Protein AF-0000000079912962 (afdb_homodimer)

Solvent-accessible surface area (backbone atoms only — not comparable to full-atom values): 29330 Å² total; per-residue (Å²): 128,86,76,58,82,44,72,79,64,18,55,47,77,44,84,51,98,67,39,43,40,31,31,34,50,43,54,80,40,62,49,31,41,37,30,35,48,72,65,77,32,44,42,20,59,80,67,40,57,91,48,46,66,73,47,18,75,65,13,23,28,32,32,41,27,49,38,38,49,70,74,10,43,59,64,68,78,56,48,71,63,43,36,44,51,46,52,55,52,50,33,60,72,71,68,50,70,58,31,28,36,37,10,32,25,58,14,16,39,38,47,48,52,47,25,44,76,38,34,86,32,31,64,30,39,34,30,31,34,41,53,55,53,69,73,83,56,74,79,79,24,63,26,50,52,34,46,19,49,20,56,68,52,79,40,72,68,38,47,52,54,28,53,48,34,36,36,55,56,61,81,75,69,38,71,66,56,51,50,55,23,48,60,47,28,65,34,67,68,25,37,55,44,44,32,64,58,34,14,59,67,39,37,53,50,50,52,51,48,57,72,68,43,86,68,80,56,69,73,81,42,34,62,49,32,68,33,48,26,42,41,32,35,16,61,53,12,34,44,49,48,56,60,12,47,53,57,45,47,67,39,20,66,50,18,28,38,37,34,36,42,79,12,6,49,44,34,71,66,73,38,30,70,64,40,52,37,53,50,47,35,61,70,67,51,75,79,70,75,78,120,128,84,76,58,83,43,71,80,62,18,56,46,77,44,85,50,99,66,38,43,39,31,31,33,51,42,53,82,39,63,48,31,41,36,30,38,50,74,64,76,31,44,41,19,59,78,67,39,56,92,48,45,66,72,47,18,74,63,15,22,28,33,30,42,26,50,36,39,49,70,74,11,43,58,64,77,72,58,48,73,62,48,37,45,51,45,52,55,51,50,33,59,72,71,68,49,72,57,32,28,36,36,10,31,25,57,13,15,39,40,48,47,52,47,24,45,75,39,34,86,32,31,64,31,40,33,29,30,36,42,53,56,52,70,73,84,56,74,78,80,24,63,27,50,52,34,45,18,49,20,56,69,52,78,41,72,67,40,47,52,54,29,55,47,34,36,37,56,56,62,81,74,69,39,70,67,55,50,49,54,24,49,60,48,30,66,34,67,66,24,37,55,43,45,30,65,59,35,14,59,66,39,37,53,51,51,52,53,47,58,73,67,43,86,67,82,56,68,71,80,43,34,63,51,32,67,33,48,27,42,42,33,36,16,61,54,13,34,43,45,48,56,60,11,49,52,57,45,48,67,38,19,66,50,18,28,37,40,36,35,44,81,12,5,50,44,34,70,67,72,38,30,68,65,40,50,36,53,51,47,36,61,71,69,50,75,78,70,74,79,122

Radius of gyration: 25.8 Å; Cα contacts (8 Å, |Δi|>4): 1275; chains: 2; bounding box: 45×74×67 Å

Nearest PDB structures (foldseek):
  3om8-assembly1_B  TM=8.039E-01  e=2.039E-17  Pseudomonas aeruginosa PAO1
  4pw0-assembly1_A-2  TM=7.498E-01  e=1.662E-14  Chitinophaga pinensis DSM 2588
  7c4d-assembly1_A  TM=6.942E-01  e=1.875E-14  uncultured bacterium
  4y7d-assembly1_A  TM=6.440E-01  e=8.051E-15  Nakamurella multipartita DSM 44233
  6qe2-assembly2_B  TM=6.936E-01  e=1.365E-12  Palaeococcus ferrophilus

Organism: NCBI:txid1990687

Structure (mmCIF, N/CA/C/O backbone):
data_AF-0000000079912962-model_v1
#
loop_
_entity.id
_entity.type
_entity.pdbx_description
1 polymer 'Alpha/beta hydrolase'
#
loop_
_atom_site.group_PDB
_atom_site.id
_atom_site.type_symbol
_atom_site.label_atom_id
_atom_site.label_alt_id
_atom_site.label_comp_id
_atom_site.label_asym_id
_atom_site.label_entity_id
_atom_site.label_seq_id
_atom_site.pdbx_PDB_ins_code
_atom_site.Cartn_x
_atom_site.Cartn_y
_atom_site.Cartn_z
_atom_site.occupancy
_atom_site.B_iso_or_equiv
_atom_site.auth_seq_id
_atom_site.auth_comp_id
_atom_site.auth_asym_id
_atom_site.auth_atom_id
_atom_site.pdbx_PDB_model_num
ATOM 1 N N . MET A 1 1 ? -0.026 28.625 -20.438 1 37.88 1 MET A N 1
ATOM 2 C CA . MET A 1 1 ? 0.542 29.625 -19.547 1 37.88 1 MET A CA 1
ATOM 3 C C . MET A 1 1 ? 1.299 28.969 -18.391 1 37.88 1 MET A C 1
ATOM 5 O O . MET A 1 1 ? 0.786 28.047 -17.75 1 37.88 1 MET A O 1
ATOM 9 N N . THR A 1 2 ? 2.551 29.016 -18.328 1 48.81 2 THR A N 1
ATOM 10 C CA . THR A 1 2 ? 3.389 28.312 -17.359 1 48.81 2 THR A CA 1
ATOM 11 C C . THR A 1 2 ? 3.004 28.719 -15.93 1 48.81 2 THR A C 1
ATOM 13 O O . THR A 1 2 ? 3.123 29.875 -15.555 1 48.81 2 THR A O 1
ATOM 16 N N . THR A 1 3 ? 2.088 27.984 -15.289 1 63.25 3 THR A N 1
ATOM 17 C CA . THR A 1 3 ? 1.628 28.312 -13.938 1 63.25 3 THR A CA 1
ATOM 18 C C . THR A 1 3 ? 2.812 28.547 -13.008 1 63.25 3 THR A C 1
ATOM 20 O O . THR A 1 3 ? 3.76 27.75 -12.984 1 63.25 3 THR A O 1
ATOM 23 N N . ASP A 1 4 ? 3.072 29.844 -12.602 1 80.62 4 ASP A N 1
ATOM 24 C CA . ASP A 1 4 ? 4.074 30.219 -11.609 1 80.62 4 ASP A CA 1
ATOM 25 C C . ASP A 1 4 ? 3.887 29.438 -10.312 1 80.62 4 ASP A C 1
ATOM 27 O O . ASP A 1 4 ? 2.994 29.75 -9.523 1 80.62 4 ASP A O 1
ATOM 31 N N . SER A 1 5 ? 4.715 28.406 -10.109 1 87.69 5 SER A N 1
ATOM 32 C CA . SER A 1 5 ? 4.574 27.531 -8.945 1 87.69 5 SER A CA 1
ATOM 33 C C . SER A 1 5 ? 5.492 27.984 -7.809 1 87.69 5 SER A C 1
ATOM 35 O O . SER A 1 5 ? 5.77 27.219 -6.891 1 87.69 5 SER A O 1
ATOM 37 N N . SER A 1 6 ? 5.934 29.266 -7.957 1 92.62 6 SER A N 1
ATOM 38 C CA . SER A 1 6 ? 6.781 29.828 -6.902 1 92.62 6 SER A CA 1
ATOM 39 C C . SER A 1 6 ? 5.965 30.172 -5.66 1 92.62 6 SER A C 1
ATOM 41 O O . SER A 1 6 ? 4.734 30.203 -5.711 1 92.62 6 SER A O 1
ATOM 43 N N . TYR A 1 7 ? 6.727 30.375 -4.566 1 96 7 TYR A N 1
ATOM 44 C CA . TYR A 1 7 ? 6.094 30.781 -3.311 1 96 7 TYR A CA 1
ATOM 45 C C . TYR A 1 7 ? 5.207 32 -3.512 1 96 7 TYR A C 1
ATOM 47 O O . TYR A 1 7 ? 4.02 31.969 -3.178 1 96 7 TYR A O 1
ATOM 55 N N . GLU A 1 8 ? 5.773 33.062 -4.074 1 96.06 8 GLU A N 1
ATOM 56 C CA . GLU A 1 8 ? 5.047 34.312 -4.258 1 96.06 8 GLU A CA 1
ATOM 57 C C . GLU A 1 8 ? 3.912 34.156 -5.266 1 96.06 8 GLU A C 1
ATOM 59 O O . GLU A 1 8 ? 2.855 34.781 -5.121 1 96.06 8 GLU A O 1
ATOM 64 N N . GLY A 1 9 ? 4.141 33.312 -6.227 1 95.94 9 GLY A N 1
ATOM 65 C CA . GLY A 1 9 ? 3.158 33.156 -7.285 1 95.94 9 GLY A CA 1
ATOM 66 C C . GLY A 1 9 ? 1.928 32.375 -6.836 1 95.94 9 GLY A C 1
ATOM 67 O O . GLY A 1 9 ? 0.863 32.5 -7.445 1 95.94 9 GLY A O 1
ATOM 68 N N . THR A 1 10 ? 2.055 31.641 -5.734 1 97.94 10 THR A N 1
ATOM 69 C CA . THR A 1 10 ? 0.96 30.75 -5.348 1 97.94 10 THR A CA 1
ATOM 70 C C . THR A 1 10 ? 0.312 31.234 -4.051 1 97.94 10 THR A C 1
ATOM 72 O O . THR A 1 10 ? -0.77 30.766 -3.686 1 97.94 10 THR A O 1
ATOM 75 N N . LEU A 1 11 ? 0.902 32.25 -3.393 1 98.25 11 LEU A N 1
ATOM 76 C CA . LEU A 1 11 ? 0.447 32.688 -2.08 1 98.25 11 LEU A CA 1
ATOM 77 C C . LEU A 1 11 ? -0.851 33.469 -2.195 1 98.25 11 LEU A C 1
ATOM 79 O O . LEU A 1 11 ? -0.955 34.375 -3.02 1 98.25 11 LEU A O 1
ATOM 83 N N . LYS A 1 12 ? -1.836 33.094 -1.411 1 98.5 12 LYS A N 1
ATOM 84 C CA . LYS A 1 12 ? -3.125 33.75 -1.318 1 98.5 12 LYS A CA 1
ATOM 85 C C . LYS A 1 12 ? -3.557 33.938 0.136 1 98.5 12 LYS A C 1
ATOM 87 O O . LYS A 1 12 ? -2.932 33.375 1.041 1 98.5 12 LYS A O 1
ATOM 92 N N . GLU A 1 13 ? -4.539 34.75 0.305 1 98.56 13 GLU A N 1
ATOM 93 C CA . GLU A 1 13 ? -5.094 35 1.632 1 98.56 13 GLU A CA 1
ATOM 94 C C . GLU A 1 13 ? -6.613 34.875 1.63 1 98.56 13 GLU A C 1
ATOM 96 O O . GLU A 1 13 ? -7.266 35.188 0.633 1 98.56 13 GLU A O 1
ATOM 101 N N . LEU A 1 14 ? -7.137 34.375 2.695 1 98.56 14 LEU A N 1
ATOM 102 C CA . LEU A 1 14 ? -8.57 34.312 2.963 1 98.56 14 LEU A CA 1
ATOM 103 C C . LEU A 1 14 ? -8.898 34.969 4.301 1 98.56 14 LEU A C 1
ATOM 105 O O . LEU A 1 14 ? -8.422 34.531 5.348 1 98.56 14 LEU A O 1
ATOM 109 N N . ASN A 1 15 ? -9.688 36.031 4.293 1 98.12 15 ASN A N 1
ATOM 110 C CA . ASN A 1 15 ? -10.133 36.688 5.527 1 98.12 15 ASN A CA 1
ATOM 111 C C . ASN A 1 15 ? -11.258 35.875 6.191 1 98.12 15 ASN A C 1
ATOM 113 O O . ASN A 1 15 ? -12.227 35.5 5.539 1 98.12 15 ASN A O 1
ATOM 117 N N . THR A 1 16 ? -11.039 35.625 7.445 1 96.56 16 THR A N 1
ATOM 118 C CA . THR A 1 16 ? -12.07 34.969 8.242 1 96.56 16 THR A CA 1
ATOM 119 C C . THR A 1 16 ? -12.406 35.812 9.477 1 96.56 16 THR A C 1
ATOM 121 O O . THR A 1 16 ? -11.758 36.812 9.742 1 96.56 16 THR A O 1
ATOM 124 N N . ASP A 1 17 ? -13.422 35.406 10.234 1 95.12 17 ASP A N 1
ATOM 125 C CA . ASP A 1 17 ? -13.828 36.094 11.453 1 95.12 17 ASP A CA 1
ATOM 126 C C . ASP A 1 17 ? -12.781 35.938 12.555 1 95.12 17 ASP A C 1
ATOM 128 O O . ASP A 1 17 ? -12.781 36.688 13.539 1 95.12 17 ASP A O 1
ATOM 132 N N . LEU A 1 18 ? -11.828 35.031 12.383 1 95.31 18 LEU A N 1
ATOM 133 C CA . LEU A 1 18 ? -10.836 34.781 13.414 1 95.31 18 LEU A CA 1
ATOM 134 C C . LEU A 1 18 ? -9.461 35.281 12.992 1 95.31 18 LEU A C 1
ATOM 136 O O . LEU A 1 18 ? -8.516 35.25 13.773 1 95.31 18 LEU A O 1
ATOM 140 N N . GLY A 1 19 ? -9.414 35.688 11.766 1 95.81 19 GLY A N 1
ATOM 141 C CA . GLY A 1 19 ? -8.141 36.156 11.234 1 95.81 19 GLY A CA 1
ATOM 142 C C . GLY A 1 19 ? -7.906 35.75 9.797 1 95.81 19 GLY A C 1
ATOM 143 O O . GLY A 1 19 ? -8.789 35.156 9.164 1 95.81 19 GLY A O 1
ATOM 144 N N . VAL A 1 20 ? -6.699 36 9.352 1 98.25 20 VAL A N 1
ATOM 145 C CA . VAL A 1 20 ? -6.371 35.75 7.957 1 98.25 20 VAL A CA 1
ATOM 146 C C . VAL A 1 20 ? -5.715 34.375 7.836 1 98.25 20 VAL A C 1
ATOM 148 O O . VAL A 1 20 ? -4.734 34.062 8.531 1 98.25 20 VAL A O 1
ATOM 151 N N . LEU A 1 21 ? -6.328 33.5 6.996 1 98.62 21 LEU A N 1
ATOM 152 C CA . LEU A 1 21 ? -5.699 32.25 6.582 1 98.62 21 LEU A CA 1
ATOM 153 C C . LEU A 1 21 ? -4.91 32.469 5.289 1 98.62 21 LEU A C 1
ATOM 155 O O . LEU A 1 21 ? -5.441 32.969 4.305 1 98.62 21 LEU A O 1
ATOM 159 N N . ARG A 1 22 ? -3.691 32.125 5.359 1 98.81 22 ARG A N 1
ATOM 160 C CA . ARG A 1 22 ? -2.867 32.125 4.156 1 98.81 22 ARG A CA 1
ATOM 161 C C . ARG A 1 22 ? -2.725 30.703 3.59 1 98.81 22 ARG A C 1
ATOM 163 O O . ARG A 1 22 ? -2.82 29.719 4.328 1 98.81 22 ARG A O 1
ATOM 170 N N . TYR A 1 23 ? -2.59 30.656 2.312 1 98.81 23 TYR A N 1
ATOM 171 C CA . TYR A 1 23 ? -2.51 29.375 1.621 1 98.81 23 TYR A CA 1
ATOM 172 C C . TYR A 1 23 ? -1.858 29.531 0.252 1 98.81 23 TYR A C 1
ATOM 174 O O . TYR A 1 23 ? -1.636 30.656 -0.209 1 98.81 23 TYR A O 1
ATOM 182 N N . HIS A 1 24 ? -1.411 28.453 -0.268 1 98.81 24 HIS A N 1
ATOM 183 C CA . HIS A 1 24 ? -0.936 28.406 -1.646 1 98.81 24 HIS A CA 1
ATOM 184 C C . HIS A 1 24 ? -1.932 27.688 -2.545 1 98.81 24 HIS A C 1
ATOM 186 O O . HIS A 1 24 ? -2.59 26.734 -2.115 1 98.81 24 HIS A O 1
ATOM 192 N N . GLU A 1 25 ? -2.02 28.156 -3.736 1 98.44 25 GLU A N 1
ATOM 193 C CA . GLU A 1 25 ? -2.984 27.594 -4.672 1 98.44 25 GLU A CA 1
ATOM 194 C C . GLU A 1 25 ? -2.383 27.453 -6.07 1 98.44 25 GLU A C 1
ATOM 196 O O . GLU A 1 25 ? -1.675 28.344 -6.535 1 98.44 25 GLU A O 1
ATOM 201 N N . ALA A 1 26 ? -2.553 26.312 -6.691 1 98.19 26 ALA A N 1
ATOM 202 C CA . ALA A 1 26 ? -2.158 26.094 -8.078 1 98.19 26 ALA A CA 1
ATOM 203 C C . ALA A 1 26 ? -3.049 25.031 -8.734 1 98.19 26 ALA A C 1
ATOM 205 O O . ALA A 1 26 ? -3.525 24.109 -8.062 1 98.19 26 ALA A O 1
ATOM 206 N N . GLY A 1 27 ? -3.287 25.156 -10.055 1 97.69 27 GLY A N 1
ATOM 207 C CA . GLY A 1 27 ? -4.09 24.203 -10.805 1 97.69 27 GLY A CA 1
ATOM 208 C C . GLY A 1 27 ? -5.555 24.578 -10.875 1 97.69 27 GLY A C 1
ATOM 209 O O . GLY A 1 27 ? -5.98 25.562 -10.25 1 97.69 27 GLY A O 1
ATOM 210 N N . ASP A 1 28 ? -6.355 23.875 -11.703 1 96.88 28 ASP A N 1
ATOM 211 C CA . ASP A 1 28 ? -7.738 24.25 -11.961 1 96.88 28 ASP A CA 1
ATOM 212 C C . ASP A 1 28 ? -8.656 23.031 -11.984 1 96.88 28 ASP A C 1
ATOM 214 O O . ASP A 1 28 ? -9.797 23.125 -12.43 1 96.88 28 ASP A O 1
ATOM 218 N N . GLY A 1 29 ? -8.25 21.953 -11.523 1 97.56 29 GLY A N 1
ATOM 219 C CA . GLY A 1 29 ? -9.055 20.75 -11.461 1 97.56 29 GLY A CA 1
ATOM 220 C C . GLY A 1 29 ? -9.906 20.656 -10.211 1 97.56 29 GLY A C 1
ATOM 221 O O . GLY A 1 29 ? -10.258 21.672 -9.617 1 97.56 29 GLY A O 1
ATOM 222 N N . PRO A 1 30 ? -10.414 19.422 -9.891 1 98.19 30 PRO A N 1
ATOM 223 C CA . PRO A 1 30 ? -11.133 19.266 -8.625 1 98.19 30 PRO A CA 1
ATOM 224 C C . PRO A 1 30 ? -10.297 19.656 -7.41 1 98.19 30 PRO A C 1
ATOM 226 O O . PRO A 1 30 ? -9.07 19.516 -7.434 1 98.19 30 PRO A O 1
ATOM 229 N N . PRO A 1 31 ? -10.93 20.109 -6.371 1 98.81 31 PRO A N 1
ATOM 230 C CA . PRO A 1 31 ? -10.172 20.625 -5.23 1 98.81 31 PRO A CA 1
ATOM 231 C C . PRO A 1 31 ? -9.414 19.531 -4.484 1 98.81 31 PRO A C 1
ATOM 233 O O . PRO A 1 31 ? -9.969 18.453 -4.227 1 98.81 31 PRO A O 1
ATOM 236 N N . LEU A 1 32 ? -8.219 19.734 -4.18 1 98.94 32 LEU A N 1
ATOM 237 C CA . LEU A 1 32 ? -7.344 18.953 -3.318 1 98.94 32 LEU A CA 1
ATOM 238 C C . LEU A 1 32 ? -6.676 19.828 -2.27 1 98.94 32 LEU A C 1
ATOM 240 O O . LEU A 1 32 ? -5.98 20.797 -2.609 1 98.94 32 LEU A O 1
ATOM 244 N N . LEU A 1 33 ? -6.922 19.562 -0.99 1 98.94 33 LEU A N 1
ATOM 245 C CA . LEU A 1 33 ? -6.379 20.375 0.095 1 98.94 33 LEU A CA 1
ATOM 246 C C . LEU A 1 33 ? -5.293 19.625 0.85 1 98.94 33 LEU A C 1
ATOM 248 O O . LEU A 1 33 ? -5.539 18.531 1.365 1 98.94 33 LEU A O 1
ATOM 252 N N . LEU A 1 34 ? -4.105 20.156 0.856 1 98.94 34 LEU A N 1
ATOM 253 C CA . LEU A 1 34 ? -2.961 19.594 1.562 1 98.94 34 LEU A CA 1
ATOM 254 C C . LEU A 1 34 ? -2.799 20.234 2.938 1 98.94 34 LEU A C 1
ATOM 256 O O . LEU A 1 34 ? -2.766 21.453 3.053 1 98.94 34 LEU A O 1
ATOM 260 N N . LEU A 1 35 ? -2.707 19.391 3.943 1 98.88 35 LEU A N 1
ATOM 261 C CA . LEU A 1 35 ? -2.635 19.812 5.336 1 98.88 35 LEU A CA 1
ATOM 262 C C . LEU A 1 35 ? -1.324 19.375 5.977 1 98.88 35 LEU A C 1
ATOM 264 O O . LEU A 1 35 ? -1.059 18.172 6.086 1 98.88 35 LEU A O 1
ATOM 268 N N . HIS A 1 36 ? -0.54 20.344 6.398 1 98.5 36 HIS A N 1
ATOM 269 C CA . HIS A 1 36 ? 0.812 20.047 6.859 1 98.5 36 HIS A CA 1
ATOM 270 C C . HIS A 1 36 ? 0.801 19.516 8.289 1 98.5 36 HIS A C 1
ATOM 272 O O . HIS A 1 36 ? -0.201 19.641 8.992 1 98.5 36 HIS A O 1
ATOM 278 N N . GLY A 1 37 ? 1.884 18.859 8.633 1 97.19 37 GLY A N 1
ATOM 279 C CA . GLY A 1 37 ? 2.078 18.344 9.977 1 97.19 37 GLY A CA 1
ATOM 280 C C . GLY A 1 37 ? 2.562 19.406 10.953 1 97.19 37 GLY A C 1
ATOM 281 O O . GLY A 1 37 ? 2.354 20.594 10.742 1 97.19 37 GLY A O 1
ATOM 282 N N . SER A 1 38 ? 3.084 18.891 11.992 1 94 38 SER A N 1
ATOM 283 C CA . SER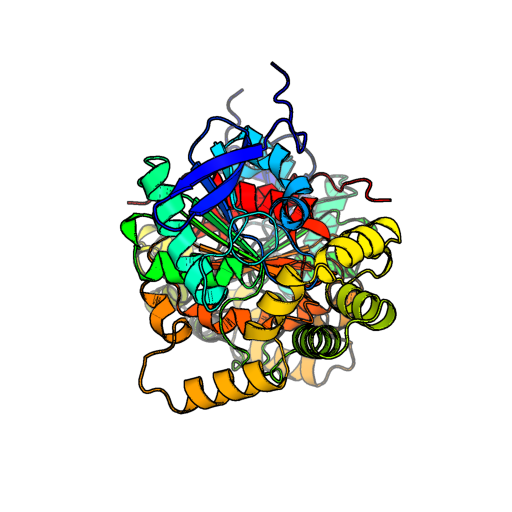 A 1 38 ? 3.639 19.766 13.023 1 94 38 SER A CA 1
ATOM 284 C C . SER A 1 38 ? 5.148 19.578 13.148 1 94 38 SER A C 1
ATOM 286 O O . SER A 1 38 ? 5.766 18.906 12.328 1 94 38 SER A O 1
ATOM 288 N N . GLY A 1 39 ? 5.719 20.219 14.055 1 93.81 39 GLY A N 1
ATOM 289 C CA . GLY A 1 39 ? 7.148 20.156 14.305 1 93.81 39 GLY A CA 1
ATOM 290 C C . GLY A 1 39 ? 7.848 21.484 14.148 1 93.81 39 GLY A C 1
ATOM 291 O O . GLY A 1 39 ? 7.262 22.453 13.641 1 93.81 39 GLY A O 1
ATOM 292 N N . PRO A 1 40 ? 9.125 21.531 14.547 1 96 40 PRO A N 1
ATOM 293 C CA . PRO A 1 40 ? 9.859 22.797 14.562 1 96 40 PRO A CA 1
ATOM 294 C C . PRO A 1 40 ? 10 23.422 13.172 1 96 40 PRO A C 1
ATOM 296 O O . PRO A 1 40 ? 10.586 22.797 12.281 1 96 40 PRO A O 1
ATOM 299 N N . GLY A 1 41 ? 9.43 24.609 13.055 1 95.5 41 GLY A N 1
ATOM 300 C CA . GLY A 1 41 ? 9.672 25.422 11.867 1 95.5 41 GLY A CA 1
ATOM 301 C C . GLY A 1 41 ? 8.867 24.953 10.664 1 95.5 41 GLY A C 1
ATOM 302 O O . GLY A 1 41 ? 9.109 25.406 9.539 1 95.5 41 GLY A O 1
ATOM 303 N N . VAL A 1 42 ? 7.906 24.109 10.852 1 96.5 42 VAL A N 1
ATOM 304 C CA . VAL A 1 42 ? 7.117 23.609 9.727 1 96.5 42 VAL A CA 1
ATOM 305 C C . VAL A 1 42 ? 6.168 24.688 9.234 1 96.5 42 VAL A C 1
ATOM 307 O O . VAL A 1 42 ? 5.703 25.516 10.008 1 96.5 42 VAL A O 1
ATOM 310 N N . THR A 1 43 ? 5.91 24.703 7.934 1 97.25 43 THR A N 1
ATOM 311 C CA . THR A 1 43 ? 4.816 25.406 7.266 1 97.25 43 THR A CA 1
ATOM 312 C C . THR A 1 43 ? 4.191 24.516 6.188 1 97.25 43 THR A C 1
ATOM 314 O O . THR A 1 43 ? 4.758 23.484 5.816 1 97.25 43 THR A O 1
ATOM 317 N N . GLY A 1 44 ? 3.021 24.953 5.742 1 98.31 44 GLY A N 1
ATOM 318 C CA . GLY A 1 44 ? 2.424 24.234 4.629 1 98.31 44 GLY A CA 1
ATOM 319 C C . GLY A 1 44 ? 3.316 24.188 3.402 1 98.31 44 GLY A C 1
ATOM 320 O O . GLY A 1 44 ? 3.486 23.125 2.793 1 98.31 44 GLY A O 1
ATOM 321 N N . TRP A 1 45 ? 3.891 25.312 3.072 1 98.25 45 TRP A N 1
ATOM 322 C CA . TRP A 1 45 ? 4.777 25.422 1.917 1 98.25 45 TRP A CA 1
ATOM 323 C C . TRP A 1 45 ? 5.973 24.484 2.057 1 98.25 45 TRP A C 1
ATOM 325 O O . TRP A 1 45 ? 6.297 23.734 1.13 1 98.25 45 TRP A O 1
ATOM 335 N N . ARG A 1 46 ? 6.574 24.469 3.199 1 97.19 46 ARG A N 1
ATOM 336 C CA . ARG A 1 46 ? 7.781 23.672 3.404 1 97.19 46 ARG A CA 1
ATOM 337 C C . ARG A 1 46 ? 7.461 22.188 3.381 1 97.19 46 ARG A C 1
ATOM 339 O O . ARG A 1 46 ? 8.289 21.375 2.957 1 97.19 46 ARG A O 1
ATOM 346 N N . ASN A 1 47 ? 6.27 21.891 3.805 1 98 47 ASN A N 1
ATOM 347 C CA . ASN A 1 47 ? 5.848 20.5 3.875 1 98 47 ASN A CA 1
ATOM 348 C C . ASN A 1 47 ? 5.5 19.953 2.494 1 98 47 ASN A C 1
ATOM 350 O O . ASN A 1 47 ? 5.734 18.781 2.213 1 98 47 ASN A O 1
ATOM 354 N N . PHE A 1 48 ? 4.941 20.844 1.581 1 98.56 48 PHE A N 1
ATOM 355 C CA . PHE A 1 48 ? 4.309 20.266 0.403 1 98.56 48 PHE A CA 1
ATOM 356 C C . PHE A 1 48 ? 4.734 21 -0.861 1 98.56 48 PHE A C 1
ATOM 358 O O . PHE A 1 48 ? 4.238 20.703 -1.951 1 98.56 48 PHE A O 1
ATOM 365 N N . ARG A 1 49 ? 5.691 21.969 -0.786 1 97.75 49 ARG A N 1
ATOM 366 C CA . ARG A 1 49 ? 6.062 22.75 -1.966 1 97.75 49 ARG A CA 1
ATOM 367 C C . ARG A 1 49 ? 6.582 21.844 -3.076 1 97.75 49 ARG A C 1
ATOM 369 O O . ARG A 1 49 ? 6.348 22.109 -4.258 1 97.75 49 ARG A O 1
ATOM 376 N N . GLY A 1 50 ? 7.27 20.766 -2.695 1 97.31 50 GLY A N 1
ATOM 377 C CA . GLY A 1 50 ? 7.836 19.859 -3.68 1 97.31 50 GLY A CA 1
ATOM 378 C C . GLY A 1 50 ? 6.789 19.016 -4.391 1 97.31 50 GLY A C 1
ATOM 379 O O . GLY A 1 50 ? 7.07 18.406 -5.418 1 97.31 50 GLY A O 1
ATOM 380 N N . ASN A 1 51 ? 5.566 18.984 -3.848 1 98.31 51 ASN A N 1
ATOM 381 C CA . ASN A 1 51 ? 4.5 18.156 -4.395 1 98.31 51 ASN A CA 1
ATOM 382 C C . ASN A 1 51 ? 3.457 18.984 -5.133 1 98.31 51 ASN A C 1
ATOM 384 O O . ASN A 1 51 ? 2.588 18.438 -5.812 1 98.31 51 ASN A O 1
ATOM 388 N N . LEU A 1 52 ? 3.516 20.281 -5.016 1 98.25 52 LEU A N 1
ATOM 389 C CA . LEU A 1 52 ? 2.455 21.156 -5.504 1 98.25 52 LEU A CA 1
ATOM 390 C C . LEU A 1 52 ? 2.291 21.016 -7.016 1 98.25 52 LEU A C 1
ATOM 392 O O . LEU A 1 52 ? 1.173 20.875 -7.512 1 98.25 52 LEU A O 1
ATOM 396 N N . ASP A 1 53 ? 3.398 20.984 -7.75 1 97.19 53 ASP A N 1
ATOM 397 C CA . ASP A 1 53 ? 3.352 20.984 -9.211 1 97.19 53 ASP A CA 1
ATOM 398 C C . ASP A 1 53 ? 2.699 19.719 -9.742 1 97.19 53 ASP A C 1
ATOM 400 O O . ASP A 1 53 ? 1.865 19.766 -10.648 1 97.19 53 ASP A O 1
ATOM 404 N N . VAL A 1 54 ? 3.061 18.641 -9.195 1 97.25 54 VAL A N 1
A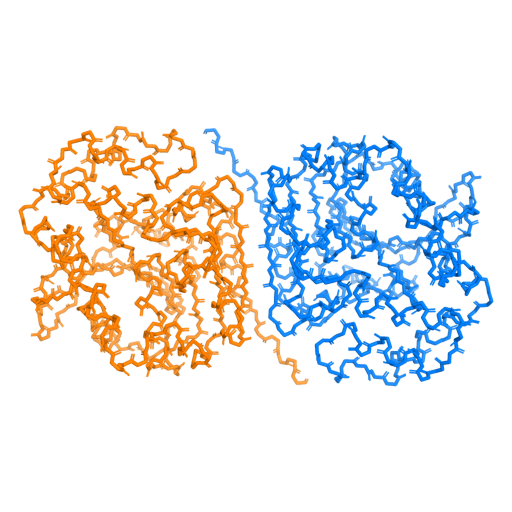TOM 405 C CA . VAL A 1 54 ? 2.578 17.375 -9.711 1 97.25 54 VAL A CA 1
ATOM 406 C C . VAL A 1 54 ? 1.078 17.25 -9.461 1 97.25 54 VAL A C 1
ATOM 408 O O . VAL A 1 54 ? 0.332 16.781 -1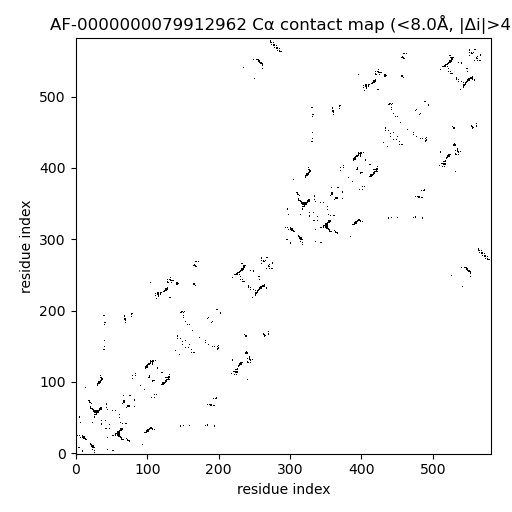0.328 1 97.25 54 VAL A O 1
ATOM 411 N N . PHE A 1 55 ? 0.569 17.672 -8.328 1 98.31 55 PHE A N 1
ATOM 412 C CA . PHE A 1 55 ? -0.856 17.609 -8.031 1 98.31 55 PHE A CA 1
ATOM 413 C C . PHE A 1 55 ? -1.628 18.672 -8.805 1 98.31 55 PHE A C 1
ATOM 415 O O . PHE A 1 55 ? -2.758 18.422 -9.234 1 98.31 55 PHE A O 1
ATOM 422 N N . ALA A 1 56 ? -1.001 19.766 -9.023 1 98.25 56 ALA A N 1
ATOM 423 C CA . ALA A 1 56 ? -1.662 20.891 -9.695 1 98.25 56 ALA A CA 1
ATOM 424 C C . ALA A 1 56 ? -1.922 20.562 -11.172 1 98.25 56 ALA A C 1
ATOM 426 O O . ALA A 1 56 ? -2.717 21.234 -11.828 1 98.25 56 ALA A O 1
ATOM 427 N N . GLU A 1 57 ? -1.23 19.609 -11.695 1 97.81 57 GLU A N 1
ATOM 428 C CA . GLU A 1 57 ? -1.494 19.172 -13.062 1 97.81 57 GLU A CA 1
ATOM 429 C C . GLU A 1 57 ? -2.9 18.594 -13.188 1 97.81 57 GLU A C 1
ATOM 431 O O . GLU A 1 57 ? -3.479 18.594 -14.281 1 97.81 57 GLU A O 1
ATOM 436 N N . HIS A 1 58 ? -3.473 18.156 -12.109 1 98.06 58 HIS A N 1
ATOM 437 C CA . HIS A 1 58 ? -4.73 17.422 -12.195 1 98.06 58 HIS A CA 1
ATOM 438 C C . HIS A 1 58 ? -5.793 18.047 -11.297 1 98.06 58 HIS A C 1
ATOM 440 O O . HIS A 1 58 ? -6.988 17.812 -11.484 1 98.06 58 HIS A O 1
ATOM 446 N N . PHE A 1 59 ? -5.363 18.875 -10.336 1 98.56 59 PHE A N 1
ATOM 447 C CA . PHE A 1 59 ? -6.266 19.375 -9.297 1 98.56 59 PHE A CA 1
ATOM 448 C C . PHE A 1 59 ? -6.07 20.859 -9.078 1 98.56 59 PHE A C 1
ATOM 450 O O . PHE A 1 59 ? -5.008 21.406 -9.375 1 98.56 59 PHE A O 1
ATOM 457 N N . ARG A 1 60 ? -7.164 21.469 -8.641 1 98.56 60 ARG A N 1
ATOM 458 C CA . ARG A 1 60 ? -6.992 22.734 -7.926 1 98.56 60 ARG A CA 1
ATOM 459 C C . ARG A 1 60 ? -6.453 22.484 -6.52 1 98.56 60 ARG A C 1
ATOM 461 O O . ARG A 1 60 ? -7.219 22.188 -5.602 1 98.56 60 ARG A O 1
ATOM 468 N N . THR A 1 61 ? -5.164 22.609 -6.422 1 98.81 61 THR A N 1
ATOM 469 C CA . THR A 1 61 ? -4.461 22.156 -5.227 1 98.81 61 THR A CA 1
ATOM 470 C C . THR A 1 61 ? -4.227 23.328 -4.266 1 98.81 61 THR A C 1
ATOM 472 O O . THR A 1 61 ? -3.75 24.391 -4.672 1 98.81 61 THR A O 1
ATOM 475 N N . PHE A 1 62 ? -4.57 23.109 -2.988 1 98.88 62 PHE A N 1
ATOM 476 C CA . PHE A 1 62 ? -4.371 24.094 -1.936 1 98.88 62 PHE A CA 1
ATOM 477 C C . PHE A 1 62 ? -3.4 23.578 -0.882 1 98.88 62 PHE A C 1
ATOM 479 O O . PHE A 1 62 ? -3.488 22.406 -0.469 1 98.88 62 PHE A O 1
ATOM 486 N N . ILE A 1 63 ? -2.479 24.359 -0.484 1 98.94 63 ILE A N 1
ATOM 487 C CA . ILE A 1 63 ? -1.686 24.141 0.72 1 98.94 63 ILE A CA 1
ATOM 488 C C . ILE A 1 63 ? -2.098 25.141 1.802 1 98.94 63 ILE A C 1
ATOM 490 O O . ILE A 1 63 ? -1.812 26.328 1.694 1 98.94 63 ILE A O 1
ATOM 494 N N . LEU A 1 64 ? -2.738 24.672 2.805 1 98.88 64 LEU A N 1
ATOM 495 C CA . LEU A 1 64 ? -3.176 25.547 3.879 1 98.88 64 LEU A CA 1
ATOM 496 C C . LEU A 1 64 ? -2.061 25.766 4.898 1 98.88 64 LEU A C 1
ATOM 498 O O . LEU A 1 64 ? -1.378 24.812 5.285 1 98.88 64 LEU A O 1
ATOM 502 N N . GLU A 1 65 ? -1.851 27 5.23 1 98.62 65 GLU A N 1
ATOM 503 C CA . GLU A 1 65 ? -0.999 27.328 6.367 1 98.62 65 GLU A CA 1
ATOM 504 C C . GLU A 1 65 ? -1.801 27.375 7.664 1 98.62 65 GLU A C 1
ATOM 506 O O . GLU A 1 65 ? -2.59 28.297 7.883 1 98.62 65 GLU A O 1
ATOM 511 N N . PHE A 1 66 ? -1.583 26.406 8.539 1 98 66 PHE A N 1
ATOM 512 C CA . PHE A 1 66 ? -2.375 26.312 9.766 1 98 66 PHE A CA 1
ATOM 513 C C . PHE A 1 66 ? -2.113 27.516 10.664 1 98 66 PHE A C 1
ATOM 515 O O . PHE A 1 66 ? -0.991 28.016 10.727 1 98 66 PHE A O 1
ATOM 522 N N . PRO A 1 67 ? -3.133 27.938 11.445 1 96.12 67 PRO A N 1
ATOM 523 C CA . PRO A 1 67 ? -2.891 28.953 12.477 1 96.12 67 PRO A CA 1
ATOM 524 C C . PRO A 1 67 ? -1.939 28.453 13.57 1 96.12 67 PRO A C 1
ATOM 526 O O . PRO A 1 67 ? -1.98 27.281 13.945 1 96.12 67 PRO A O 1
ATOM 529 N N . GLY A 1 68 ? -1.118 29.359 13.992 1 92.31 68 GLY A N 1
ATOM 530 C CA . GLY A 1 68 ? -0.252 29.016 15.109 1 92.31 68 GLY A CA 1
ATOM 531 C C . GLY A 1 68 ? 1.121 28.547 14.68 1 92.31 68 GLY A C 1
ATOM 532 O O . GLY A 1 68 ? 1.965 28.219 15.523 1 92.31 68 GLY A O 1
ATOM 533 N N . PHE A 1 69 ? 1.382 28.578 13.367 1 94.62 69 PHE A N 1
ATOM 534 C CA . PHE A 1 69 ? 2.656 28.062 12.891 1 94.62 69 PHE A CA 1
ATOM 535 C C . PHE A 1 69 ? 3.451 29.156 12.18 1 94.62 69 PHE A C 1
ATOM 537 O O . PHE A 1 69 ? 4.395 28.859 11.445 1 94.62 69 PHE A O 1
ATOM 544 N N . GLY A 1 70 ? 2.988 30.438 12.305 1 92.94 70 GLY A N 1
ATOM 545 C CA . GLY A 1 70 ? 3.836 31.562 11.977 1 92.94 70 GLY A CA 1
ATOM 546 C C . GLY A 1 70 ? 3.48 32.219 10.648 1 92.94 70 GLY A C 1
ATOM 547 O O . GLY A 1 70 ? 3.992 33.281 10.312 1 92.94 70 GLY A O 1
ATOM 548 N N . VAL A 1 71 ? 2.576 31.547 9.867 1 96.19 71 VAL A N 1
ATOM 549 C CA . VAL A 1 71 ? 2.248 32.094 8.562 1 96.19 71 VAL A CA 1
ATOM 550 C C . VAL A 1 71 ? 0.831 32.688 8.594 1 96.19 71 VAL A C 1
ATOM 552 O O . VAL A 1 71 ? 0.632 33.875 8.391 1 96.19 71 VAL A O 1
ATOM 555 N N . SER A 1 72 ? -0.145 31.891 8.906 1 97.31 72 SER A N 1
ATOM 556 C CA . SER A 1 72 ? -1.506 32.375 9.133 1 97.31 72 SER A CA 1
ATOM 557 C C . SER A 1 72 ? -1.646 33 10.508 1 97.31 72 SER A C 1
ATOM 559 O O . SER A 1 72 ? -0.833 32.781 11.398 1 97.31 72 SER A O 1
ATOM 561 N N . ASP A 1 73 ? -2.676 33.844 10.641 1 95.44 73 ASP A N 1
ATOM 562 C CA . ASP A 1 73 ? -2.947 34.438 11.953 1 95.44 73 ASP A CA 1
ATOM 563 C C . ASP A 1 73 ? -3.236 33.344 12.984 1 95.44 73 ASP A C 1
ATOM 565 O O . ASP A 1 73 ? -3.914 32.344 12.68 1 95.44 73 ASP A O 1
ATOM 569 N N . ASP A 1 74 ? -2.654 33.562 14.117 1 93.06 74 ASP A N 1
ATOM 570 C CA . ASP A 1 74 ? -2.955 32.656 15.234 1 93.06 74 ASP A CA 1
ATOM 571 C C . ASP A 1 74 ? -4.387 32.844 15.727 1 93.06 74 ASP A C 1
ATOM 573 O O . ASP A 1 74 ? -4.766 33.969 16.109 1 93.06 74 ASP A O 1
ATOM 577 N N . PHE A 1 75 ? -5.273 31.906 15.672 1 91.56 75 PHE A N 1
ATOM 578 C CA . PHE A 1 75 ? -6.668 31.969 16.094 1 91.56 75 PHE A CA 1
ATOM 579 C C . PHE A 1 75 ? -6.777 31.984 17.609 1 91.56 75 PHE A C 1
ATOM 581 O O . PHE A 1 75 ? -7.848 32.25 18.156 1 91.56 75 PHE A O 1
ATOM 588 N N . GLY A 1 76 ? -5.812 31.766 18.156 1 83.81 76 GLY A N 1
ATOM 589 C CA . GLY A 1 76 ? -5.867 31.656 19.609 1 83.81 76 GLY A CA 1
ATOM 590 C C . GLY A 1 76 ? -6.316 30.297 20.094 1 83.81 76 GLY A C 1
ATOM 591 O O . GLY A 1 76 ? -7.016 29.578 19.375 1 83.81 76 GLY A O 1
ATOM 592 N N . GLY A 1 77 ? -5.559 29.516 20.922 1 86.56 77 GLY A N 1
ATOM 593 C CA . GLY A 1 77 ? -5.93 28.219 21.453 1 86.56 77 GLY A CA 1
ATOM 594 C C . GLY A 1 77 ? -4.93 27.125 21.125 1 86.56 77 GLY A C 1
ATOM 595 O O . GLY A 1 77 ? -3.828 27.406 20.656 1 86.56 77 GLY A O 1
ATOM 596 N N . HIS A 1 78 ? -5.5 25.953 21.344 1 88.12 78 HIS A N 1
ATOM 597 C CA . HIS A 1 78 ? -4.66 24.797 21.031 1 88.12 78 HIS A CA 1
ATOM 598 C C . HIS A 1 78 ? -4.539 24.594 19.531 1 88.12 78 HIS A C 1
ATOM 600 O O . HIS A 1 78 ? -5.547 24.516 18.828 1 88.12 78 HIS A O 1
ATOM 606 N N . PRO A 1 79 ? -3.357 24.469 19.047 1 87.44 79 PRO A N 1
ATOM 607 C CA . PRO A 1 79 ? -3.123 24.438 17.594 1 87.44 79 PRO A CA 1
ATOM 608 C C . PRO A 1 79 ? -3.893 23.312 16.906 1 87.44 79 PRO A C 1
ATOM 610 O O . PRO A 1 79 ? -4.41 23.5 15.805 1 87.44 79 PRO A O 1
ATOM 613 N N . MET A 1 80 ? -4.012 22.188 17.547 1 86.06 80 MET A N 1
ATOM 614 C CA . MET A 1 80 ? -4.746 21.062 16.938 1 86.06 80 MET A CA 1
ATOM 615 C C . MET A 1 80 ? -6.219 21.422 16.766 1 86.06 80 MET A C 1
ATOM 617 O O . MET A 1 80 ? -6.812 21.109 15.734 1 86.06 80 MET A O 1
ATOM 621 N N . LEU A 1 81 ? -6.82 22.016 17.719 1 88.94 81 LEU A N 1
ATOM 622 C CA . LEU A 1 81 ? -8.227 22.406 17.656 1 88.94 81 LEU A CA 1
ATOM 623 C C . LEU A 1 81 ? -8.438 23.531 16.641 1 88.94 81 LEU A C 1
ATOM 625 O O . LEU A 1 81 ? -9.406 23.5 15.875 1 88.94 81 LEU A O 1
ATOM 629 N N . THR A 1 82 ? -7.555 24.453 16.625 1 94 82 THR A N 1
ATOM 630 C CA . THR A 1 82 ? -7.703 25.578 15.711 1 94 82 THR A CA 1
ATOM 631 C C . THR A 1 82 ? -7.473 25.125 14.266 1 94 82 THR A C 1
ATOM 633 O O . THR A 1 82 ? -8.039 25.703 13.336 1 94 82 THR A O 1
ATOM 636 N N . ALA A 1 83 ? -6.637 24.109 14.117 1 95.19 83 ALA A N 1
ATOM 637 C CA . ALA A 1 83 ? -6.398 23.578 12.781 1 95.19 83 ALA A CA 1
ATOM 638 C C . ALA A 1 83 ? -7.68 22.984 12.195 1 95.19 83 ALA A C 1
ATOM 640 O O . ALA A 1 83 ? -8 23.219 11.023 1 95.19 83 ALA A O 1
ATOM 641 N N . THR A 1 84 ? -8.414 22.219 12.969 1 94.06 84 THR A N 1
ATOM 642 C CA . THR A 1 84 ? -9.672 21.625 12.516 1 94.06 84 THR A CA 1
ATOM 643 C C . THR A 1 84 ? -10.68 22.719 12.141 1 94.06 84 THR A C 1
ATOM 645 O O . THR A 1 84 ? -11.328 22.641 11.102 1 94.06 84 THR A O 1
ATOM 648 N N . ASP A 1 85 ? -10.758 23.719 12.945 1 95.5 85 ASP A N 1
ATOM 649 C CA . ASP A 1 85 ? -11.633 24.859 12.688 1 95.5 85 ASP A CA 1
ATOM 650 C C . ASP A 1 85 ? -11.227 25.594 11.414 1 95.5 85 ASP A C 1
ATOM 652 O O . ASP A 1 85 ? -12.078 26.031 10.641 1 95.5 85 ASP A O 1
ATOM 656 N N . ALA A 1 86 ? -9.961 25.75 11.266 1 97.94 86 ALA A N 1
ATOM 657 C CA . ALA A 1 86 ? -9.422 26.469 10.109 1 97.94 86 ALA A CA 1
ATOM 658 C C . ALA A 1 86 ? -9.82 25.781 8.805 1 97.94 86 ALA A C 1
ATOM 660 O O . ALA A 1 86 ? -10.117 26.438 7.812 1 97.94 86 ALA A O 1
ATOM 661 N N . VAL A 1 87 ? -9.852 24.422 8.797 1 98.5 87 VAL A N 1
ATOM 662 C CA . VAL A 1 87 ? -10.195 23.688 7.586 1 98.5 87 VAL A CA 1
ATOM 663 C C . VAL A 1 87 ? -11.633 24 7.188 1 98.5 87 VAL A C 1
ATOM 665 O O . VAL A 1 87 ? -11.914 24.297 6.02 1 98.5 87 VAL A O 1
ATOM 668 N N . LEU A 1 88 ? -12.555 23.969 8.117 1 97.81 88 LEU A N 1
ATOM 669 C CA . LEU A 1 88 ? -13.961 24.266 7.852 1 97.81 88 LEU A CA 1
ATOM 670 C C . LEU A 1 88 ? -14.125 25.688 7.328 1 97.81 88 LEU A C 1
ATOM 672 O O . LEU A 1 88 ? -14.781 25.906 6.301 1 97.81 88 LEU A O 1
ATOM 676 N N . ARG A 1 89 ? -13.508 26.672 7.996 1 97.81 89 ARG A N 1
ATOM 677 C CA . ARG A 1 89 ? -13.609 28.062 7.598 1 97.81 89 ARG A CA 1
ATOM 678 C C . ARG A 1 89 ? -13 28.297 6.219 1 97.81 89 ARG A C 1
ATOM 680 O O . ARG A 1 89 ? -13.5 29.094 5.434 1 97.81 89 ARG A O 1
ATOM 687 N N . PHE A 1 90 ? -11.891 27.578 5.977 1 98.69 90 PHE A N 1
ATOM 688 C CA . PHE A 1 90 ? -11.195 27.719 4.707 1 98.69 90 PHE A CA 1
ATOM 689 C C . PHE A 1 90 ? -12.078 27.25 3.553 1 98.69 90 PHE A C 1
ATOM 691 O O . PHE A 1 90 ? -12.25 27.984 2.568 1 98.69 90 PHE A O 1
ATOM 698 N N . LEU A 1 91 ? -12.641 26.047 3.701 1 98.69 91 LEU A N 1
ATOM 699 C CA . LEU A 1 91 ? -13.477 25.484 2.645 1 98.69 91 LEU A CA 1
ATOM 700 C C . LEU A 1 91 ? -14.742 26.328 2.451 1 98.69 91 LEU A C 1
ATOM 702 O O . LEU A 1 91 ? -15.109 26.641 1.318 1 98.69 91 LEU A O 1
ATOM 706 N N . ASP A 1 92 ? -15.383 26.734 3.547 1 98.25 92 ASP A N 1
ATOM 707 C CA . ASP A 1 92 ? -16.578 27.578 3.457 1 98.25 92 ASP A CA 1
ATOM 708 C C . ASP A 1 92 ? -16.266 28.922 2.826 1 98.25 92 ASP A C 1
ATOM 710 O O . ASP A 1 92 ? -17.031 29.422 2 1 98.25 92 ASP A O 1
ATOM 714 N N . GLY A 1 93 ? -15.164 29.484 3.225 1 98.38 93 GLY A N 1
ATOM 715 C CA . GLY A 1 93 ? -14.766 30.797 2.719 1 98.38 93 GLY A CA 1
ATOM 716 C C . GLY A 1 93 ? -14.5 30.797 1.225 1 98.38 93 GLY A C 1
ATOM 717 O O . GLY A 1 93 ? -14.703 31.812 0.555 1 98.38 93 GLY A O 1
ATOM 718 N N . LEU A 1 94 ? -14.008 29.641 0.687 1 98.25 94 LEU A N 1
ATOM 719 C CA . LEU A 1 94 ? -13.703 29.547 -0.737 1 98.25 94 LEU A CA 1
ATOM 720 C C . LEU A 1 94 ? -14.883 28.969 -1.506 1 98.25 94 LEU A C 1
ATOM 722 O O . LEU A 1 94 ? -14.836 28.844 -2.73 1 98.25 94 LEU A O 1
ATOM 726 N N . GLY A 1 95 ? -15.906 28.594 -0.789 1 98.25 95 GLY A N 1
ATOM 727 C CA . GLY A 1 95 ? -17.078 28.031 -1.419 1 98.25 95 GLY A CA 1
ATOM 728 C C . GLY A 1 95 ? -16.844 26.625 -1.954 1 98.25 95 GLY A C 1
ATOM 729 O O . GLY A 1 95 ? -17.391 26.25 -3.002 1 98.25 95 GLY A O 1
ATOM 730 N N . ILE A 1 96 ? -16.047 25.875 -1.287 1 98.38 96 ILE A N 1
ATOM 731 C CA . ILE A 1 96 ? -15.758 24.5 -1.701 1 98.38 96 ILE A CA 1
ATOM 732 C C . ILE A 1 96 ? -16.609 23.531 -0.886 1 98.38 96 ILE A C 1
ATOM 734 O O . ILE A 1 96 ? -16.438 23.406 0.329 1 98.38 96 ILE A O 1
ATOM 738 N N . ASP A 1 97 ? -17.484 22.828 -1.479 1 98 97 ASP A N 1
ATOM 739 C CA . ASP A 1 97 ? -18.422 21.922 -0.816 1 98 97 ASP A CA 1
ATOM 740 C C . ASP A 1 97 ? -17.797 20.562 -0.566 1 98 97 ASP A C 1
ATOM 742 O O . ASP A 1 97 ? -17.938 20 0.521 1 98 97 ASP A O 1
ATOM 746 N N . GLU A 1 98 ? -17.172 20 -1.61 1 98.44 98 GLU A N 1
ATOM 747 C CA . GLU A 1 98 ? -16.484 18.703 -1.526 1 98.44 98 GLU A CA 1
ATOM 748 C C . GLU A 1 98 ? -15.008 18.844 -1.88 1 98.44 98 GLU A C 1
ATOM 750 O O . GLU A 1 98 ? -14.648 19.641 -2.756 1 98.44 98 GLU A O 1
ATOM 755 N N . VAL A 1 99 ? -14.195 18.047 -1.19 1 98.81 99 VAL A N 1
ATOM 756 C CA . VAL A 1 99 ? -12.758 18.203 -1.374 1 98.81 99 VAL A CA 1
ATOM 757 C C . VAL A 1 99 ? -12.055 16.891 -1.102 1 98.81 99 VAL A C 1
ATOM 759 O O . VAL A 1 99 ? -12.523 16.078 -0.287 1 98.81 99 VAL A O 1
ATOM 762 N N . ALA A 1 100 ? -11.016 16.578 -1.839 1 98.88 100 ALA A N 1
ATOM 763 C CA . ALA A 1 100 ? -10.047 15.578 -1.4 1 98.88 100 ALA A CA 1
ATOM 764 C C . ALA A 1 100 ? -9.055 16.172 -0.404 1 98.88 100 ALA A C 1
ATOM 766 O O . ALA A 1 100 ? -8.602 17.297 -0.572 1 98.88 100 ALA A O 1
ATOM 767 N N . LEU A 1 101 ? -8.742 15.406 0.649 1 98.88 101 LEU A N 1
ATOM 768 C CA . LEU A 1 101 ? -7.82 15.852 1.69 1 98.88 101 LEU A CA 1
ATOM 769 C C . LEU A 1 101 ? -6.566 14.992 1.721 1 98.88 101 LEU A C 1
ATOM 771 O O . LEU A 1 101 ? -6.645 13.766 1.59 1 98.88 101 LEU A O 1
ATOM 775 N N . LEU A 1 102 ? -5.453 15.602 1.789 1 98.88 102 LEU A N 1
ATOM 776 C CA . LEU A 1 102 ? -4.164 14.961 1.998 1 98.88 102 LEU A CA 1
ATOM 777 C C . LEU A 1 102 ? -3.42 15.594 3.168 1 98.88 102 LEU A C 1
ATOM 779 O O . LEU A 1 102 ? -3.129 16.797 3.146 1 98.88 102 LEU A O 1
ATOM 783 N N . GLY A 1 103 ? -3.17 14.805 4.211 1 98.81 103 GLY A N 1
ATOM 784 C CA . GLY A 1 103 ? -2.557 15.375 5.398 1 98.81 103 GLY A CA 1
ATOM 785 C C . GLY A 1 103 ? -1.362 14.578 5.895 1 98.81 103 GLY A C 1
ATOM 786 O O . GLY A 1 103 ? -1.381 13.344 5.883 1 98.81 103 GLY A O 1
ATOM 787 N N . ASN A 1 104 ? -0.35 15.273 6.324 1 98.62 104 ASN A N 1
ATOM 788 C CA . ASN A 1 104 ? 0.823 14.68 6.957 1 98.62 104 ASN A CA 1
ATOM 789 C C . ASN A 1 104 ? 0.762 14.789 8.477 1 98.62 104 ASN A C 1
ATOM 791 O O . ASN A 1 104 ? 0.653 15.891 9.016 1 98.62 104 ASN A O 1
ATOM 795 N N . SER A 1 105 ? 0.87 13.578 9.203 1 97.94 105 SER A N 1
ATOM 796 C CA . SER A 1 105 ? 0.96 13.578 10.664 1 97.94 105 SER A CA 1
ATOM 797 C C . SER A 1 105 ? -0.193 14.359 11.289 1 97.94 105 SER A C 1
ATOM 799 O O . SER A 1 105 ? -1.361 14.055 11.031 1 97.94 105 SER A O 1
ATOM 801 N N . MET A 1 106 ? 0.019 15.492 11.945 1 96.75 106 MET A N 1
ATOM 802 C CA . MET A 1 106 ? -1.041 16.328 12.508 1 96.75 106 MET A CA 1
ATOM 803 C C . MET A 1 106 ? -2.09 16.656 11.453 1 96.75 106 MET A C 1
ATOM 805 O O . MET A 1 106 ? -3.291 16.594 11.727 1 96.75 106 MET A O 1
ATOM 809 N N . GLY A 1 107 ? -1.628 17 10.25 1 98.25 107 GLY A N 1
ATOM 810 C CA . GLY A 1 107 ? -2.549 17.266 9.156 1 98.25 107 GLY A CA 1
ATOM 811 C C . GLY A 1 107 ? -3.412 16.078 8.789 1 98.25 107 GLY A C 1
ATOM 812 O O . GLY A 1 107 ? -4.555 16.234 8.359 1 98.25 107 GLY A O 1
ATOM 813 N N . GLY A 1 108 ? -2.852 14.883 8.883 1 98.38 108 GLY A N 1
ATOM 814 C CA . GLY A 1 108 ? -3.635 13.672 8.68 1 98.38 108 GLY A CA 1
ATOM 815 C C . GLY A 1 108 ? -4.711 13.477 9.727 1 98.38 108 GLY A C 1
ATOM 816 O O . GLY A 1 108 ? -5.832 13.078 9.406 1 98.38 108 GLY A O 1
ATOM 817 N N . ILE A 1 109 ? -4.395 13.742 11.008 1 97.56 109 ILE A N 1
ATOM 818 C CA . ILE A 1 109 ? -5.367 13.656 12.094 1 97.56 109 ILE A CA 1
ATOM 819 C C . ILE A 1 109 ? -6.496 14.656 11.859 1 97.56 109 ILE A C 1
ATOM 821 O O . ILE A 1 109 ? -7.676 14.305 11.945 1 97.56 109 ILE A O 1
ATOM 825 N N . VAL A 1 110 ? -6.098 15.867 11.523 1 97.75 110 VAL A N 1
ATOM 826 C CA . VAL A 1 110 ? -7.07 16.922 11.281 1 97.75 110 VAL A CA 1
ATOM 827 C C . VAL A 1 110 ? -7.977 16.547 10.109 1 97.75 110 VAL A C 1
ATOM 829 O O . VAL A 1 110 ? -9.203 16.672 10.195 1 97.75 110 VAL A O 1
ATOM 832 N N . ALA A 1 111 ? -7.398 16.062 9.031 1 98.56 111 ALA A N 1
ATOM 833 C CA . ALA A 1 111 ? -8.164 15.633 7.867 1 98.56 111 ALA A CA 1
ATOM 834 C C . ALA A 1 111 ? -9.141 14.523 8.234 1 98.56 111 ALA A C 1
ATOM 836 O O . ALA A 1 111 ? -10.297 14.531 7.801 1 98.56 111 ALA A O 1
ATOM 837 N N . THR A 1 112 ? -8.695 13.602 9.031 1 98.44 112 THR A N 1
ATOM 838 C CA . THR A 1 112 ? -9.523 12.469 9.43 1 98.44 112 THR A CA 1
ATOM 839 C C . THR A 1 112 ? -10.672 12.93 10.328 1 98.44 112 THR A C 1
ATOM 841 O O . THR A 1 112 ? -11.812 12.5 10.148 1 98.44 112 THR A O 1
ATOM 844 N N . GLN A 1 113 ? -10.336 13.758 11.258 1 97.88 113 GLN A N 1
ATOM 845 C CA . GLN A 1 113 ? -11.383 14.289 12.125 1 97.88 113 GLN A CA 1
ATOM 846 C C . GLN A 1 113 ? -12.43 15.055 11.32 1 97.88 113 GLN A C 1
ATOM 848 O O . GLN A 1 113 ? -13.625 14.961 11.594 1 97.88 113 GLN A O 1
ATOM 853 N N . PHE A 1 114 ? -11.961 15.812 10.375 1 98.12 114 PHE A N 1
ATOM 854 C CA . PHE A 1 114 ? -12.883 16.516 9.492 1 98.12 114 PHE A CA 1
ATOM 855 C C . PHE A 1 114 ? -13.766 15.531 8.742 1 98.12 114 PHE A C 1
ATOM 857 O O . PHE A 1 114 ? -14.977 15.734 8.625 1 98.12 114 PHE A O 1
ATOM 864 N N . ALA A 1 115 ? -13.203 14.438 8.242 1 98.44 115 ALA A N 1
ATOM 865 C CA . ALA A 1 115 ? -13.938 13.422 7.496 1 98.44 115 ALA A CA 1
ATOM 866 C C . ALA A 1 115 ? -14.961 12.727 8.383 1 98.44 115 ALA A C 1
ATOM 868 O O . ALA A 1 115 ? -16.031 12.32 7.91 1 98.44 115 ALA A O 1
ATOM 869 N N . ILE A 1 116 ? -14.633 12.531 9.641 1 98.25 116 ILE A N 1
ATOM 870 C CA . ILE A 1 116 ? -15.562 11.938 10.594 1 98.25 116 ILE A CA 1
ATOM 871 C C . ILE A 1 116 ? -16.734 12.883 10.812 1 98.25 116 ILE A C 1
ATOM 873 O O . ILE A 1 116 ? -17.906 12.461 10.781 1 98.25 116 ILE A O 1
ATOM 877 N N . ALA A 1 117 ? -16.453 14.148 10.953 1 97.88 117 ALA A N 1
ATOM 878 C CA . ALA A 1 117 ? -17.453 15.148 11.297 1 97.88 117 ALA A CA 1
ATOM 879 C C . ALA A 1 117 ? -18.297 15.531 10.078 1 97.88 117 ALA A C 1
ATOM 881 O O . ALA A 1 117 ? -19.469 15.852 10.211 1 97.88 117 ALA A O 1
ATOM 882 N N . HIS A 1 118 ? -17.672 15.57 8.914 1 98 118 HIS A N 1
ATOM 883 C CA . HIS A 1 118 ? -18.312 15.984 7.668 1 98 118 HIS A CA 1
ATOM 884 C C . HIS A 1 118 ? -18.094 14.953 6.566 1 98 118 HIS A C 1
ATOM 886 O O . HIS A 1 118 ? -17.531 15.273 5.52 1 98 118 HIS A O 1
ATOM 892 N N . PRO A 1 119 ? -18.625 13.742 6.754 1 97.94 119 PRO A N 1
ATOM 893 C CA . PRO A 1 119 ? -18.312 12.648 5.832 1 97.94 119 PRO A CA 1
ATOM 894 C C . PRO A 1 119 ? -18.734 12.945 4.395 1 97.94 119 PRO A C 1
ATOM 896 O O . PRO A 1 119 ? -18.109 12.469 3.451 1 97.94 119 PRO A O 1
ATOM 899 N N . ASP A 1 120 ? -19.703 13.836 4.203 1 97.81 120 ASP A N 1
ATOM 900 C CA . ASP A 1 120 ? -20.234 14.086 2.861 1 97.81 120 ASP A CA 1
ATOM 901 C C . ASP A 1 120 ? -19.391 15.141 2.137 1 97.81 120 ASP A C 1
ATOM 903 O O . ASP A 1 120 ? -19.531 15.328 0.928 1 97.81 120 ASP A O 1
ATOM 907 N N . ARG A 1 121 ? -18.453 15.766 2.832 1 98.31 121 ARG A N 1
ATOM 908 C CA . ARG A 1 121 ? -17.672 16.844 2.23 1 98.31 121 ARG A CA 1
ATOM 909 C C . ARG A 1 121 ? -16.312 16.328 1.758 1 98.31 121 ARG A C 1
ATOM 911 O O . ARG A 1 121 ? -15.562 17.062 1.116 1 98.31 121 ARG A O 1
ATOM 918 N N . VAL A 1 122 ? -16 15.086 2.066 1 98.75 122 VAL A N 1
ATOM 919 C CA . VAL A 1 122 ? -14.688 14.555 1.733 1 98.75 122 VAL A CA 1
ATOM 920 C C . VAL A 1 122 ? -14.82 13.5 0.635 1 98.75 122 VAL A C 1
ATOM 922 O O . VAL A 1 122 ? -15.469 12.469 0.832 1 98.75 122 VAL A O 1
ATOM 925 N N . THR A 1 123 ? -14.203 13.766 -0.48 1 98.31 123 THR A N 1
ATOM 926 C CA . THR A 1 123 ? -14.312 12.852 -1.615 1 98.31 123 THR A CA 1
ATOM 927 C C . THR A 1 123 ? -13.281 11.734 -1.513 1 98.31 123 THR A C 1
ATOM 929 O O . THR A 1 123 ? -13.562 10.586 -1.87 1 98.31 123 THR A O 1
ATOM 932 N N . LYS A 1 124 ? -12.109 12.031 -1.097 1 98.62 124 LYS A N 1
ATOM 933 C CA . LYS A 1 124 ? -11.008 11.109 -0.827 1 98.62 124 LYS A CA 1
ATOM 934 C C . LYS A 1 124 ? -10.148 11.602 0.337 1 98.62 124 LYS A C 1
ATOM 936 O O . LYS A 1 124 ? -10.031 12.805 0.559 1 98.62 124 LYS A O 1
ATOM 941 N N . LEU A 1 125 ? -9.664 10.68 1.065 1 98.69 125 LEU A N 1
ATOM 942 C CA . LEU A 1 125 ? -8.82 10.984 2.217 1 98.69 125 LEU A CA 1
ATOM 943 C C . LEU A 1 125 ? -7.465 10.289 2.096 1 98.69 125 LEU A C 1
ATOM 945 O O . LEU A 1 125 ? -7.402 9.07 1.916 1 98.69 125 LEU A O 1
ATOM 949 N N . ILE A 1 126 ? -6.359 11.023 2.094 1 98.94 126 ILE A N 1
ATOM 950 C CA . ILE A 1 126 ? -5.004 10.484 2.098 1 98.94 126 ILE A CA 1
ATOM 951 C C . ILE A 1 126 ? -4.266 10.961 3.346 1 98.94 126 ILE A C 1
ATOM 953 O O . ILE A 1 126 ? -4.289 12.148 3.676 1 98.94 126 ILE A O 1
ATOM 957 N N . THR A 1 127 ? -3.646 10.07 4.02 1 98.69 127 THR A N 1
ATOM 958 C CA . THR A 1 127 ? -2.844 10.445 5.176 1 98.69 127 THR A CA 1
ATOM 959 C C . THR A 1 127 ? -1.412 9.938 5.031 1 98.69 127 THR A C 1
ATOM 961 O O . THR A 1 127 ? -1.173 8.93 4.359 1 98.69 127 THR A O 1
ATOM 964 N N . ILE A 1 128 ? -0.479 10.688 5.598 1 98.56 128 ILE A N 1
ATOM 965 C CA . ILE A 1 128 ? 0.927 10.312 5.707 1 98.56 128 ILE A CA 1
ATOM 966 C C . ILE A 1 128 ? 1.319 10.203 7.176 1 98.56 128 ILE A C 1
ATOM 968 O O . ILE A 1 128 ? 1.517 11.211 7.855 1 98.56 128 ILE A O 1
ATOM 972 N N . GLY A 1 129 ? 1.484 9.086 7.465 1 93.62 129 GLY A N 1
ATOM 973 C CA . GLY A 1 129 ? 1.757 8.945 8.883 1 93.62 129 GLY A CA 1
ATOM 974 C C . GLY A 1 129 ? 0.787 9.727 9.758 1 93.62 129 GLY A C 1
ATOM 975 O O . GLY A 1 129 ? -0.043 10.477 9.25 1 93.62 129 GLY A O 1
ATOM 976 N N . GLY A 1 130 ? 0.395 9.484 11.039 1 81.69 130 GLY A N 1
ATOM 977 C CA . GLY A 1 130 ? -0.302 10.383 11.945 1 81.69 130 GLY A CA 1
ATOM 978 C C . GLY A 1 130 ? -1.747 9.992 12.188 1 81.69 130 GLY A C 1
ATOM 979 O O . GLY A 1 130 ? -2.627 10.852 12.258 1 81.69 130 GLY A O 1
ATOM 980 N N . ILE A 1 131 ? -2.119 8.898 11.953 1 91.12 131 ILE A N 1
ATOM 981 C CA . ILE A 1 131 ? -3.463 8.406 12.242 1 91.12 131 ILE A CA 1
ATOM 982 C C . ILE A 1 131 ? -3.375 7.094 13.023 1 91.12 131 ILE A C 1
ATOM 984 O O . ILE A 1 131 ? -2.428 6.324 12.844 1 91.12 131 ILE A O 1
ATOM 988 N N . GLY A 1 132 ? -4.316 6.977 13.922 1 94.25 132 GLY A N 1
ATOM 989 C CA . GLY A 1 132 ? -4.355 5.742 14.695 1 94.25 132 GLY A CA 1
ATOM 990 C C . GLY A 1 132 ? -3.643 5.852 16.031 1 94.25 132 GLY A C 1
ATOM 991 O O . GLY A 1 132 ? -3.596 6.926 16.625 1 94.25 132 GLY A O 1
ATOM 992 N N . LYS A 1 133 ? -3.275 4.711 16.562 1 93.06 133 LYS A N 1
ATOM 993 C CA . LYS A 1 133 ? -2.596 4.613 17.859 1 93.06 133 LYS A CA 1
ATOM 994 C C . LYS A 1 133 ? -1.569 3.482 17.844 1 93.06 133 LYS A C 1
ATOM 996 O O . LYS A 1 133 ? -1.731 2.494 17.125 1 93.06 133 LYS A O 1
ATOM 1001 N N . ASN A 1 134 ? -0.492 3.709 18.625 1 93 134 ASN A N 1
ATOM 1002 C CA . ASN A 1 134 ? 0.487 2.637 18.766 1 93 134 ASN A CA 1
ATOM 1003 C C . ASN A 1 134 ? -0.123 1.404 19.422 1 93 134 ASN A C 1
ATOM 1005 O O . ASN A 1 134 ? -0.916 1.523 20.359 1 93 134 ASN A O 1
ATOM 1009 N N . LEU A 1 135 ? 0.226 0.289 18.938 1 92.94 135 LEU A N 1
ATOM 1010 C CA . LEU A 1 135 ? -0.263 -0.971 19.484 1 92.94 135 LEU A CA 1
ATOM 1011 C C . LEU A 1 135 ? 0.88 -1.784 20.078 1 92.94 135 LEU A C 1
ATOM 1013 O O . LEU A 1 135 ? 0.794 -2.24 21.219 1 92.94 135 LEU A O 1
ATOM 1017 N N . PHE A 1 136 ? 1.997 -1.987 19.344 1 92.44 136 PHE A N 1
ATOM 1018 C CA . PHE A 1 136 ? 3.127 -2.795 19.781 1 92.44 136 PHE A CA 1
ATOM 1019 C C . PHE A 1 136 ? 4.309 -1.912 20.156 1 92.44 136 PHE A C 1
ATOM 1021 O O . PHE A 1 136 ? 5.125 -2.287 21 1 92.44 136 PHE A O 1
ATOM 1028 N N . SER A 1 137 ? 4.379 -0.795 19.531 1 93.62 137 SER A N 1
ATOM 1029 C CA . SER A 1 137 ? 5.461 0.145 19.812 1 93.62 137 SER A CA 1
ATOM 1030 C C . SER A 1 137 ? 5.125 1.033 21 1 93.62 137 SER A C 1
ATOM 1032 O O . SER A 1 137 ? 3.967 1.403 21.203 1 93.62 137 SER A O 1
ATOM 1034 N N . PRO A 1 138 ? 6.148 1.362 21.703 1 92.94 138 PRO A N 1
ATOM 1035 C CA . PRO A 1 138 ? 5.883 2.311 22.797 1 92.94 138 PRO A CA 1
ATOM 1036 C C . PRO A 1 138 ? 5.523 3.703 22.281 1 92.94 138 PRO A C 1
ATOM 1038 O O . PRO A 1 138 ? 5.973 4.109 21.203 1 92.94 138 PRO A O 1
ATOM 1041 N N . GLY A 1 139 ? 4.684 4.422 23.094 1 90.69 139 GLY A N 1
ATOM 1042 C CA . GLY A 1 139 ? 4.359 5.816 22.844 1 90.69 139 GLY A CA 1
ATOM 1043 C C . GLY A 1 139 ? 4.777 6.73 23.984 1 90.69 139 GLY A C 1
ATOM 1044 O O . GLY A 1 139 ? 4.754 6.332 25.156 1 90.69 139 GLY A O 1
ATOM 1045 N N . PRO A 1 140 ? 5.156 8 23.781 1 92.69 140 PRO A N 1
ATOM 1046 C CA . PRO A 1 140 ? 5.277 8.609 22.453 1 92.69 140 PRO A CA 1
ATOM 1047 C C . PRO A 1 140 ? 6.52 8.141 21.703 1 92.69 140 PRO A C 1
ATOM 1049 O O . PRO A 1 140 ? 7.508 7.742 22.312 1 92.69 140 PRO A O 1
ATOM 1052 N N . GLY A 1 141 ? 6.527 8.125 20.344 1 94.12 141 GLY A N 1
ATOM 1053 C CA . GLY A 1 141 ? 7.652 7.715 19.516 1 94.12 141 GLY A CA 1
ATOM 1054 C C . GLY A 1 141 ? 8.875 8.594 19.688 1 94.12 141 GLY A C 1
ATOM 1055 O O . GLY A 1 141 ? 8.789 9.68 20.281 1 94.12 141 GLY A O 1
ATOM 1056 N N . GLU A 1 142 ? 9.984 8.156 19.141 1 96.62 142 GLU A N 1
ATOM 1057 C CA . GLU A 1 142 ? 11.266 8.859 19.25 1 96.62 142 GLU A CA 1
ATOM 1058 C C . GLU A 1 142 ? 11.148 10.297 18.75 1 96.62 142 GLU A C 1
ATOM 1060 O O . GLU A 1 142 ? 11.609 11.227 19.422 1 96.62 142 GLU A O 1
ATOM 1065 N N . GLY A 1 143 ? 10.578 10.461 17.578 1 97.25 143 GLY A N 1
ATOM 1066 C CA . GLY A 1 143 ? 10.453 11.789 16.984 1 97.25 143 GLY A CA 1
ATOM 1067 C C . GLY A 1 143 ? 9.641 12.742 17.844 1 97.25 143 GLY A C 1
ATOM 1068 O O . GLY A 1 143 ? 9.938 13.938 17.922 1 97.25 143 GLY A O 1
ATOM 1069 N N . ILE A 1 144 ? 8.602 12.242 18.5 1 96.38 144 ILE A N 1
ATOM 1070 C CA . ILE A 1 144 ? 7.766 13.078 19.359 1 96.38 144 ILE A CA 1
ATOM 1071 C C . ILE A 1 144 ? 8.547 13.461 20.609 1 96.38 144 ILE A C 1
ATOM 1073 O O . ILE A 1 144 ? 8.477 14.609 21.062 1 96.38 144 ILE A O 1
ATOM 1077 N N . LYS A 1 145 ? 9.328 12.562 21.172 1 96.94 145 LYS A N 1
ATOM 1078 C CA . LYS A 1 145 ? 10.156 12.867 22.344 1 96.94 145 LYS A CA 1
ATOM 1079 C C . LYS A 1 145 ? 11.18 13.953 22.016 1 96.94 145 LYS A C 1
ATOM 1081 O O . LYS A 1 145 ? 11.383 14.875 22.797 1 96.94 145 LYS A O 1
ATOM 1086 N N . LEU A 1 146 ? 11.766 13.789 20.859 1 98.25 146 LEU A N 1
ATOM 1087 C CA . LEU A 1 146 ? 12.773 14.758 20.453 1 98.25 146 LEU A CA 1
ATOM 1088 C C . LEU A 1 146 ? 12.133 16.125 20.172 1 98.25 146 LEU A C 1
ATOM 1090 O O . LEU A 1 146 ? 12.75 17.156 20.422 1 98.25 146 LEU A O 1
ATOM 1094 N N . LEU A 1 147 ? 10.953 16.094 19.625 1 97.56 147 LEU A N 1
ATOM 1095 C CA . LEU A 1 147 ? 10.195 17.328 19.422 1 97.56 147 LEU A CA 1
ATOM 1096 C C . LEU A 1 147 ? 9.938 18.016 20.766 1 97.56 147 LEU A C 1
ATOM 1098 O O . LEU A 1 147 ? 10.078 19.234 20.859 1 97.56 147 LEU A O 1
ATOM 1102 N N . MET A 1 148 ? 9.57 17.297 21.781 1 97.5 148 MET A N 1
ATOM 1103 C CA . MET A 1 148 ? 9.352 17.844 23.125 1 97.5 148 MET A CA 1
ATOM 1104 C C . MET A 1 148 ? 10.641 18.453 23.672 1 97.5 148 MET A C 1
ATOM 1106 O O . MET A 1 148 ? 10.609 19.547 24.25 1 97.5 148 MET A O 1
ATOM 1110 N N . GLU A 1 149 ? 11.719 17.766 23.469 1 97.88 149 GLU A N 1
ATOM 1111 C CA . GLU A 1 149 ? 13.008 18.25 23.938 1 97.88 149 GLU A CA 1
ATOM 1112 C C . GLU A 1 149 ? 13.375 19.578 23.297 1 97.88 149 GLU A C 1
ATOM 1114 O O . GLU A 1 149 ? 13.844 20.5 23.969 1 97.88 149 GLU A O 1
ATOM 1119 N N . PHE A 1 150 ? 13.133 19.641 22.031 1 98.38 150 PHE A N 1
ATOM 1120 C CA . PHE A 1 150 ? 13.406 20.891 21.344 1 98.38 150 PHE A CA 1
ATOM 1121 C C . PHE A 1 150 ? 12.508 22.016 21.875 1 98.38 150 PHE A C 1
ATOM 1123 O O . PHE A 1 150 ? 12.977 23.125 22.109 1 98.38 150 PHE A O 1
ATOM 1130 N N . THR A 1 151 ? 11.242 21.688 21.953 1 96.94 151 THR A N 1
ATOM 1131 C CA . THR A 1 151 ? 10.281 22.688 22.375 1 96.94 151 THR A CA 1
ATOM 1132 C C . THR A 1 151 ? 10.625 23.219 23.766 1 96.94 151 THR A C 1
ATOM 1134 O O . THR A 1 151 ? 10.516 24.422 24.016 1 96.94 151 THR A O 1
ATOM 1137 N N . ASP A 1 152 ? 11.07 22.406 24.625 1 97.56 152 ASP A N 1
ATOM 1138 C CA . ASP A 1 152 ? 11.414 22.797 26 1 97.56 152 ASP A CA 1
ATOM 1139 C C . ASP A 1 152 ? 12.727 23.562 26.031 1 97.56 152 ASP A C 1
ATOM 1141 O O . ASP A 1 152 ? 12.891 24.484 26.844 1 97.56 152 ASP A O 1
ATOM 1145 N N . ASP A 1 153 ? 13.641 23.156 25.219 1 97.62 153 ASP A N 1
ATOM 1146 C CA . ASP A 1 153 ? 14.961 23.766 25.125 1 97.62 153 ASP A CA 1
ATOM 1147 C C . ASP A 1 153 ? 15.43 23.844 23.672 1 97.62 153 ASP A C 1
ATOM 1149 O O . ASP A 1 153 ? 16.234 23.031 23.219 1 97.62 153 ASP A O 1
ATOM 1153 N N . PRO A 1 154 ? 15 24.969 23.016 1 97.94 154 PRO A N 1
ATOM 1154 C CA . PRO A 1 154 ? 15.297 25.047 21.594 1 97.94 154 PRO A CA 1
ATOM 1155 C C . PRO A 1 154 ? 16.766 25.359 21.312 1 97.94 154 PRO A C 1
ATOM 1157 O O . PRO A 1 154 ? 17.25 26.453 21.609 1 97.94 154 PRO A O 1
ATOM 1160 N N . THR A 1 155 ? 17.484 24.297 20.875 1 98.25 155 THR A N 1
ATOM 1161 C CA . THR A 1 155 ? 18.859 24.453 20.391 1 98.25 155 THR A CA 1
ATOM 1162 C C . THR A 1 155 ? 19 23.922 18.969 1 98.25 155 THR A C 1
ATOM 1164 O O . THR A 1 155 ? 18.188 23.094 18.531 1 98.25 155 THR A O 1
ATOM 1167 N N . ARG A 1 156 ? 20 24.438 18.328 1 98.12 156 ARG A N 1
ATOM 1168 C CA . ARG A 1 156 ? 20.266 23.953 16.984 1 98.12 156 ARG A CA 1
ATOM 1169 C C . ARG A 1 156 ? 20.547 22.453 16.984 1 98.12 156 ARG A C 1
ATOM 1171 O O . ARG A 1 156 ? 20.125 21.75 16.062 1 98.12 156 ARG A O 1
ATOM 1178 N N . GLU A 1 157 ? 21.281 21.984 17.953 1 98.38 157 GLU A N 1
ATOM 1179 C CA . GLU A 1 157 ? 21.594 20.562 18.094 1 98.38 157 GLU A CA 1
ATOM 1180 C C . GLU A 1 157 ? 20.328 19.734 18.234 1 98.38 157 GLU A C 1
ATOM 1182 O O . GLU A 1 157 ? 20.219 18.672 17.609 1 98.38 157 GLU A O 1
ATOM 1187 N N . ARG A 1 158 ? 19.422 20.156 19.031 1 98.44 158 ARG A N 1
ATOM 1188 C CA . ARG A 1 158 ? 18.172 19.438 19.234 1 98.44 158 ARG A CA 1
ATOM 1189 C C . ARG A 1 158 ? 17.312 19.422 17.984 1 98.44 158 ARG A C 1
ATOM 1191 O O . ARG A 1 158 ? 16.625 18.453 17.703 1 98.44 158 ARG A O 1
ATOM 1198 N N . LEU A 1 159 ? 17.359 20.531 17.25 1 98.62 159 LEU A N 1
ATOM 1199 C CA . LEU A 1 159 ? 16.672 20.562 15.969 1 98.62 159 LEU A CA 1
ATOM 1200 C C . LEU A 1 159 ? 17.234 19.516 15.023 1 98.62 159 LEU A C 1
ATOM 1202 O O . LEU A 1 159 ? 16.469 18.797 14.367 1 98.62 159 LEU A O 1
ATOM 1206 N N . ILE A 1 160 ? 18.531 19.438 14.953 1 98.69 160 ILE A N 1
ATOM 1207 C CA . ILE A 1 160 ? 19.203 18.5 14.055 1 98.69 160 ILE A CA 1
ATOM 1208 C C . ILE A 1 160 ? 18.859 17.062 14.453 1 98.69 160 ILE A C 1
ATOM 1210 O O . ILE A 1 160 ? 18.594 16.219 13.594 1 98.69 160 ILE A O 1
ATOM 1214 N N . GLU A 1 161 ? 18.844 16.797 15.766 1 98.56 161 GLU A N 1
ATOM 1215 C CA . GLU A 1 161 ? 18.453 15.477 16.25 1 98.56 161 GLU A CA 1
ATOM 1216 C C . GLU A 1 161 ? 17.031 15.133 15.82 1 98.56 161 GLU A C 1
ATOM 1218 O O . GLU A 1 161 ? 16.766 14.008 15.383 1 98.56 161 GLU A O 1
ATOM 1223 N N . TRP A 1 162 ? 16.156 16.062 15.984 1 98.62 162 TRP A N 1
ATOM 1224 C CA . TRP A 1 162 ? 14.773 15.844 15.578 1 98.62 162 TRP A CA 1
ATOM 1225 C C . TRP A 1 162 ? 14.672 15.602 14.078 1 98.62 162 TRP A C 1
ATOM 1227 O O . TRP A 1 162 ? 13.992 14.672 13.633 1 98.62 162 TRP A O 1
ATOM 1237 N N . LEU A 1 163 ? 15.352 16.391 13.258 1 98.69 163 LEU A N 1
ATOM 1238 C CA . LEU A 1 163 ? 15.32 16.25 11.805 1 98.69 163 LEU A CA 1
ATOM 1239 C C . LEU A 1 163 ? 15.812 14.867 11.391 1 98.69 163 LEU A C 1
ATOM 1241 O O . LEU A 1 163 ? 15.258 14.258 10.477 1 98.69 163 LEU A O 1
ATOM 1245 N N . HIS A 1 164 ? 16.828 14.375 12.062 1 98.56 164 HIS A N 1
ATOM 1246 C CA . HIS A 1 164 ? 17.359 13.055 11.742 1 98.56 164 HIS A CA 1
ATOM 1247 C C . HIS A 1 164 ? 16.344 11.961 12.078 1 98.56 164 HIS A C 1
ATOM 1249 O O . HIS A 1 164 ? 16.297 10.922 11.414 1 98.56 164 HIS A O 1
ATOM 1255 N N . SER A 1 165 ? 15.5 12.211 13.094 1 98.25 165 SER A N 1
ATOM 1256 C CA . SER A 1 165 ? 14.477 11.242 13.445 1 98.25 165 SER A CA 1
ATOM 1257 C C . SER A 1 165 ? 13.344 11.242 12.422 1 98.25 165 SER A C 1
ATOM 1259 O O . SER A 1 165 ? 12.539 10.305 12.375 1 98.25 165 SER A O 1
ATOM 1261 N N . MET A 1 166 ? 13.219 12.258 11.57 1 98.12 166 MET A N 1
ATOM 1262 C CA . MET A 1 166 ? 12.125 12.414 10.617 1 98.12 166 MET A CA 1
ATOM 1263 C C . MET A 1 166 ? 12.383 11.617 9.344 1 98.12 166 MET A C 1
ATOM 1265 O O . MET A 1 166 ? 11.453 11.312 8.594 1 98.12 166 MET A O 1
ATOM 1269 N N . VAL A 1 167 ? 13.695 11.266 9.109 1 98.44 167 VAL A N 1
ATOM 1270 C CA . VAL A 1 167 ? 14.062 10.68 7.824 1 98.44 167 VAL A CA 1
ATOM 1271 C C . VAL A 1 167 ? 14.805 9.367 8.039 1 98.44 167 VAL A C 1
ATOM 1273 O O . VAL A 1 167 ? 15.32 9.109 9.133 1 98.44 167 VAL A O 1
ATOM 1276 N N . PHE A 1 168 ? 14.711 8.539 7.043 1 98.25 168 PHE A N 1
ATOM 1277 C CA . PHE A 1 168 ? 15.508 7.32 7.023 1 98.25 168 PHE A CA 1
ATOM 1278 C C . PHE A 1 168 ? 16.953 7.625 6.617 1 98.25 168 PHE A C 1
ATOM 1280 O O . PHE A 1 168 ? 17.891 7.188 7.277 1 98.25 168 PHE A O 1
ATOM 1287 N N . ASP A 1 169 ? 17.109 8.406 5.531 1 97.81 169 ASP A N 1
ATOM 1288 C CA . ASP A 1 169 ? 18.422 8.781 5.016 1 97.81 169 ASP A CA 1
ATOM 1289 C C . ASP A 1 169 ? 18.891 10.094 5.629 1 97.81 169 ASP A C 1
ATOM 1291 O O . ASP A 1 169 ? 18.406 11.172 5.27 1 97.81 169 ASP A O 1
ATOM 1295 N N . PRO A 1 170 ? 19.875 10.062 6.398 1 97.62 170 PRO A N 1
ATOM 1296 C CA . PRO A 1 170 ? 20.344 11.281 7.062 1 97.62 170 PRO A CA 1
ATOM 1297 C C . PRO A 1 170 ? 20.828 12.344 6.082 1 97.62 170 PRO A C 1
ATOM 1299 O O . PRO A 1 170 ? 20.906 13.523 6.43 1 97.62 170 PRO A O 1
ATOM 1302 N N . ALA A 1 171 ? 21.109 11.961 4.879 1 97.5 171 ALA A N 1
ATOM 1303 C CA . ALA A 1 171 ? 21.594 12.906 3.883 1 97.5 171 ALA A CA 1
ATOM 1304 C C . ALA A 1 171 ? 20.516 13.922 3.514 1 97.5 171 ALA A C 1
ATOM 1306 O O . ALA A 1 171 ? 20.797 14.977 2.945 1 97.5 171 ALA A O 1
ATOM 1307 N N . MET A 1 172 ? 19.312 13.625 3.879 1 96.75 172 MET A N 1
ATOM 1308 C CA . MET A 1 172 ? 18.188 14.516 3.615 1 96.75 172 MET A CA 1
ATOM 1309 C C . MET A 1 172 ? 18.266 15.758 4.496 1 96.75 172 MET A C 1
ATOM 1311 O O . MET A 1 172 ? 17.641 16.781 4.199 1 96.75 172 MET A O 1
ATOM 1315 N N . VAL A 1 173 ? 19.016 15.664 5.574 1 98.19 173 VAL A N 1
ATOM 1316 C CA . VAL A 1 173 ? 19.141 16.781 6.504 1 98.19 173 VAL A CA 1
ATOM 1317 C C . VAL A 1 173 ? 20.312 17.672 6.094 1 98.19 173 VAL A C 1
ATOM 1319 O O . VAL A 1 173 ? 21.438 17.484 6.57 1 98.19 173 VAL A O 1
ATOM 1322 N N . THR A 1 174 ? 19.984 18.672 5.281 1 98.12 174 THR A N 1
ATOM 1323 C CA . THR A 1 174 ? 21.016 19.562 4.766 1 98.12 174 THR A CA 1
ATOM 1324 C C . THR A 1 174 ? 21.125 20.812 5.645 1 98.12 174 THR A C 1
ATOM 1326 O O . THR A 1 174 ? 20.234 21.094 6.457 1 98.12 174 THR A O 1
ATOM 1329 N N . GLU A 1 175 ? 22.172 21.531 5.422 1 98.19 175 GLU A N 1
ATOM 1330 C CA . GLU A 1 175 ? 22.344 22.797 6.133 1 98.19 175 GLU A CA 1
ATOM 1331 C C . GLU A 1 175 ? 21.219 23.781 5.777 1 98.19 175 GLU A C 1
ATOM 1333 O O . GLU A 1 175 ? 20.766 24.531 6.629 1 98.19 175 GLU A O 1
ATOM 1338 N N . GLU A 1 176 ? 20.828 23.766 4.547 1 97.5 176 GLU A N 1
ATOM 1339 C CA . GLU A 1 176 ? 19.734 24.625 4.098 1 97.5 176 GLU A CA 1
ATOM 1340 C C . GLU A 1 176 ? 18.438 24.297 4.816 1 97.5 176 GLU A C 1
ATOM 1342 O O . GLU A 1 176 ? 17.703 25.203 5.242 1 97.5 176 GLU A O 1
ATOM 1347 N N . LEU A 1 177 ? 18.141 23.031 4.926 1 97.5 177 LEU A N 1
ATOM 1348 C CA . LEU A 1 177 ? 16.938 22.594 5.629 1 97.5 177 LEU A CA 1
ATOM 1349 C C . LEU A 1 177 ? 17 23 7.102 1 97.5 177 LEU A C 1
ATOM 1351 O O . LEU A 1 177 ? 16 23.484 7.652 1 97.5 177 LEU A O 1
ATOM 1355 N N . ILE A 1 178 ? 18.125 22.75 7.73 1 98.25 178 ILE A N 1
ATOM 1356 C CA . ILE A 1 178 ? 18.312 23.094 9.141 1 98.25 178 ILE A CA 1
ATOM 1357 C C . ILE A 1 178 ? 18.062 24.578 9.352 1 98.25 178 ILE A C 1
ATOM 1359 O O . ILE A 1 178 ? 17.312 24.969 10.242 1 98.25 178 ILE A O 1
ATOM 1363 N N . GLU A 1 179 ? 18.641 25.391 8.492 1 97.88 179 GLU A N 1
ATOM 1364 C CA . GLU A 1 179 ? 18.516 26.844 8.648 1 97.88 179 GLU A CA 1
ATOM 1365 C C . GLU A 1 179 ? 17.078 27.297 8.43 1 97.88 179 GLU A C 1
ATOM 1367 O O . GLU A 1 179 ? 16.578 28.156 9.148 1 97.88 179 GLU A O 1
ATOM 1372 N N . GLU A 1 180 ? 16.453 26.719 7.473 1 96.31 180 GLU A N 1
ATOM 1373 C CA . GLU A 1 180 ? 15.062 27.062 7.188 1 96.31 180 GLU A CA 1
ATOM 1374 C C . GLU A 1 180 ? 14.156 26.75 8.375 1 96.31 180 GLU A C 1
ATOM 1376 O O . GLU A 1 180 ? 13.328 27.562 8.773 1 96.31 180 GLU A O 1
ATOM 1381 N N . ARG A 1 181 ? 14.344 25.578 8.922 1 97.62 181 ARG A N 1
ATOM 1382 C CA . ARG A 1 181 ? 13.516 25.156 10.047 1 97.62 181 ARG A CA 1
ATOM 1383 C C . ARG A 1 181 ? 13.875 25.938 11.312 1 97.62 181 ARG A C 1
ATOM 1385 O O . ARG A 1 181 ? 12.992 26.328 12.078 1 97.62 181 ARG A O 1
ATOM 1392 N N . TRP A 1 182 ? 15.164 26.156 11.477 1 97.56 182 TRP A N 1
ATOM 1393 C CA . TRP A 1 182 ? 15.641 26.859 12.656 1 97.56 182 TRP A CA 1
ATOM 1394 C C . TRP A 1 182 ? 15.047 28.266 12.734 1 97.56 182 TRP A C 1
ATOM 1396 O O . TRP A 1 182 ? 14.531 28.672 13.773 1 97.56 182 TRP A O 1
ATOM 1406 N N . THR A 1 183 ? 15.094 28.984 11.633 1 95.44 183 THR A N 1
ATOM 1407 C CA . THR A 1 183 ? 14.641 30.359 11.578 1 95.44 183 THR A CA 1
ATOM 1408 C C . THR A 1 183 ? 13.172 30.469 11.961 1 95.44 183 THR A C 1
ATOM 1410 O O . THR A 1 183 ? 12.797 31.297 12.805 1 95.44 183 THR A O 1
ATOM 1413 N N . GLN A 1 184 ? 12.367 29.625 11.438 1 93.62 184 GLN A N 1
ATOM 1414 C CA . GLN A 1 184 ? 10.93 29.656 11.695 1 93.62 184 GLN A CA 1
ATOM 1415 C C . GLN A 1 184 ? 10.609 29.109 13.086 1 93.62 184 GLN A C 1
ATOM 1417 O O . GLN A 1 184 ? 9.727 29.641 13.773 1 93.62 184 GLN A O 1
ATOM 1422 N N . ALA A 1 185 ? 11.312 28.125 13.547 1 95.25 185 ALA A N 1
ATOM 1423 C CA . ALA A 1 185 ? 11.023 27.422 14.797 1 95.25 185 ALA A CA 1
ATOM 1424 C C . ALA A 1 185 ? 11.312 28.312 16 1 95.25 185 ALA A C 1
ATOM 1426 O O . ALA A 1 185 ? 10.711 28.125 17.062 1 95.25 185 ALA A O 1
ATOM 1427 N N . THR A 1 186 ? 12.211 29.234 15.797 1 94.94 186 THR A N 1
ATOM 1428 C CA . THR A 1 186 ? 12.664 29.984 16.953 1 94.94 186 THR A CA 1
ATOM 1429 C C . THR A 1 186 ? 12.023 31.375 16.984 1 94.94 186 THR A C 1
ATOM 1431 O O . THR A 1 186 ? 12.336 32.188 17.859 1 94.94 186 THR A O 1
ATOM 1434 N N . GLU A 1 187 ? 11.18 31.609 15.992 1 93.88 187 GLU A N 1
ATOM 1435 C CA . GLU A 1 187 ? 10.344 32.781 16.156 1 93.88 187 GLU A CA 1
ATOM 1436 C C . GLU A 1 187 ? 9.523 32.719 17.438 1 93.88 187 GLU A C 1
ATOM 1438 O O . GLU A 1 187 ? 8.914 31.703 17.734 1 93.88 187 GLU A O 1
ATOM 1443 N N . PRO A 1 188 ? 9.477 33.812 18.219 1 93.31 188 PRO A N 1
ATOM 1444 C CA . PRO A 1 188 ? 8.898 33.75 19.562 1 93.31 188 PRO A CA 1
ATOM 1445 C C . PRO A 1 188 ? 7.449 33.281 19.562 1 93.31 188 PRO A C 1
ATOM 1447 O O . PRO A 1 188 ? 7.078 32.438 20.359 1 93.31 188 PRO A O 1
ATOM 1450 N N . ASP A 1 189 ? 6.641 33.781 18.703 1 91.38 189 ASP A N 1
ATOM 1451 C CA . ASP A 1 189 ? 5.23 33.406 18.688 1 91.38 189 ASP A CA 1
ATOM 1452 C C . ASP A 1 189 ? 5.047 31.969 18.25 1 91.38 189 ASP A C 1
ATOM 1454 O O . ASP A 1 189 ? 4.172 31.266 18.75 1 91.38 189 ASP A O 1
ATOM 1458 N N . THR A 1 190 ? 5.828 31.578 17.281 1 91.69 190 THR A N 1
ATOM 1459 C CA . THR A 1 190 ? 5.773 30.203 16.812 1 91.69 190 THR A CA 1
ATOM 1460 C C . THR A 1 190 ? 6.184 29.234 17.906 1 91.69 190 THR A C 1
ATOM 1462 O O . THR A 1 190 ? 5.543 28.188 18.109 1 91.69 190 THR A O 1
ATOM 1465 N N . LEU A 1 191 ? 7.266 29.609 18.594 1 93.75 191 LEU A N 1
ATOM 1466 C CA . LEU A 1 191 ? 7.758 28.766 19.672 1 93.75 191 LEU A CA 1
ATOM 1467 C C . LEU A 1 191 ? 6.738 28.703 20.812 1 93.75 191 LEU A C 1
ATOM 1469 O O . LEU A 1 191 ? 6.535 27.641 21.406 1 93.75 191 LEU A O 1
ATOM 1473 N N . ALA A 1 192 ? 6.129 29.812 21.141 1 92.88 192 ALA A N 1
ATOM 1474 C CA . ALA A 1 192 ? 5.109 29.844 22.188 1 92.88 192 ALA A CA 1
ATOM 1475 C C . ALA A 1 192 ? 3.932 28.938 21.828 1 92.88 192 ALA A C 1
ATOM 1477 O O . ALA A 1 192 ? 3.391 28.25 22.688 1 92.88 192 ALA A O 1
ATOM 1478 N N . SER A 1 193 ? 3.498 29.016 20.609 1 92 193 SER A N 1
ATOM 1479 C CA . SER A 1 193 ? 2.416 28.156 20.125 1 92 193 SER A CA 1
ATOM 1480 C C . SER A 1 193 ? 2.799 26.688 20.219 1 92 193 SER A C 1
ATOM 1482 O O . SER A 1 193 ? 2 25.859 20.641 1 92 193 SER A O 1
ATOM 1484 N N . ALA A 1 194 ? 4.012 26.375 19.781 1 92.62 194 ALA A N 1
ATOM 1485 C CA . ALA A 1 194 ? 4.5 25 19.828 1 92.62 194 ALA A CA 1
ATOM 1486 C C . ALA A 1 194 ? 4.496 24.453 21.266 1 92.62 194 ALA A C 1
ATOM 1488 O O . ALA A 1 194 ? 4.219 23.281 21.484 1 92.62 194 ALA A O 1
ATOM 1489 N N . ARG A 1 195 ? 4.789 25.266 22.203 1 93.31 195 ARG A N 1
ATOM 1490 C CA . ARG A 1 195 ? 4.863 24.859 23.609 1 93.31 195 ARG A CA 1
ATOM 1491 C C . ARG A 1 195 ? 3.49 24.453 24.141 1 93.31 195 ARG A C 1
ATOM 1493 O O . ARG A 1 195 ? 3.385 23.594 25 1 93.31 195 ARG A O 1
ATOM 1500 N N . LYS A 1 196 ? 2.443 25 23.562 1 90.62 196 LYS A N 1
ATOM 1501 C CA . LYS A 1 196 ? 1.088 24.641 23.969 1 90.62 196 LYS A CA 1
ATOM 1502 C C . LYS A 1 196 ? 0.781 23.188 23.609 1 90.62 196 LYS A C 1
ATOM 1504 O O . LYS A 1 196 ? -0.055 22.547 24.25 1 90.62 196 LYS A O 1
ATOM 1509 N N . MET A 1 197 ? 1.487 22.656 22.656 1 88.81 197 MET A N 1
ATOM 1510 C CA . MET A 1 197 ? 1.215 21.297 22.172 1 88.81 197 MET A CA 1
ATOM 1511 C C . MET A 1 197 ? 2.279 20.328 22.641 1 88.81 197 MET A C 1
ATOM 1513 O O . MET A 1 197 ? 1.963 19.203 23.031 1 88.81 197 MET A O 1
ATOM 1517 N N . TYR A 1 198 ? 3.543 20.812 22.656 1 92.75 198 TYR A N 1
ATOM 1518 C CA . TYR A 1 198 ? 4.586 19.797 22.672 1 92.75 198 TYR A CA 1
ATOM 1519 C C . TYR A 1 198 ? 5.543 20 23.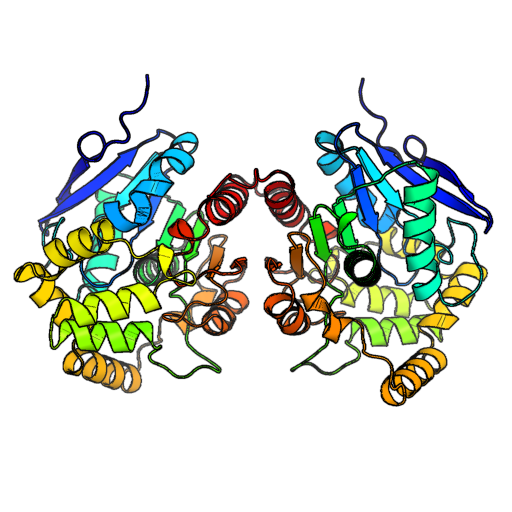844 1 92.75 198 TYR A C 1
ATOM 1521 O O . TYR A 1 198 ? 6.516 19.266 24 1 92.75 198 TYR A O 1
ATOM 1529 N N . SER A 1 199 ? 5.316 21.078 24.594 1 94.75 199 SER A N 1
ATOM 1530 C CA . SER A 1 199 ? 6.105 21.031 25.828 1 94.75 199 SER A CA 1
ATOM 1531 C C . SER A 1 199 ? 5.828 19.75 26.609 1 94.75 199 SER A C 1
ATOM 1533 O O . SER A 1 199 ? 4.742 19.172 26.516 1 94.75 199 SER A O 1
ATOM 1535 N N . ARG A 1 200 ? 6.887 19.359 27.297 1 92.88 200 ARG A N 1
ATOM 1536 C CA . ARG A 1 200 ? 6.703 18.141 28.094 1 92.88 200 ARG A CA 1
ATOM 1537 C C . ARG A 1 200 ? 5.516 18.281 29.031 1 92.88 200 ARG A C 1
ATOM 1539 O O . ARG A 1 200 ? 4.73 17.344 29.188 1 92.88 200 ARG A O 1
ATOM 1546 N N . ALA A 1 201 ? 5.422 19.375 29.641 1 93.81 201 ALA A N 1
ATOM 1547 C CA . ALA A 1 201 ? 4.328 19.641 30.578 1 93.81 201 ALA A CA 1
ATOM 1548 C C . ALA A 1 201 ? 2.979 19.609 29.859 1 93.81 201 ALA A C 1
ATOM 1550 O O . ALA A 1 201 ? 2.027 19 30.344 1 93.81 201 ALA A O 1
ATOM 1551 N N . ALA A 1 202 ? 2.854 20.281 28.812 1 92.5 202 ALA A N 1
ATOM 1552 C CA . ALA A 1 202 ? 1.608 20.328 28.047 1 92.5 202 ALA A CA 1
ATOM 1553 C C . ALA A 1 202 ? 1.229 18.938 27.531 1 92.5 202 ALA A C 1
ATOM 1555 O O . ALA A 1 202 ? 0.066 18.531 27.609 1 92.5 202 ALA A O 1
ATOM 1556 N N . PHE A 1 203 ? 2.217 18.234 27.016 1 92.25 203 PHE A N 1
ATOM 1557 C CA . PHE A 1 203 ? 1.975 16.906 26.484 1 92.25 203 PHE A CA 1
ATOM 1558 C C . PHE A 1 203 ? 1.484 15.953 27.562 1 92.25 203 PHE A C 1
ATOM 1560 O O . PHE A 1 203 ? 0.528 15.203 27.359 1 92.25 203 PHE A O 1
ATOM 1567 N N . GLU A 1 204 ? 2.133 15.969 28.703 1 93 204 GLU A N 1
ATOM 1568 C CA . GLU A 1 204 ? 1.74 15.125 29.828 1 93 204 GLU A CA 1
ATOM 1569 C C . GLU A 1 204 ? 0.343 15.484 30.328 1 93 204 GLU A C 1
ATOM 1571 O O . GLU A 1 204 ? -0.449 14.602 30.656 1 93 204 GLU A O 1
ATOM 1576 N N . ALA A 1 205 ? 0.078 16.734 30.375 1 93.31 205 ALA A N 1
ATOM 1577 C CA . ALA A 1 205 ? -1.243 17.188 30.797 1 93.31 205 ALA A CA 1
ATOM 1578 C C . ALA A 1 205 ? -2.324 16.719 29.828 1 93.31 205 ALA A C 1
ATOM 1580 O O . ALA A 1 205 ? -3.396 16.281 30.25 1 93.31 205 ALA A O 1
ATOM 1581 N N . ASN A 1 206 ? -2.066 16.844 28.578 1 90.75 206 ASN A N 1
ATOM 1582 C CA . ASN A 1 206 ? -3.018 16.406 27.562 1 90.75 206 ASN A CA 1
ATOM 1583 C C . ASN A 1 206 ? -3.238 14.891 27.609 1 90.75 206 ASN A C 1
ATOM 1585 O O . ASN A 1 206 ? -4.363 14.414 27.453 1 90.75 206 ASN A O 1
ATOM 1589 N N . THR A 1 207 ? -2.193 14.133 27.781 1 89.75 207 THR A N 1
ATOM 1590 C CA . THR A 1 207 ? -2.285 12.68 27.891 1 89.75 207 THR A CA 1
ATOM 1591 C C . THR A 1 207 ? -3.129 12.273 29.094 1 89.75 207 THR A C 1
ATOM 1593 O O . THR A 1 207 ? -3.984 11.398 29 1 89.75 207 THR A O 1
ATOM 1596 N N . ARG A 1 208 ? -2.938 12.945 30.234 1 92.5 208 ARG A N 1
ATOM 1597 C CA . ARG A 1 208 ? -3.715 12.68 31.438 1 92.5 208 ARG A CA 1
ATOM 1598 C C . ARG A 1 208 ? -5.184 13.023 31.219 1 92.5 208 ARG A C 1
ATOM 1600 O O . ARG A 1 208 ? -6.07 12.266 31.625 1 92.5 208 ARG A O 1
ATOM 1607 N N . ALA A 1 209 ? -5.332 14.102 30.578 1 91.75 209 ALA A N 1
ATOM 1608 C CA . ALA A 1 209 ? -6.699 14.539 30.312 1 91.75 209 ALA A CA 1
ATOM 1609 C C . ALA A 1 209 ? -7.418 13.547 29.391 1 91.75 209 ALA A C 1
ATOM 1611 O O . ALA A 1 209 ? -8.602 13.258 29.594 1 91.75 209 ALA A O 1
ATOM 1612 N N . ALA A 1 210 ? -6.762 13.086 28.422 1 89.12 210 ALA A N 1
ATOM 1613 C CA . ALA A 1 210 ? -7.348 12.125 27.5 1 89.12 210 ALA A CA 1
ATOM 1614 C C . ALA A 1 210 ? -7.703 10.82 28.219 1 89.12 210 ALA A C 1
ATOM 1616 O O . ALA A 1 210 ? -8.75 10.227 27.953 1 89.12 210 ALA A O 1
ATOM 1617 N N . LEU A 1 211 ? -6.895 10.375 29.078 1 89.75 211 LEU A N 1
ATOM 1618 C CA . LEU A 1 211 ? -7.113 9.133 29.828 1 89.75 211 LEU A CA 1
ATOM 1619 C C . LEU A 1 211 ? -8.297 9.273 30.781 1 89.75 211 LEU A C 1
ATOM 1621 O O . LEU A 1 211 ? -8.992 8.297 31.047 1 89.75 211 LEU A O 1
ATOM 1625 N N . GLU A 1 212 ? -8.453 10.484 31.156 1 94 212 GLU A N 1
ATOM 1626 C CA . GLU A 1 212 ? -9.516 10.727 32.125 1 94 212 GLU A CA 1
ATOM 1627 C C . GLU A 1 212 ? -10.828 11.086 31.438 1 94 212 GLU A C 1
ATOM 1629 O O . GLU A 1 212 ? -11.891 11.07 32.062 1 94 212 GLU A O 1
ATOM 1634 N N . SER A 1 213 ? -10.664 11.43 30.25 1 93.81 213 SER A N 1
ATOM 1635 C CA . SER A 1 213 ? -11.836 11.891 29.5 1 93.81 213 SER A CA 1
ATOM 1636 C C . SER A 1 213 ? -12.797 10.734 29.234 1 93.81 213 SER A C 1
ATOM 1638 O O . SER A 1 213 ? -12.367 9.625 28.922 1 93.81 213 SER A O 1
ATOM 1640 N N . ASP A 1 214 ? -14.102 11.016 29.234 1 94.94 214 ASP A N 1
ATOM 1641 C CA . ASP A 1 214 ? -15.125 10.055 28.844 1 94.94 214 ASP A CA 1
ATOM 1642 C C . ASP A 1 214 ? -15.508 10.227 27.375 1 94.94 214 ASP A C 1
ATOM 1644 O O . ASP A 1 214 ? -16.344 9.484 26.844 1 94.94 214 ASP A O 1
ATOM 1648 N N . ALA A 1 215 ? -14.844 11.18 26.766 1 93.94 215 ALA A N 1
ATOM 1649 C CA . ALA A 1 215 ? -15.133 11.406 25.344 1 93.94 215 ALA A CA 1
ATOM 1650 C C . ALA A 1 215 ? -14.539 10.297 24.484 1 93.94 215 ALA A C 1
ATOM 1652 O O . ALA A 1 215 ? -13.438 9.812 24.75 1 93.94 215 ALA A O 1
ATOM 1653 N N . THR A 1 216 ? -15.32 9.789 23.516 1 94.75 216 THR A N 1
ATOM 1654 C CA . THR A 1 216 ? -14.805 8.797 22.578 1 94.75 216 THR A CA 1
ATOM 1655 C C . THR A 1 216 ? -13.641 9.359 21.781 1 94.75 216 THR A C 1
ATOM 1657 O O . THR A 1 216 ? -13.781 10.367 21.094 1 94.75 216 THR A O 1
ATOM 1660 N N . PRO A 1 217 ? -12.508 8.812 21.875 1 93.88 217 PRO A N 1
ATOM 1661 C CA . PRO A 1 217 ? -11.391 9.305 21.062 1 93.88 217 PRO A CA 1
ATOM 1662 C C . PRO A 1 217 ? -11.641 9.141 19.562 1 93.88 217 PRO A C 1
ATOM 1664 O O . PRO A 1 217 ? -12.391 8.25 19.156 1 93.88 217 PRO A O 1
ATOM 1667 N N . TYR A 1 218 ? -10.945 9.93 18.75 1 93.31 218 TYR A N 1
ATOM 1668 C CA . TYR A 1 218 ? -11.258 9.961 17.328 1 93.31 218 TYR A CA 1
ATOM 1669 C C . TYR A 1 218 ? -10.93 8.625 16.672 1 93.31 218 TYR A C 1
ATOM 1671 O O . TYR A 1 218 ? -11.633 8.188 15.75 1 93.31 218 TYR A O 1
ATOM 1679 N N . TRP A 1 219 ? -9.828 7.922 17.141 1 94.56 219 TRP A N 1
ATOM 1680 C CA . TRP A 1 219 ? -9.398 6.688 16.5 1 94.56 219 TRP A CA 1
ATOM 1681 C C . TRP A 1 219 ? -10.438 5.59 16.672 1 94.56 219 TRP A C 1
ATOM 1683 O O . TRP A 1 219 ? -10.43 4.594 15.945 1 94.56 219 TRP A O 1
ATOM 1693 N N . ALA A 1 220 ? -11.344 5.727 17.641 1 96.38 220 ALA A N 1
ATOM 1694 C CA . ALA A 1 220 ? -12.43 4.773 17.859 1 96.38 220 ALA A CA 1
ATOM 1695 C C . ALA A 1 220 ? -13.641 5.125 17 1 96.38 220 ALA A C 1
ATOM 1697 O O . ALA A 1 220 ? -14.656 4.422 17.031 1 96.38 220 ALA A O 1
ATOM 1698 N N . GLN A 1 221 ? -13.539 6.207 16.234 1 97.75 221 GLN A N 1
ATOM 1699 C CA . GLN A 1 221 ? -14.648 6.652 15.398 1 97.75 221 GLN A CA 1
ATOM 1700 C C . GLN A 1 221 ? -14.297 6.551 13.914 1 97.75 221 GLN A C 1
ATOM 1702 O O . GLN A 1 221 ? -14.992 7.117 13.07 1 97.75 221 GLN A O 1
ATOM 1707 N N . LEU A 1 222 ? -13.305 5.832 13.625 1 98.38 222 LEU A N 1
ATOM 1708 C CA . LEU A 1 222 ? -12.781 5.789 12.258 1 98.38 222 LEU A CA 1
ATOM 1709 C C . LEU A 1 222 ? -13.773 5.098 11.328 1 98.38 222 LEU A C 1
ATOM 1711 O O . LEU A 1 222 ? -13.711 5.281 10.109 1 98.38 222 LEU A O 1
ATOM 1715 N N . HIS A 1 223 ? -14.727 4.258 11.828 1 97.62 223 HIS A N 1
ATOM 1716 C CA . HIS A 1 223 ? -15.75 3.6 11.023 1 97.62 223 HIS A CA 1
ATOM 1717 C C . HIS A 1 223 ? -16.703 4.617 10.398 1 97.62 223 HIS A C 1
ATOM 1719 O O . HIS A 1 223 ? -17.453 4.293 9.477 1 97.62 223 HIS A O 1
ATOM 1725 N N . LYS A 1 224 ? -16.641 5.879 10.883 1 98.19 224 LYS A N 1
ATOM 1726 C CA . LYS A 1 224 ? -17.531 6.93 10.398 1 98.19 224 LYS A CA 1
ATOM 1727 C C . LYS A 1 224 ? -16.969 7.582 9.133 1 98.19 224 LYS A C 1
ATOM 1729 O O . LYS A 1 224 ? -17.672 8.328 8.453 1 98.19 224 LYS A O 1
ATOM 1734 N N . VAL A 1 225 ? -15.727 7.379 8.844 1 98.5 225 VAL A N 1
ATOM 1735 C CA . VAL A 1 225 ? -15.148 7.891 7.598 1 98.5 225 VAL A CA 1
ATOM 1736 C C . VAL A 1 225 ? -15.773 7.168 6.406 1 98.5 225 VAL A C 1
ATOM 1738 O O . VAL A 1 225 ? -15.656 5.945 6.285 1 98.5 225 VAL A O 1
ATOM 1741 N N . LYS A 1 226 ? -16.406 7.898 5.52 1 98 226 LYS A N 1
ATOM 1742 C CA . LYS A 1 226 ? -17.078 7.305 4.363 1 98 226 LYS A CA 1
ATOM 1743 C C . LYS A 1 226 ? -16.172 7.344 3.129 1 98 226 LYS A C 1
ATOM 1745 O O . LYS A 1 226 ? -16.297 6.492 2.244 1 98 226 LYS A O 1
ATOM 1750 N N . ALA A 1 227 ? -15.312 8.305 3.07 1 98.06 227 ALA A N 1
ATOM 1751 C CA . ALA A 1 227 ? -14.492 8.547 1.883 1 98.06 227 ALA A CA 1
ATOM 1752 C C . ALA A 1 227 ? -13.508 7.402 1.655 1 98.06 227 ALA A C 1
ATOM 1754 O O . ALA A 1 227 ? -12.922 6.887 2.607 1 98.06 227 ALA A O 1
ATOM 1755 N N . PRO A 1 228 ? -13.383 6.938 0.33 1 98.19 228 PRO A N 1
ATOM 1756 C CA . PRO A 1 228 ? -12.188 6.133 0.071 1 98.19 228 PRO A CA 1
ATOM 1757 C C . PRO A 1 228 ? -10.922 6.758 0.658 1 98.19 228 PRO A C 1
ATOM 1759 O O . PRO A 1 228 ? -10.742 7.977 0.603 1 98.19 228 PRO A O 1
ATOM 1762 N N . THR A 1 229 ? -10.133 5.93 1.331 1 98.69 229 THR A N 1
ATOM 1763 C CA . THR A 1 229 ? -8.992 6.434 2.09 1 98.69 229 THR A CA 1
ATOM 1764 C C . THR A 1 229 ? -7.715 5.699 1.694 1 98.69 229 THR A C 1
ATOM 1766 O O . THR A 1 229 ? -7.719 4.48 1.524 1 98.69 229 THR A O 1
ATOM 1769 N N . LEU A 1 230 ? -6.66 6.402 1.459 1 98.88 230 LEU A N 1
ATOM 1770 C CA . LEU A 1 230 ? -5.32 5.848 1.306 1 98.88 230 LEU A CA 1
ATOM 1771 C C . LEU A 1 230 ? -4.426 6.25 2.475 1 98.88 230 LEU A C 1
ATOM 1773 O O . LEU A 1 230 ? -4.117 7.434 2.645 1 98.88 230 LEU A O 1
ATOM 1777 N N . LEU A 1 231 ? -4.078 5.27 3.258 1 98.81 231 LEU A N 1
ATOM 1778 C CA . LEU A 1 231 ? -3.08 5.461 4.305 1 98.81 231 LEU A CA 1
ATOM 1779 C C . LEU A 1 231 ? -1.672 5.234 3.764 1 98.81 231 LEU A C 1
ATOM 1781 O O . LEU A 1 231 ? -1.392 4.195 3.162 1 98.81 231 LEU A O 1
ATOM 1785 N N . THR A 1 232 ? -0.8 6.211 3.904 1 98.81 232 THR A N 1
ATOM 1786 C CA . THR A 1 232 ? 0.589 6.039 3.492 1 98.81 232 THR A CA 1
ATOM 1787 C C . THR A 1 232 ? 1.525 6.141 4.691 1 98.81 232 THR A C 1
ATOM 1789 O O . THR A 1 232 ? 1.283 6.926 5.613 1 98.81 232 THR A O 1
ATOM 1792 N N . TRP A 1 233 ? 2.576 5.344 4.672 1 98.69 233 TRP A N 1
ATOM 1793 C CA . TRP A 1 233 ? 3.512 5.285 5.789 1 98.69 233 TRP A CA 1
ATOM 1794 C C . TRP A 1 233 ? 4.93 5.016 5.301 1 98.69 233 TRP A C 1
ATOM 1796 O O . TRP A 1 233 ? 5.129 4.281 4.332 1 98.69 233 TRP A O 1
ATOM 1806 N N . GLY A 1 234 ? 5.922 5.719 5.863 1 98.5 234 GLY A N 1
ATOM 1807 C CA . GLY A 1 234 ? 7.277 5.199 5.766 1 98.5 234 GLY A CA 1
ATOM 1808 C C . GLY A 1 234 ? 7.527 4.008 6.668 1 98.5 234 GLY A C 1
ATOM 1809 O O . GLY A 1 234 ? 7.172 4.027 7.848 1 98.5 234 GLY A O 1
ATOM 1810 N N . ARG A 1 235 ? 8.125 3.014 6.141 1 97.38 235 ARG A N 1
ATOM 1811 C CA . ARG A 1 235 ? 8.398 1.777 6.867 1 97.38 235 ARG A CA 1
ATOM 1812 C C . ARG A 1 235 ? 9.203 2.051 8.133 1 97.38 235 ARG A C 1
ATOM 1814 O O . ARG A 1 235 ? 9.023 1.376 9.148 1 97.38 235 ARG A O 1
ATOM 1821 N N . ASP A 1 236 ? 10.078 3.07 8.086 1 97.31 236 ASP A N 1
ATOM 1822 C CA . ASP A 1 236 ? 11.016 3.361 9.164 1 97.31 236 ASP A CA 1
ATOM 1823 C C . ASP A 1 236 ? 10.656 4.668 9.867 1 97.31 236 ASP A C 1
ATOM 1825 O O . ASP A 1 236 ? 11.547 5.398 10.32 1 97.31 236 ASP A O 1
ATOM 1829 N N . ASP A 1 237 ? 9.383 4.984 9.883 1 98.06 237 ASP A N 1
ATOM 1830 C CA . ASP A 1 237 ? 8.883 6.176 10.562 1 98.06 237 ASP A CA 1
ATOM 1831 C C . ASP A 1 237 ? 9.125 6.09 12.07 1 98.06 237 ASP A C 1
ATOM 1833 O O . ASP A 1 237 ? 8.57 5.219 12.742 1 98.06 237 ASP A O 1
ATOM 1837 N N . ARG A 1 238 ? 9.891 7.051 12.625 1 97.38 238 ARG A N 1
ATOM 1838 C CA . ARG A 1 238 ? 10.258 7.047 14.039 1 97.38 238 ARG A CA 1
ATOM 1839 C C . ARG A 1 238 ? 9.375 8 14.844 1 97.38 238 ARG A C 1
ATOM 1841 O O . ARG A 1 238 ? 9.516 8.102 16.062 1 97.38 238 ARG A O 1
ATOM 1848 N N . VAL A 1 239 ? 8.523 8.695 14.18 1 97.31 239 VAL A N 1
ATOM 1849 C CA . VAL A 1 239 ? 7.57 9.594 14.82 1 97.31 239 VAL A CA 1
ATOM 1850 C C . VAL A 1 239 ? 6.258 8.859 15.07 1 97.31 239 VAL A C 1
ATOM 1852 O O . VAL A 1 239 ? 5.734 8.875 16.188 1 97.31 239 VAL A O 1
ATOM 1855 N N . SER A 1 240 ? 5.785 8.297 14.031 1 97.25 240 SER A N 1
ATOM 1856 C CA . SER A 1 240 ? 4.594 7.453 14.031 1 97.25 240 SER A CA 1
ATOM 1857 C C . SER A 1 240 ? 4.918 6.043 13.555 1 97.25 240 SER A C 1
ATOM 1859 O O . SER A 1 240 ? 4.812 5.746 12.359 1 97.25 240 SER A O 1
ATOM 1861 N N . PRO A 1 241 ? 5.211 5.172 14.492 1 96.5 241 PRO A N 1
ATOM 1862 C CA . PRO A 1 241 ? 5.57 3.814 14.07 1 96.5 241 PRO A CA 1
ATOM 1863 C C . PRO A 1 241 ? 4.5 3.16 13.195 1 96.5 241 PRO A C 1
ATOM 1865 O O . PRO A 1 241 ? 3.309 3.43 13.375 1 96.5 241 PRO A O 1
ATOM 1868 N N . VAL A 1 242 ? 4.914 2.264 12.352 1 96.69 242 VAL A N 1
ATOM 1869 C CA . VAL A 1 242 ? 4.094 1.722 11.281 1 96.69 242 VAL A CA 1
ATOM 1870 C C . VAL A 1 242 ? 2.91 0.958 11.867 1 96.69 242 VAL A C 1
ATOM 1872 O O . VAL A 1 242 ? 1.843 0.883 11.25 1 96.69 242 VAL A O 1
ATOM 1875 N N . ASP A 1 243 ? 3.01 0.348 13.102 1 96.56 243 ASP A N 1
ATOM 1876 C CA . ASP A 1 243 ? 1.925 -0.431 13.695 1 96.56 243 ASP A CA 1
ATOM 1877 C C . ASP A 1 243 ? 0.712 0.45 13.984 1 96.56 243 ASP A C 1
ATOM 1879 O O . ASP A 1 243 ? -0.396 -0.054 14.18 1 96.56 243 ASP A O 1
ATOM 1883 N N . MET A 1 244 ? 0.929 1.775 13.969 1 97.5 244 MET A N 1
ATOM 1884 C CA . MET A 1 244 ? -0.19 2.697 14.141 1 97.5 244 MET A CA 1
ATOM 1885 C C . MET A 1 244 ? -1.156 2.604 12.961 1 97.5 244 MET A C 1
ATOM 1887 O O . MET A 1 244 ? -2.299 3.055 13.055 1 97.5 244 MET A O 1
ATOM 1891 N N . SER A 1 245 ? -0.774 2.031 11.867 1 97.88 245 SER A N 1
ATOM 1892 C CA . SER A 1 245 ? -1.605 1.948 10.672 1 97.88 245 SER A CA 1
ATOM 1893 C C . SER A 1 245 ? -2.668 0.863 10.812 1 97.88 245 SER A C 1
ATOM 1895 O O . SER A 1 245 ? -3.631 0.827 10.039 1 97.88 245 SER A O 1
ATOM 1897 N N . ILE A 1 246 ? -2.529 -0.034 11.805 1 96.88 246 ILE A N 1
ATOM 1898 C CA . ILE A 1 246 ? -3.346 -1.239 11.883 1 96.88 246 ILE A CA 1
ATOM 1899 C C . ILE A 1 246 ? -4.797 -0.86 12.18 1 96.88 246 ILE A C 1
ATOM 1901 O O . ILE A 1 246 ? -5.711 -1.303 11.484 1 96.88 246 ILE A O 1
ATOM 1905 N N . ILE A 1 247 ? -5.082 -0.005 13.133 1 97.44 247 ILE A N 1
ATOM 1906 C CA . ILE A 1 247 ? -6.441 0.345 13.531 1 97.44 247 ILE A CA 1
ATOM 1907 C C . ILE A 1 247 ? -7.137 1.078 12.383 1 97.44 247 ILE A C 1
ATOM 1909 O O . ILE A 1 247 ? -8.227 0.681 11.953 1 97.44 247 ILE A O 1
ATOM 1913 N N . PRO A 1 248 ? -6.496 2.113 11.82 1 98.31 248 PRO A N 1
ATOM 1914 C CA . PRO A 1 248 ? -7.199 2.781 10.719 1 98.31 248 PRO A CA 1
ATOM 1915 C C . PRO A 1 248 ? -7.375 1.883 9.5 1 98.31 248 PRO A C 1
ATOM 1917 O O . PRO A 1 248 ? -8.391 1.969 8.805 1 98.31 248 PRO A O 1
ATOM 1920 N N . MET A 1 249 ? -6.434 1.053 9.211 1 97.56 249 MET A N 1
ATOM 1921 C CA . MET A 1 249 ? -6.566 0.125 8.094 1 97.56 249 MET A CA 1
ATOM 1922 C C . MET A 1 249 ? -7.77 -0.79 8.281 1 97.56 249 MET A C 1
ATOM 1924 O O . MET A 1 249 ? -8.453 -1.139 7.316 1 97.56 249 MET A O 1
ATOM 1928 N N . ARG A 1 250 ? -8.086 -1.118 9.5 1 96.69 250 ARG A N 1
ATOM 1929 C CA . ARG A 1 250 ? -9.148 -2.068 9.789 1 96.69 250 ARG A CA 1
ATOM 1930 C C . ARG A 1 250 ? -10.492 -1.357 9.938 1 96.69 250 ARG A C 1
ATOM 1932 O O . ARG A 1 250 ? -11.531 -1.892 9.547 1 96.69 250 ARG A O 1
ATOM 1939 N N . LEU A 1 251 ? -10.477 -0.172 10.492 1 97.44 251 LEU A N 1
ATOM 1940 C CA . LEU A 1 251 ? -11.734 0.408 10.938 1 97.44 251 LEU A CA 1
ATOM 1941 C C . LEU A 1 251 ? -12.297 1.35 9.875 1 97.44 251 LEU A C 1
ATOM 1943 O O . LEU A 1 251 ? -13.508 1.58 9.82 1 97.44 251 LEU A O 1
ATOM 1947 N N . ILE A 1 252 ? -11.438 1.996 9.102 1 98.38 252 ILE A N 1
ATOM 1948 C CA . ILE A 1 252 ? -11.969 2.754 7.973 1 98.38 252 ILE A CA 1
ATOM 1949 C C . ILE A 1 252 ? -12.422 1.794 6.871 1 98.38 252 ILE A C 1
ATOM 1951 O O . ILE A 1 252 ? -11.602 1.049 6.32 1 98.38 252 ILE A O 1
ATOM 1955 N N . PRO A 1 253 ? -13.648 1.775 6.504 1 96.56 253 PRO A N 1
ATOM 1956 C CA . PRO A 1 253 ? -14.203 0.703 5.676 1 96.56 253 PRO A CA 1
ATOM 1957 C C . PRO A 1 253 ? -13.492 0.562 4.336 1 96.56 253 PRO A C 1
ATOM 1959 O O . PRO A 1 253 ? -13.227 -0.557 3.885 1 96.56 253 PRO A O 1
ATOM 1962 N N . LYS A 1 254 ? -13.102 1.655 3.674 1 97 254 LYS A N 1
ATOM 1963 C CA . LYS A 1 254 ? -12.492 1.623 2.35 1 97 254 LYS A CA 1
ATOM 1964 C C . LYS A 1 254 ? -11.055 2.133 2.395 1 97 254 LYS A C 1
ATOM 1966 O O . LYS A 1 254 ? -10.641 2.92 1.539 1 97 254 LYS A O 1
ATOM 1971 N N . ALA A 1 255 ? -10.32 1.687 3.43 1 98.44 255 ALA A N 1
ATOM 1972 C CA . ALA A 1 255 ? -8.945 2.154 3.594 1 98.44 255 ALA A CA 1
ATOM 1973 C C . ALA A 1 255 ? -7.961 1.226 2.889 1 98.44 255 ALA A C 1
ATOM 1975 O O . ALA A 1 255 ? -7.945 0.019 3.141 1 98.44 255 ALA A O 1
ATOM 1976 N N . GLU A 1 256 ? -7.219 1.757 1.965 1 98.62 256 GLU A N 1
ATOM 1977 C CA . GLU A 1 256 ? -5.992 1.137 1.472 1 98.62 256 GLU A CA 1
ATOM 1978 C C . GLU A 1 256 ? -4.785 1.561 2.303 1 98.62 256 GLU A C 1
ATOM 1980 O O . GLU A 1 256 ? -4.766 2.658 2.863 1 98.62 256 GLU A O 1
ATOM 1985 N N . LEU A 1 257 ? -3.832 0.703 2.455 1 98.75 257 LEU A N 1
ATOM 1986 C CA . LEU A 1 257 ? -2.572 1.02 3.119 1 98.75 257 LEU A CA 1
ATOM 1987 C C . LEU A 1 257 ? -1.399 0.882 2.154 1 98.75 257 LEU A C 1
ATOM 1989 O O . LEU A 1 257 ? -1.273 -0.132 1.464 1 98.75 257 LEU A O 1
ATOM 1993 N N . HIS A 1 258 ? -0.596 1.846 2.018 1 98.88 258 HIS A N 1
ATOM 1994 C CA . HIS A 1 258 ? 0.622 1.835 1.216 1 98.88 258 HIS A CA 1
ATOM 1995 C C . HIS A 1 258 ? 1.842 2.186 2.061 1 98.88 258 HIS A C 1
ATOM 1997 O O . HIS A 1 258 ? 1.978 3.322 2.521 1 98.88 258 HIS A O 1
ATOM 2003 N N . VAL A 1 259 ? 2.736 1.222 2.291 1 98.75 259 VAL A N 1
ATOM 2004 C CA . VAL A 1 259 ? 3.949 1.417 3.08 1 98.75 259 VAL A CA 1
ATOM 2005 C C . VAL A 1 259 ? 5.16 1.5 2.152 1 98.75 259 VAL A C 1
ATOM 2007 O O . VAL A 1 259 ? 5.32 0.667 1.256 1 98.75 259 VAL A O 1
ATOM 2010 N N . LEU A 1 260 ? 6.008 2.514 2.309 1 98.62 260 LEU A N 1
ATOM 2011 C CA . LEU A 1 260 ? 7.172 2.768 1.471 1 98.62 260 LEU A CA 1
ATOM 2012 C C . LEU A 1 260 ? 8.453 2.363 2.189 1 98.62 260 LEU A C 1
ATOM 2014 O O . LEU A 1 260 ? 8.648 2.689 3.363 1 98.62 260 LEU A O 1
ATOM 2018 N N . PRO A 1 261 ? 9.367 1.711 1.491 1 97.5 261 PRO A N 1
ATOM 2019 C CA . PRO A 1 261 ? 10.641 1.302 2.092 1 97.5 261 PRO A CA 1
ATOM 2020 C C . PRO A 1 261 ? 11.617 2.461 2.24 1 97.5 261 PRO A C 1
ATOM 2022 O O . PRO A 1 261 ? 11.516 3.461 1.525 1 97.5 261 PRO A O 1
ATOM 2025 N N . ASN A 1 262 ? 12.609 2.303 3.156 1 97.25 262 ASN A N 1
ATOM 2026 C CA . ASN A 1 262 ? 13.68 3.279 3.318 1 97.25 262 ASN A CA 1
ATOM 2027 C C . ASN A 1 262 ? 13.133 4.695 3.445 1 97.25 262 ASN A C 1
ATOM 2029 O O . ASN A 1 262 ? 13.586 5.609 2.75 1 97.25 262 ASN A O 1
ATOM 2033 N N . CYS A 1 263 ? 12.188 4.781 4.293 1 98.38 263 CYS A N 1
ATOM 2034 C CA . CYS A 1 263 ? 11.461 6.043 4.395 1 98.38 263 CYS A CA 1
ATOM 2035 C C . CYS A 1 263 ? 11.039 6.316 5.832 1 98.38 263 CYS A C 1
ATOM 2037 O O . CYS A 1 263 ? 10.57 5.414 6.531 1 98.38 263 CYS A O 1
ATOM 2039 N N . GLY A 1 264 ? 11.281 7.527 6.289 1 98.25 264 GLY A N 1
ATOM 2040 C CA . GLY A 1 264 ? 10.828 7.969 7.598 1 98.25 264 GLY A CA 1
ATOM 2041 C C . GLY A 1 264 ? 9.461 8.617 7.57 1 98.25 264 GLY A C 1
ATOM 2042 O O . GLY A 1 264 ? 8.547 8.117 6.914 1 98.25 264 GLY A O 1
ATOM 2043 N N . HIS A 1 265 ? 9.297 9.688 8.328 1 98.44 265 HIS A N 1
ATOM 2044 C CA . HIS A 1 265 ? 8.008 10.312 8.602 1 98.44 265 HIS A CA 1
ATOM 2045 C C . HIS A 1 265 ? 7.586 11.219 7.449 1 98.44 265 HIS A C 1
ATOM 2047 O O . HIS A 1 265 ? 6.418 11.602 7.355 1 98.44 265 HIS A O 1
ATOM 2053 N N . TRP A 1 266 ? 8.492 11.625 6.57 1 98.25 266 TRP A N 1
ATOM 2054 C CA . TRP A 1 266 ? 8.242 12.531 5.457 1 98.25 266 TRP A CA 1
ATOM 2055 C C . TRP A 1 266 ? 8.219 11.773 4.133 1 98.25 266 TRP A C 1
ATOM 2057 O O . TRP A 1 266 ? 9.023 12.047 3.24 1 98.25 266 TRP A O 1
ATOM 2067 N N . ALA A 1 267 ? 7.191 10.922 3.982 1 98.19 267 ALA A N 1
ATOM 2068 C CA . ALA A 1 267 ? 7.086 10.086 2.787 1 98.19 267 ALA A CA 1
ATOM 2069 C C . ALA A 1 267 ? 7.027 10.945 1.525 1 98.19 267 ALA A C 1
ATOM 2071 O O . ALA A 1 267 ? 7.648 10.617 0.513 1 98.19 267 ALA A O 1
ATOM 2072 N N . MET A 1 268 ? 6.324 12.109 1.537 1 98.19 268 MET A N 1
ATOM 2073 C CA . MET A 1 268 ? 6.113 12.977 0.384 1 98.19 268 MET A CA 1
ATOM 2074 C C . MET A 1 268 ? 7.406 13.68 -0.015 1 98.19 268 MET A C 1
ATOM 2076 O O . MET A 1 268 ? 7.504 14.234 -1.109 1 98.19 268 MET A O 1
ATOM 2080 N N . ILE A 1 269 ? 8.375 13.641 0.873 1 97.69 269 ILE A N 1
ATOM 2081 C CA . ILE A 1 269 ? 9.656 14.289 0.609 1 97.69 269 ILE A CA 1
ATOM 2082 C C . ILE A 1 269 ? 10.719 13.227 0.316 1 97.69 269 ILE A C 1
ATOM 2084 O O . ILE A 1 269 ? 11.406 13.297 -0.703 1 97.69 269 ILE A O 1
ATOM 2088 N N . GLU A 1 270 ? 10.859 12.219 1.148 1 97.38 270 GLU A N 1
ATOM 2089 C CA . GLU A 1 270 ? 11.945 11.25 1.108 1 97.38 270 GLU A CA 1
ATOM 2090 C C . GLU A 1 270 ? 11.734 10.227 0 1 97.38 270 GLU A C 1
ATOM 2092 O O . GLU A 1 270 ? 12.695 9.75 -0.611 1 97.38 270 GLU A O 1
ATOM 2097 N N . GLN A 1 271 ? 10.539 9.797 -0.15 1 97.31 271 GLN A N 1
ATOM 2098 C CA . GLN A 1 271 ? 10.148 8.914 -1.241 1 97.31 271 GLN A CA 1
ATOM 2099 C C . GLN A 1 271 ? 9.164 9.602 -2.186 1 97.31 271 GLN A C 1
ATOM 2101 O O . GLN A 1 271 ? 8.109 9.055 -2.494 1 97.31 271 GLN A O 1
ATOM 2106 N N . LYS A 1 272 ? 9.578 10.797 -2.629 1 97.25 272 LYS A N 1
ATOM 2107 C CA . LYS A 1 272 ? 8.719 11.719 -3.352 1 97.25 272 LYS A CA 1
ATOM 2108 C C . LYS A 1 272 ? 8.07 11.047 -4.559 1 97.25 272 LYS A C 1
ATOM 2110 O O . LYS A 1 272 ? 6.848 11.039 -4.691 1 97.25 272 LYS A O 1
ATOM 2115 N N . SER A 1 273 ? 8.875 10.422 -5.441 1 96.94 273 SER A N 1
ATOM 2116 C CA . SER A 1 273 ? 8.359 9.844 -6.68 1 96.94 273 SER A CA 1
ATOM 2117 C C . SER A 1 273 ? 7.391 8.703 -6.398 1 96.94 273 SER A C 1
ATOM 2119 O O . SER A 1 273 ? 6.301 8.648 -6.973 1 96.94 273 SER A O 1
ATOM 2121 N N . ALA A 1 274 ? 7.793 7.777 -5.531 1 97.81 274 ALA A N 1
ATOM 2122 C CA . ALA A 1 274 ? 6.938 6.641 -5.195 1 97.81 274 ALA A CA 1
ATOM 2123 C C . ALA A 1 274 ? 5.648 7.102 -4.527 1 97.81 274 ALA A C 1
ATOM 2125 O O . ALA A 1 274 ? 4.566 6.602 -4.836 1 97.81 274 ALA A O 1
ATOM 2126 N N . PHE A 1 275 ? 5.824 8.109 -3.635 1 98.25 275 PHE A N 1
ATOM 2127 C CA . PHE A 1 275 ? 4.668 8.656 -2.938 1 98.25 275 PHE A CA 1
ATOM 2128 C C . PHE A 1 275 ? 3.705 9.312 -3.92 1 98.25 275 PHE A C 1
ATOM 2130 O O . PHE A 1 275 ? 2.514 9 -3.936 1 98.25 275 PHE A O 1
ATOM 2137 N N . GLU A 1 276 ? 4.184 10.188 -4.746 1 98.31 276 GLU A N 1
ATOM 2138 C CA . GLU A 1 276 ? 3.342 10.906 -5.703 1 98.31 276 GLU A CA 1
ATOM 2139 C C . GLU A 1 276 ? 2.652 9.945 -6.664 1 98.31 276 GLU A C 1
ATOM 2141 O O . GLU A 1 276 ? 1.476 10.117 -6.988 1 98.31 276 GLU A O 1
ATOM 2146 N N . SER A 1 277 ? 3.379 8.984 -7.074 1 97.62 277 SER A N 1
ATOM 2147 C CA . SER A 1 277 ? 2.838 8 -8 1 97.62 277 SER A CA 1
ATOM 2148 C C . SER A 1 277 ? 1.676 7.23 -7.383 1 97.62 277 SER A C 1
ATOM 2150 O O . SER A 1 277 ? 0.621 7.082 -8 1 97.62 277 SER A O 1
ATOM 2152 N N . ALA A 1 278 ? 1.827 6.742 -6.16 1 97.88 278 ALA A N 1
ATOM 2153 C CA . ALA A 1 278 ? 0.786 5.984 -5.473 1 97.88 278 ALA A CA 1
ATOM 2154 C C . ALA A 1 278 ? -0.438 6.852 -5.203 1 97.88 278 ALA A C 1
ATOM 2156 O O . ALA A 1 278 ? -1.574 6.418 -5.402 1 97.88 278 ALA A O 1
ATOM 2157 N N . VAL A 1 279 ? -0.203 8.078 -4.785 1 98.62 279 VAL A N 1
ATOM 2158 C CA . VAL A 1 279 ? -1.293 8.977 -4.426 1 98.62 279 VAL A CA 1
ATOM 2159 C C . VAL A 1 279 ? -2.062 9.383 -5.68 1 98.62 279 VAL A C 1
ATOM 2161 O O . VAL A 1 279 ? -3.295 9.422 -5.676 1 98.62 279 VAL A O 1
ATOM 2164 N N . LEU A 1 280 ? -1.345 9.672 -6.746 1 98.38 280 LEU A N 1
ATOM 2165 C CA . LEU A 1 280 ? -2.018 10.055 -7.984 1 98.38 280 LEU A CA 1
ATOM 2166 C C . LEU A 1 280 ? -2.848 8.898 -8.531 1 98.38 280 LEU A C 1
ATOM 2168 O O . LEU A 1 280 ? -3.971 9.094 -8.992 1 98.38 280 LEU A O 1
ATOM 2172 N N . ALA A 1 281 ? -2.279 7.684 -8.516 1 98.06 281 ALA A N 1
ATOM 2173 C CA . ALA A 1 281 ? -3.029 6.512 -8.953 1 98.06 281 ALA A CA 1
ATOM 2174 C C . ALA A 1 281 ? -4.336 6.367 -8.18 1 98.06 281 ALA A C 1
ATOM 2176 O O . ALA A 1 281 ? -5.371 6.027 -8.75 1 98.06 281 ALA A O 1
ATOM 2177 N N . PHE A 1 282 ? -4.312 6.613 -6.863 1 98.5 282 PHE A N 1
ATOM 2178 C CA . PHE A 1 282 ? -5.48 6.535 -5.996 1 98.5 282 PHE A CA 1
ATOM 2179 C C . PHE A 1 282 ? -6.469 7.652 -6.312 1 98.5 282 PHE A C 1
ATOM 2181 O O . PHE A 1 282 ? -7.664 7.402 -6.484 1 98.5 282 PHE A O 1
ATOM 2188 N N . LEU A 1 283 ? -5.926 8.867 -6.453 1 98.5 283 LEU A N 1
ATOM 2189 C CA . LEU A 1 283 ? -6.773 10.047 -6.629 1 98.5 283 LEU A CA 1
ATOM 2190 C C . LEU A 1 283 ? -7.465 10.016 -7.984 1 98.5 283 LEU A C 1
ATOM 2192 O O . LEU A 1 283 ? -8.609 10.453 -8.109 1 98.5 283 LEU A O 1
ATOM 2196 N N . LEU A 1 284 ? -6.809 9.508 -8.984 1 97.44 284 LEU A N 1
ATOM 2197 C CA . LEU A 1 284 ? -7.309 9.617 -10.352 1 97.44 284 LEU A CA 1
ATOM 2198 C C . LEU A 1 284 ? -8.094 8.367 -10.75 1 97.44 284 LEU A C 1
ATOM 2200 O O . LEU A 1 284 ? -8.664 8.305 -11.836 1 97.44 284 LEU A O 1
ATOM 2204 N N . ARG A 1 285 ? -8.07 7.379 -9.844 1 94.19 285 ARG A N 1
ATOM 2205 C CA . ARG A 1 285 ? -8.766 6.133 -10.148 1 94.19 285 ARG A CA 1
ATOM 2206 C C . ARG A 1 285 ? -10.266 6.367 -10.289 1 94.19 285 ARG A C 1
ATOM 2208 O O . ARG A 1 285 ? -10.875 7.051 -9.461 1 94.19 285 ARG A O 1
ATOM 2215 N N . LYS A 1 286 ? -10.781 5.801 -11.492 1 79.69 286 LYS A N 1
ATOM 2216 C CA . LYS A 1 286 ? -12.219 5.93 -11.711 1 79.69 286 LYS A CA 1
ATOM 2217 C C . LYS A 1 286 ? -13 4.914 -10.883 1 79.69 286 LYS A C 1
ATOM 2219 O O . LYS A 1 286 ? -12.562 3.773 -10.719 1 79.69 286 LYS A O 1
ATOM 2224 N N . GLU A 1 287 ? -13.734 5.23 -9.93 1 65.44 287 GLU A N 1
ATOM 2225 C CA . GLU A 1 287 ? -14.531 4.293 -9.141 1 65.44 287 GLU A CA 1
ATOM 2226 C C . GLU A 1 287 ? -15.492 3.502 -10.023 1 65.44 287 GLU A C 1
ATOM 2228 O O . GLU A 1 287 ? -16.125 4.062 -10.93 1 65.44 287 GLU A O 1
ATOM 2233 N N . GLY A 1 288 ? -15 2.428 -10.664 1 53.44 288 GLY A N 1
ATOM 2234 C CA . GLY A 1 288 ? -15.844 1.585 -11.5 1 53.44 288 GLY A CA 1
ATOM 2235 C C . GLY A 1 288 ? -17.25 1.422 -10.945 1 53.44 288 GLY A C 1
ATOM 2236 O O . GLY A 1 288 ? -17.484 1.637 -9.758 1 53.44 288 GLY A O 1
ATOM 2237 N N . GLY A 1 289 ? -18.312 1.747 -11.75 1 43.22 289 GLY A N 1
ATOM 2238 C CA . GLY A 1 289 ? -19.656 1.224 -11.594 1 43.22 289 GLY A CA 1
ATOM 2239 C C . GLY A 1 289 ? -19.688 -0.214 -11.109 1 43.22 289 GLY A C 1
ATOM 2240 O O . GLY A 1 289 ? -20.188 -1.099 -11.805 1 43.22 289 GLY A O 1
ATOM 2241 N N . ASP A 1 290 ? -18.844 -0.779 -10.477 1 35.47 290 ASP A N 1
ATOM 2242 C CA . ASP A 1 290 ? -19.016 -2.209 -10.25 1 35.47 290 ASP A CA 1
ATOM 2243 C C . ASP A 1 290 ? -20.391 -2.502 -9.641 1 35.47 290 ASP A C 1
ATOM 2245 O O . ASP A 1 290 ? -20.625 -3.6 -9.133 1 35.47 290 ASP A O 1
ATOM 2249 N N . ARG A 1 291 ? -21.609 -1.899 -9.922 1 26.31 291 ARG A N 1
ATOM 2250 C CA . ARG A 1 291 ? -22.734 -2.809 -9.719 1 26.31 291 ARG A CA 1
ATOM 2251 C C . ARG A 1 291 ? -22.75 -3.9 -10.781 1 26.31 291 ARG A C 1
ATOM 2253 O O . ARG A 1 291 ? -22.453 -3.645 -11.945 1 26.31 291 ARG A O 1
ATOM 2260 N N . MET B 1 1 ? -4.68 -1.851 -34.781 1 37.75 1 MET B N 1
ATOM 2261 C CA . MET B 1 1 ? -5.172 -3.215 -34.938 1 37.75 1 MET B CA 1
ATOM 2262 C C . MET B 1 1 ? -5.684 -3.766 -33.625 1 37.75 1 MET B C 1
ATOM 2264 O O . MET B 1 1 ? -5 -3.678 -32.594 1 37.75 1 MET B O 1
ATOM 2268 N N . THR B 1 2 ? -6.898 -3.934 -33.406 1 48.25 2 THR B N 1
ATOM 2269 C CA . THR B 1 2 ? -7.523 -4.328 -32.156 1 48.25 2 THR B CA 1
ATOM 2270 C C . THR B 1 2 ? -6.953 -5.656 -31.672 1 48.25 2 THR B C 1
ATOM 2272 O O . THR B 1 2 ? -7.105 -6.684 -32.312 1 48.25 2 THR B O 1
ATOM 2275 N N . THR B 1 3 ? -5.887 -5.641 -30.844 1 63.09 3 THR B N 1
ATOM 2276 C CA . THR B 1 3 ? -5.254 -6.855 -30.359 1 63.09 3 THR B CA 1
ATOM 2277 C C . THR B 1 3 ? -6.297 -7.82 -29.797 1 63.09 3 THR B C 1
ATOM 2279 O O . THR B 1 3 ? -7.176 -7.422 -29.031 1 63.09 3 THR B O 1
ATOM 2282 N N . ASP B 1 4 ? -6.582 -8.953 -30.547 1 79.94 4 ASP B N 1
ATOM 2283 C CA . ASP B 1 4 ? -7.449 -10.039 -30.094 1 79.94 4 ASP B CA 1
ATOM 2284 C C . ASP B 1 4 ? -7.023 -10.555 -28.719 1 79.94 4 ASP B C 1
ATOM 2286 O O . ASP B 1 4 ? -6.043 -11.297 -28.609 1 79.94 4 ASP B O 1
ATOM 2290 N N . SER B 1 5 ? -7.746 -10.141 -27.688 1 87.19 5 SER B N 1
ATOM 2291 C CA . SER B 1 5 ? -7.379 -10.492 -26.312 1 87.19 5 SER B CA 1
ATOM 2292 C C . SER B 1 5 ? -8.148 -11.727 -25.844 1 87.19 5 SER B C 1
ATOM 2294 O O . SER B 1 5 ? -8.234 -11.984 -24.641 1 87.19 5 SER B O 1
ATOM 2296 N N . SER B 1 6 ? -8.688 -12.445 -26.875 1 92.44 6 SER B N 1
ATOM 2297 C CA . SER B 1 6 ? -9.414 -13.672 -26.531 1 92.44 6 SER B CA 1
ATOM 2298 C C . SER B 1 6 ? -8.453 -14.797 -26.172 1 92.44 6 SER B C 1
ATOM 2300 O O . SER B 1 6 ? -7.246 -14.688 -26.406 1 92.44 6 SER B O 1
ATOM 2302 N N . TYR B 1 7 ? -9.055 -15.844 -25.562 1 95.88 7 TYR B N 1
ATOM 2303 C CA . TYR B 1 7 ? -8.281 -17.016 -25.203 1 95.88 7 TYR B CA 1
ATOM 2304 C C . TYR B 1 7 ? -7.52 -17.562 -26.406 1 95.88 7 TYR B C 1
ATOM 2306 O O . TYR B 1 7 ? -6.297 -17.719 -26.344 1 95.88 7 TYR B O 1
ATOM 2314 N N . GLU B 1 8 ? -8.227 -17.812 -27.484 1 95.94 8 GLU B N 1
ATOM 2315 C CA . GLU B 1 8 ? -7.625 -18.406 -28.688 1 95.94 8 GLU B CA 1
ATOM 2316 C C . GLU B 1 8 ? -6.637 -17.438 -29.328 1 95.94 8 GLU B C 1
ATOM 2318 O O . GLU B 1 8 ? -5.613 -17.859 -29.875 1 95.94 8 GLU B O 1
ATOM 2323 N N . GLY B 1 9 ? -6.945 -16.188 -29.234 1 95.81 9 GLY B N 1
ATOM 2324 C CA . GLY B 1 9 ? -6.117 -15.18 -29.891 1 95.81 9 GLY B CA 1
ATOM 2325 C C . GLY B 1 9 ? -4.785 -14.969 -29.188 1 95.81 9 GLY B C 1
ATOM 2326 O O . GLY B 1 9 ? -3.834 -14.477 -29.797 1 95.81 9 GLY B O 1
ATOM 2327 N N . THR B 1 10 ? -4.703 -15.375 -27.922 1 97.88 10 THR B N 1
ATOM 2328 C CA . THR B 1 10 ? -3.506 -15.047 -27.156 1 97.88 10 THR B CA 1
ATOM 2329 C C . THR B 1 10 ? -2.713 -16.312 -26.828 1 97.88 10 THR B C 1
ATOM 2331 O O . THR B 1 10 ? -1.561 -16.234 -26.406 1 97.88 10 THR B O 1
ATOM 2334 N N . LEU B 1 11 ? -3.273 -17.5 -27.125 1 98.25 11 LEU B N 1
ATOM 2335 C CA . LEU B 1 11 ? -2.668 -18.781 -26.75 1 98.25 11 LEU B CA 1
ATOM 2336 C C . LEU B 1 11 ? -1.459 -19.094 -27.625 1 98.25 11 LEU B C 1
ATOM 2338 O O . LEU B 1 11 ? -1.535 -19 -28.844 1 98.25 11 LEU B O 1
ATOM 2342 N N . LYS B 1 12 ? -0.347 -19.375 -26.969 1 98.5 12 LYS B N 1
ATOM 2343 C CA . LYS B 1 12 ? 0.894 -19.781 -27.641 1 98.5 12 LYS B CA 1
ATOM 2344 C C . LYS B 1 12 ? 1.517 -20.984 -26.938 1 98.5 12 LYS B C 1
ATOM 2346 O O . LYS B 1 12 ? 1.066 -21.391 -25.875 1 98.5 12 LYS B O 1
ATOM 2351 N N . GLU B 1 13 ? 2.457 -21.562 -27.625 1 98.56 13 GLU B N 1
ATOM 2352 C CA . GLU B 1 13 ? 3.176 -22.719 -27.094 1 98.56 13 GLU B CA 1
ATOM 2353 C C . GLU B 1 13 ? 4.684 -22.531 -27.219 1 98.56 13 GLU B C 1
ATOM 2355 O O . GLU B 1 13 ? 5.164 -21.906 -28.156 1 98.56 13 GLU B O 1
ATOM 2360 N N . LEU B 1 14 ? 5.398 -23.016 -26.25 1 98.56 14 LEU B N 1
ATOM 2361 C CA . LEU B 1 14 ? 6.855 -23.094 -26.266 1 98.56 14 LEU B CA 1
ATOM 2362 C C . LEU B 1 14 ? 7.324 -24.516 -26 1 98.56 14 LEU B C 1
ATOM 2364 O O . LEU B 1 14 ? 7.035 -25.094 -24.953 1 98.56 14 LEU B O 1
ATOM 2368 N N . ASN B 1 15 ? 8.031 -25.109 -26.938 1 98.06 15 ASN B N 1
ATOM 2369 C CA . ASN B 1 15 ? 8.609 -26.438 -26.75 1 98.06 15 ASN B CA 1
ATOM 2370 C C . ASN B 1 15 ? 9.867 -26.391 -25.891 1 98.06 15 ASN B C 1
ATOM 2372 O O . ASN B 1 15 ? 10.758 -25.562 -26.141 1 98.06 15 ASN B O 1
ATOM 2376 N N . THR B 1 16 ? 9.844 -27.234 -24.875 1 96.56 16 THR B N 1
ATOM 2377 C CA . THR B 1 16 ? 11.031 -27.375 -24.047 1 96.56 16 THR B CA 1
ATOM 2378 C C . THR B 1 16 ? 11.484 -28.828 -24 1 96.56 16 THR B C 1
ATOM 2380 O O . THR B 1 16 ? 10.812 -29.719 -24.531 1 96.56 16 THR B O 1
ATOM 2383 N N . ASP B 1 17 ? 12.633 -29.094 -23.359 1 95.12 17 ASP B N 1
ATOM 2384 C CA . ASP B 1 17 ? 13.156 -30.453 -23.234 1 95.12 17 ASP B CA 1
ATOM 2385 C C . ASP B 1 17 ? 12.297 -31.281 -22.281 1 95.12 17 ASP B C 1
ATOM 2387 O O . ASP B 1 17 ? 12.391 -32.5 -22.25 1 95.12 17 ASP B O 1
ATOM 2391 N N . LEU B 1 18 ? 11.391 -30.641 -21.547 1 95.31 18 LEU B N 1
ATOM 2392 C CA . LEU B 1 18 ? 10.578 -31.359 -20.562 1 95.31 18 LEU B CA 1
ATOM 2393 C C . LEU B 1 18 ? 9.125 -31.438 -21.031 1 95.31 18 LEU B C 1
ATOM 2395 O O . LEU B 1 18 ? 8.297 -32.094 -20.375 1 95.31 18 LEU B O 1
ATOM 2399 N N . GLY B 1 19 ? 8.867 -30.75 -22.109 1 95.75 19 GLY B N 1
ATOM 2400 C CA . GLY B 1 19 ? 7.496 -30.703 -22.594 1 95.75 19 GLY B CA 1
ATOM 2401 C C . GLY B 1 19 ? 7.086 -29.344 -23.109 1 95.75 19 GLY B C 1
ATOM 2402 O O . GLY B 1 19 ? 7.906 -28.422 -23.172 1 95.75 19 GLY B O 1
ATOM 2403 N N . VAL B 1 20 ? 5.812 -29.25 -23.422 1 98.19 20 VAL B N 1
ATOM 2404 C CA . VAL B 1 20 ? 5.301 -28.016 -24 1 98.19 20 VAL B CA 1
ATOM 2405 C C . VAL B 1 20 ? 4.734 -27.109 -22.906 1 98.19 20 VAL B C 1
ATOM 2407 O O . VAL B 1 20 ? 3.893 -27.547 -22.109 1 98.19 20 VAL B O 1
ATOM 2410 N N . LEU B 1 21 ? 5.273 -25.891 -22.844 1 98.62 21 LEU B N 1
ATOM 2411 C CA . LEU B 1 21 ? 4.68 -24.828 -22.031 1 98.62 21 LEU B CA 1
ATOM 2412 C C . LEU B 1 21 ? 3.701 -24 -22.859 1 98.62 21 LEU B C 1
ATOM 2414 O O . LEU B 1 21 ? 4.047 -23.516 -23.938 1 98.62 21 LEU B O 1
ATOM 2418 N N . ARG B 1 22 ? 2.539 -23.922 -22.375 1 98.81 22 ARG B N 1
ATOM 2419 C CA . ARG B 1 22 ? 1.554 -23.047 -23 1 98.81 22 ARG B CA 1
ATOM 2420 C C . ARG B 1 22 ? 1.428 -21.734 -22.219 1 98.81 22 ARG B C 1
ATOM 2422 O O . ARG B 1 22 ? 1.694 -21.688 -21.016 1 98.81 22 ARG B O 1
ATOM 2429 N N . TYR B 1 23 ? 1.111 -20.719 -22.922 1 98.81 23 TYR B N 1
ATOM 2430 C CA . TYR B 1 23 ? 1.022 -19.391 -22.344 1 98.81 23 TYR B CA 1
ATOM 2431 C C . TYR B 1 23 ? 0.172 -18.469 -23.203 1 98.81 23 TYR B C 1
ATOM 2433 O O . TYR B 1 23 ? -0.193 -18.812 -24.328 1 98.81 23 TYR B O 1
ATOM 2441 N N . HIS B 1 24 ? -0.272 -17.422 -22.625 1 98.81 24 HIS B N 1
ATOM 2442 C CA . HIS B 1 24 ? -0.937 -16.344 -23.344 1 98.81 24 HIS B CA 1
ATOM 2443 C C . HIS B 1 24 ? -0.032 -15.125 -23.484 1 98.81 24 HIS B C 1
ATOM 2445 O O . HIS B 1 24 ? 0.75 -14.828 -22.578 1 98.81 24 HIS B O 1
ATOM 2451 N N . GLU B 1 25 ? -0.151 -14.484 -24.578 1 98.44 25 GLU B N 1
ATOM 2452 C CA . GLU B 1 25 ? 0.706 -13.328 -24.859 1 98.44 25 GLU B CA 1
ATOM 2453 C C . GLU B 1 25 ? -0.08 -12.195 -25.5 1 98.44 25 GLU B C 1
ATOM 2455 O O . GLU B 1 25 ? -0.913 -12.438 -26.391 1 98.44 25 GLU B O 1
ATOM 2460 N N . ALA B 1 26 ? 0.082 -10.992 -25.016 1 98.19 26 ALA B N 1
ATOM 2461 C CA . ALA B 1 26 ? -0.49 -9.797 -25.625 1 98.19 26 ALA B CA 1
ATOM 2462 C C . ALA B 1 26 ? 0.37 -8.57 -25.328 1 98.19 26 ALA B C 1
ATOM 2464 O O . ALA B 1 26 ? 1.01 -8.484 -24.281 1 98.19 26 ALA B O 1
ATOM 2465 N N . GLY B 1 27 ? 0.403 -7.598 -26.266 1 97.69 27 GLY B N 1
ATOM 2466 C CA . GLY B 1 27 ? 1.156 -6.367 -26.094 1 97.69 27 GLY B CA 1
ATOM 2467 C C . GLY B 1 27 ? 2.564 -6.445 -26.656 1 97.69 27 GLY B C 1
ATOM 2468 O O . GLY B 1 27 ? 3.008 -7.512 -27.078 1 97.69 27 GLY B O 1
ATOM 2469 N N . ASP B 1 28 ? 3.279 -5.305 -26.719 1 96.94 28 ASP B N 1
ATOM 2470 C CA . ASP B 1 28 ? 4.582 -5.25 -27.375 1 96.94 28 ASP B CA 1
ATOM 2471 C C . ASP B 1 28 ? 5.57 -4.41 -26.562 1 96.94 28 ASP B C 1
ATOM 2473 O O . ASP B 1 28 ? 6.633 -4.039 -27.062 1 96.94 28 ASP B O 1
ATOM 2477 N N . GLY B 1 29 ? 5.301 -4.125 -25.375 1 97.62 29 GLY B N 1
ATOM 2478 C CA . GLY B 1 29 ? 6.184 -3.363 -24.516 1 97.62 29 GLY B CA 1
ATOM 2479 C C . GLY B 1 29 ? 7.215 -4.223 -23.797 1 97.62 29 GLY B C 1
ATOM 2480 O O . GLY B 1 29 ? 7.578 -5.297 -24.297 1 97.62 29 GLY B O 1
ATOM 2481 N N . PRO B 1 30 ? 7.852 -3.672 -22.734 1 98.19 30 PRO B N 1
ATOM 2482 C CA . PRO B 1 30 ? 8.758 -4.504 -21.938 1 98.19 30 PRO B CA 1
ATOM 2483 C C . PRO B 1 30 ? 8.078 -5.754 -21.375 1 98.19 30 PRO B C 1
ATOM 2485 O O . PRO B 1 30 ? 6.875 -5.738 -21.109 1 98.19 30 PRO B O 1
ATOM 2488 N N . PRO B 1 31 ? 8.82 -6.801 -21.203 1 98.81 31 PRO B N 1
ATOM 2489 C CA . PRO B 1 31 ? 8.203 -8.062 -20.797 1 98.81 31 PRO B CA 1
ATOM 2490 C C . PRO B 1 31 ? 7.641 -8.016 -19.375 1 98.81 31 PRO B C 1
ATOM 2492 O O . PRO B 1 31 ? 8.297 -7.508 -18.469 1 98.81 31 PRO B O 1
ATOM 2495 N N . LEU B 1 32 ? 6.484 -8.484 -19.188 1 98.94 32 LEU B N 1
ATOM 2496 C CA . LEU B 1 32 ? 5.801 -8.719 -17.922 1 98.94 32 LEU B CA 1
ATOM 2497 C C . LEU B 1 32 ? 5.227 -10.133 -17.859 1 98.94 32 LEU B C 1
ATOM 2499 O O . LEU B 1 32 ? 4.422 -10.516 -18.719 1 98.94 32 LEU B O 1
ATOM 2503 N N . LEU B 1 33 ? 5.68 -10.945 -16.906 1 98.94 33 LEU B N 1
ATOM 2504 C CA . LEU B 1 33 ? 5.242 -12.328 -16.812 1 98.94 33 LEU B CA 1
ATOM 2505 C C . LEU B 1 33 ? 4.336 -12.523 -15.602 1 98.94 33 LEU B C 1
ATOM 2507 O O . LEU B 1 33 ? 4.727 -12.234 -14.469 1 98.94 33 LEU B O 1
ATOM 2511 N N . LEU B 1 34 ? 3.127 -12.953 -15.844 1 98.94 34 LEU B N 1
ATOM 2512 C CA . LEU B 1 34 ? 2.141 -13.227 -14.812 1 98.94 34 LEU B CA 1
ATOM 2513 C C . LEU B 1 34 ? 2.133 -14.711 -14.453 1 98.94 34 LEU B C 1
ATOM 2515 O O . LEU B 1 34 ? 2.027 -15.57 -15.336 1 98.94 34 LEU B O 1
ATOM 2519 N N . LEU B 1 35 ? 2.252 -14.977 -13.164 1 98.88 35 LEU B N 1
ATOM 2520 C CA . LEU B 1 35 ? 2.352 -16.328 -12.633 1 98.88 35 LEU B CA 1
ATOM 2521 C C . LEU B 1 35 ? 1.18 -16.641 -11.711 1 98.88 35 LEU B C 1
ATOM 2523 O O . LEU B 1 35 ? 1.014 -16 -10.672 1 98.88 35 LEU B O 1
ATOM 2527 N N . HIS B 1 36 ? 0.394 -17.641 -12.109 1 98.5 36 HIS B N 1
ATOM 2528 C CA . HIS B 1 36 ? -0.853 -17.906 -11.406 1 98.5 36 HIS B CA 1
ATOM 2529 C C . HIS B 1 36 ? -0.598 -18.688 -10.117 1 98.5 36 HIS B C 1
ATOM 2531 O O . HIS B 1 36 ? 0.486 -19.25 -9.93 1 98.5 36 HIS B O 1
ATOM 2537 N N . GLY B 1 37 ? -1.575 -18.625 -9.242 1 97.25 37 GLY B N 1
ATOM 2538 C CA . GLY B 1 37 ? -1.536 -19.375 -7.996 1 97.25 37 GLY B CA 1
ATOM 2539 C C . GLY B 1 37 ? -1.952 -20.828 -8.148 1 97.25 37 GLY B C 1
ATOM 2540 O O . GLY B 1 37 ? -1.858 -21.391 -9.242 1 97.25 37 GLY B O 1
ATOM 2541 N N . SER B 1 38 ? -2.281 -21.359 -7.047 1 94 38 SER B N 1
ATOM 2542 C CA . SER B 1 38 ? -2.742 -22.734 -7.027 1 94 38 SER B CA 1
ATOM 2543 C C . SER B 1 38 ? -4.199 -22.828 -6.586 1 94 38 SER B C 1
ATOM 2545 O O . SER B 1 38 ? -4.887 -21.812 -6.484 1 94 38 SER B O 1
ATOM 2547 N N . GLY B 1 39 ? -4.668 -23.984 -6.445 1 93.94 39 GLY B N 1
ATOM 2548 C CA . GLY B 1 39 ? -6.035 -24.234 -6.035 1 93.94 39 GLY B CA 1
ATOM 2549 C C . GLY B 1 39 ? -6.844 -24.984 -7.074 1 93.94 39 GLY B C 1
ATOM 2550 O O . GLY B 1 39 ? -6.402 -25.141 -8.219 1 93.94 39 GLY B O 1
ATOM 2551 N N . PRO B 1 40 ? -8.055 -25.422 -6.676 1 96.06 40 PRO B N 1
ATOM 2552 C CA . PRO B 1 40 ? -8.867 -26.266 -7.551 1 96.06 40 PRO B CA 1
ATOM 2553 C C . PRO B 1 40 ? -9.242 -25.578 -8.859 1 96.06 40 PRO B C 1
ATOM 2555 O O . PRO B 1 40 ? -9.914 -24.547 -8.844 1 96.06 40 PRO B O 1
ATOM 2558 N N . GLY B 1 41 ? -8.789 -26.188 -9.953 1 95.5 41 GLY B N 1
ATOM 2559 C CA . GLY B 1 41 ? -9.258 -25.781 -11.266 1 95.5 41 GLY B CA 1
ATOM 2560 C C . GLY B 1 41 ? -8.602 -24.5 -11.758 1 95.5 41 GLY B C 1
ATOM 2561 O O . GLY B 1 41 ? -9.031 -23.922 -12.758 1 95.5 41 GLY B O 1
ATOM 2562 N N . VAL B 1 42 ? -7.566 -24.062 -11.125 1 96.56 42 VAL B N 1
ATOM 2563 C CA . VAL B 1 42 ? -6.914 -22.812 -11.523 1 96.56 42 VAL B CA 1
ATOM 2564 C C . VAL B 1 42 ? -6.125 -23.031 -12.812 1 96.56 42 VAL B C 1
ATOM 2566 O O . VAL B 1 42 ? -5.613 -24.125 -13.055 1 96.56 42 VAL B O 1
ATOM 2569 N N . THR B 1 43 ? -6.051 -22.016 -13.656 1 97.25 43 THR B N 1
ATOM 2570 C CA . THR B 1 43 ? -5.117 -21.844 -14.766 1 97.25 43 THR B CA 1
ATOM 2571 C C . THR B 1 43 ? -4.594 -20.422 -14.82 1 97.25 43 THR B C 1
ATOM 2573 O O . THR B 1 43 ? -5.133 -19.531 -14.164 1 97.25 43 THR B O 1
ATOM 2576 N N . GLY B 1 44 ? -3.537 -20.25 -15.594 1 98.31 44 GLY B N 1
ATOM 2577 C CA . GLY B 1 44 ? -3.057 -18.891 -15.797 1 98.31 44 GLY B CA 1
ATOM 2578 C C . GLY B 1 44 ? -4.109 -17.969 -16.375 1 98.31 44 GLY B C 1
ATOM 2579 O O . GLY B 1 44 ? -4.289 -16.844 -15.898 1 98.31 44 GLY B O 1
ATOM 2580 N N . TRP B 1 45 ? -4.797 -18.453 -17.375 1 98.25 45 TRP B N 1
ATOM 2581 C CA . TRP B 1 45 ? -5.844 -17.688 -18.047 1 98.25 45 TRP B CA 1
ATOM 2582 C C . TRP B 1 45 ? -6.938 -17.297 -17.047 1 98.25 45 TRP B C 1
ATOM 2584 O O . TRP B 1 45 ? -7.336 -16.125 -16.984 1 98.25 45 TRP B O 1
ATOM 2594 N N . ARG B 1 46 ? -7.371 -18.219 -16.266 1 97.19 46 ARG B N 1
ATOM 2595 C CA . ARG B 1 46 ? -8.477 -17.969 -15.344 1 97.19 46 ARG B CA 1
ATOM 2596 C C . ARG B 1 46 ? -8.062 -17 -14.234 1 97.19 46 ARG B C 1
ATOM 2598 O O . ARG B 1 46 ? -8.883 -16.219 -13.75 1 97.19 46 ARG B O 1
ATOM 2605 N N . ASN B 1 47 ? -6.801 -17.062 -13.922 1 98 47 ASN B N 1
ATOM 2606 C CA . ASN B 1 47 ? -6.277 -16.219 -12.852 1 98 47 ASN B CA 1
ATOM 2607 C C . ASN B 1 47 ? -6.098 -14.773 -13.312 1 98 47 ASN B C 1
ATOM 2609 O O . ASN B 1 47 ? -6.289 -13.844 -12.531 1 98 47 ASN B O 1
ATOM 2613 N N . PHE B 1 48 ? -5.742 -14.586 -14.648 1 98.56 48 PHE B N 1
ATOM 2614 C CA . PHE B 1 48 ? -5.25 -13.258 -15 1 98.56 48 PHE B CA 1
ATOM 2615 C C . PHE B 1 48 ? -5.906 -12.758 -16.281 1 98.56 48 PHE B C 1
ATOM 2617 O O . PHE B 1 48 ? -5.555 -11.688 -16.797 1 98.56 48 PHE B O 1
ATOM 2624 N N . ARG B 1 49 ? -6.906 -13.492 -16.859 1 97.75 49 ARG B N 1
ATOM 2625 C CA . ARG B 1 49 ? -7.5 -13.078 -18.125 1 97.75 49 ARG B CA 1
ATOM 2626 C C . ARG B 1 49 ? -8.109 -11.68 -18.016 1 97.75 49 ARG B C 1
ATOM 2628 O O . ARG B 1 49 ? -8.062 -10.906 -18.984 1 97.75 49 ARG B O 1
ATOM 2635 N N . GLY B 1 50 ? -8.664 -11.359 -16.844 1 97.38 50 GLY B N 1
ATOM 2636 C CA . GLY B 1 50 ? -9.297 -10.07 -16.656 1 97.38 50 GLY B CA 1
ATOM 2637 C C . GLY B 1 50 ? -8.305 -8.922 -16.578 1 97.38 50 GLY B C 1
ATOM 2638 O O . GLY B 1 50 ? -8.688 -7.754 -16.688 1 97.38 50 GLY B O 1
ATOM 2639 N N . ASN B 1 51 ? -7.016 -9.234 -16.406 1 98.31 51 ASN B N 1
ATOM 2640 C CA . ASN B 1 51 ? -5.984 -8.219 -16.234 1 98.31 51 ASN B CA 1
ATOM 2641 C C . ASN B 1 51 ? -5.121 -8.086 -17.484 1 98.31 51 ASN B C 1
ATOM 2643 O O . ASN B 1 51 ? -4.32 -7.152 -17.594 1 98.31 51 ASN B O 1
ATOM 2647 N N . LEU B 1 52 ? -5.254 -8.977 -18.422 1 98.25 52 LEU B N 1
ATOM 2648 C CA . LEU B 1 52 ? -4.336 -9.062 -19.547 1 98.25 52 LEU B CA 1
ATOM 2649 C C . LEU B 1 52 ? -4.383 -7.789 -20.391 1 98.25 52 LEU B C 1
ATOM 2651 O O . LEU B 1 52 ? -3.34 -7.23 -20.734 1 98.25 52 LEU B O 1
ATOM 2655 N N . ASP B 1 53 ? -5.57 -7.273 -20.656 1 97.25 53 ASP B N 1
ATOM 2656 C CA . ASP B 1 53 ? -5.734 -6.133 -21.547 1 97.25 53 ASP B CA 1
ATOM 2657 C C . ASP B 1 53 ? -5.078 -4.879 -20.969 1 97.25 53 ASP B C 1
ATOM 2659 O O . ASP B 1 53 ? -4.387 -4.152 -21.688 1 97.25 53 ASP B O 1
ATOM 2663 N N . VAL B 1 54 ? -5.289 -4.664 -19.75 1 97.31 54 VAL B N 1
ATOM 2664 C CA . VAL B 1 54 ? -4.797 -3.43 -19.156 1 97.31 54 VAL B CA 1
ATOM 2665 C C . VAL B 1 54 ? -3.271 -3.445 -19.109 1 97.31 54 VAL B C 1
ATOM 2667 O O . VAL B 1 54 ? -2.627 -2.43 -19.391 1 97.31 54 VAL B O 1
ATOM 2670 N N . PHE B 1 55 ? -2.637 -4.562 -18.828 1 98.38 55 PHE B N 1
ATOM 2671 C CA . PHE B 1 55 ? -1.183 -4.656 -18.797 1 98.38 55 PHE B CA 1
ATOM 2672 C C . PHE B 1 55 ? -0.608 -4.656 -20.203 1 98.38 55 PHE B C 1
ATOM 2674 O O . PHE B 1 55 ? 0.461 -4.094 -20.453 1 98.38 55 PHE B O 1
ATOM 2681 N N . ALA B 1 56 ? -1.33 -5.207 -21.109 1 98.25 56 ALA B N 1
ATOM 2682 C CA . ALA B 1 56 ? -0.853 -5.332 -22.484 1 98.25 56 ALA B CA 1
ATOM 2683 C C . ALA B 1 56 ? -0.784 -3.967 -23.172 1 98.25 56 ALA B C 1
ATOM 2685 O O . ALA B 1 56 ? -0.136 -3.816 -24.203 1 98.25 56 ALA B O 1
ATOM 2686 N N . GLU B 1 57 ? -1.479 -3.012 -22.656 1 97.81 57 GLU B N 1
ATOM 2687 C CA . GLU B 1 57 ? -1.384 -1.649 -23.172 1 97.81 57 GLU B CA 1
ATOM 2688 C C . GLU B 1 57 ? 0.025 -1.09 -23 1 97.81 57 GLU B C 1
ATOM 2690 O O . GLU B 1 57 ? 0.44 -0.195 -23.734 1 97.81 57 GLU B O 1
ATOM 2695 N N . HIS B 1 58 ? 0.772 -1.624 -22.094 1 98.06 58 HIS B N 1
ATOM 2696 C CA . HIS B 1 58 ? 2.053 -1.018 -21.75 1 98.06 58 HIS B CA 1
ATOM 2697 C C . HIS B 1 58 ? 3.186 -2.033 -21.828 1 98.06 58 HIS B C 1
ATOM 2699 O O . HIS B 1 58 ? 4.355 -1.657 -21.938 1 98.06 58 HIS B O 1
ATOM 2705 N N . PHE B 1 59 ? 2.844 -3.33 -21.828 1 98.56 59 PHE B N 1
ATOM 2706 C CA . PHE B 1 59 ? 3.848 -4.383 -21.719 1 98.56 59 PHE B CA 1
ATOM 2707 C C . PHE B 1 59 ? 3.584 -5.496 -22.719 1 98.56 59 PHE B C 1
ATOM 2709 O O . PHE B 1 59 ? 2.451 -5.68 -23.172 1 98.56 59 PHE B O 1
ATOM 2716 N N . ARG B 1 60 ? 4.684 -6.129 -23.094 1 98.56 60 ARG B N 1
ATOM 2717 C CA . ARG B 1 60 ? 4.527 -7.48 -23.609 1 98.56 60 ARG B CA 1
ATOM 2718 C C . ARG B 1 60 ? 4.219 -8.469 -22.484 1 98.56 60 ARG B C 1
ATOM 2720 O O . ARG B 1 60 ? 5.125 -8.938 -21.797 1 98.56 60 ARG B O 1
ATOM 2727 N N . THR B 1 61 ? 2.945 -8.727 -22.344 1 98.81 61 THR B N 1
ATOM 2728 C CA . THR B 1 61 ? 2.459 -9.43 -21.172 1 98.81 61 THR B CA 1
ATOM 2729 C C . THR B 1 61 ? 2.287 -10.914 -21.453 1 98.81 61 THR B C 1
ATOM 2731 O O . THR B 1 61 ? 1.687 -11.289 -22.469 1 98.81 61 THR B O 1
ATOM 2734 N N . PHE B 1 62 ? 2.83 -11.75 -20.562 1 98.88 62 PHE B N 1
ATOM 2735 C CA . PHE B 1 62 ? 2.715 -13.195 -20.656 1 98.88 62 PHE B CA 1
ATOM 2736 C C . PHE B 1 62 ? 1.946 -13.766 -19.469 1 98.88 62 PHE B C 1
ATOM 2738 O O . PHE B 1 62 ? 2.172 -13.359 -18.328 1 98.88 62 PHE B O 1
ATOM 2745 N N . ILE B 1 63 ? 1.04 -14.641 -19.703 1 98.94 63 ILE B N 1
ATOM 2746 C CA . ILE B 1 63 ? 0.447 -15.492 -18.688 1 98.94 63 ILE B CA 1
ATOM 2747 C C . ILE B 1 63 ? 0.939 -16.922 -18.859 1 98.94 63 ILE B C 1
ATOM 2749 O O . ILE B 1 63 ? 0.561 -17.609 -19.812 1 98.94 63 ILE B O 1
ATOM 2753 N N . LEU B 1 64 ? 1.752 -17.375 -17.984 1 98.88 64 LEU B N 1
ATOM 2754 C CA . LEU B 1 64 ? 2.277 -18.734 -18.078 1 98.88 64 LEU B CA 1
ATOM 2755 C C . LEU B 1 64 ? 1.308 -19.734 -17.469 1 98.88 64 LEU B C 1
ATOM 2757 O O . LEU B 1 64 ? 0.75 -19.484 -16.391 1 98.88 64 LEU B O 1
ATOM 2761 N N . GLU B 1 65 ? 1.058 -20.766 -18.188 1 98.62 65 GLU B N 1
ATOM 2762 C CA . GLU B 1 65 ? 0.356 -21.922 -17.641 1 98.62 65 GLU B CA 1
ATOM 2763 C C . GLU B 1 65 ? 1.331 -22.906 -17 1 98.62 65 GLU B C 1
ATOM 2765 O O . GLU B 1 65 ? 2.074 -23.609 -17.703 1 98.62 65 GLU B O 1
ATOM 2770 N N . PHE B 1 66 ? 1.314 -23 -15.68 1 98 66 PHE B N 1
ATOM 2771 C CA . PHE B 1 66 ? 2.277 -23.844 -14.977 1 98 66 PHE B CA 1
ATOM 2772 C C . PHE B 1 66 ? 2.064 -25.312 -15.328 1 98 66 PHE B C 1
ATOM 2774 O O . PHE B 1 66 ? 0.928 -25.75 -15.523 1 98 66 PHE B O 1
ATOM 2781 N N . PRO B 1 67 ? 3.156 -26.109 -15.336 1 96.19 67 PRO B N 1
ATOM 2782 C CA . PRO B 1 67 ? 2.994 -27.562 -15.461 1 96.19 67 PRO B CA 1
ATOM 2783 C C . PRO B 1 67 ? 2.242 -28.188 -14.281 1 96.19 67 PRO B C 1
ATOM 2785 O O . PRO B 1 67 ? 2.416 -27.75 -13.141 1 96.19 67 PRO B O 1
ATOM 2788 N N . GLY B 1 68 ? 1.424 -29.125 -14.602 1 92.38 68 GLY B N 1
ATOM 2789 C CA . GLY B 1 68 ? 0.75 -29.844 -13.539 1 92.38 68 GLY B CA 1
ATOM 2790 C C . GLY B 1 68 ? -0.635 -29.312 -13.234 1 92.38 68 GLY B C 1
ATOM 2791 O O . GLY B 1 68 ? -1.332 -29.844 -12.359 1 92.38 68 GLY B O 1
ATOM 2792 N N . PHE B 1 69 ? -1.072 -28.328 -14.016 1 94.62 69 PHE B N 1
ATOM 2793 C CA . PHE B 1 69 ? -2.365 -27.719 -13.719 1 94.62 69 PHE B CA 1
ATOM 2794 C C . PHE B 1 69 ? -3.326 -27.906 -14.891 1 94.62 69 PHE B C 1
ATOM 2796 O O . PHE B 1 69 ? -4.348 -27.219 -14.977 1 94.62 69 PHE B O 1
ATOM 2803 N N . GLY B 1 70 ? -2.943 -28.766 -15.875 1 92.94 70 GLY B N 1
ATOM 2804 C CA . GLY B 1 70 ? -3.904 -29.281 -16.844 1 92.94 70 GLY B CA 1
ATOM 2805 C C . GLY B 1 70 ? -3.789 -28.609 -18.203 1 92.94 70 GLY B C 1
ATOM 2806 O O . GLY B 1 70 ? -4.418 -29.062 -19.172 1 92.94 70 GLY B O 1
ATOM 2807 N N . VAL B 1 71 ? -2.973 -27.531 -18.297 1 96.19 71 VAL B N 1
ATOM 2808 C CA . VAL B 1 71 ? -2.877 -26.844 -19.578 1 96.19 71 VAL B CA 1
ATOM 2809 C C . VAL B 1 71 ? -1.513 -27.109 -20.203 1 96.19 71 VAL B C 1
ATOM 2811 O O . VAL B 1 71 ? -1.431 -27.672 -21.297 1 96.19 71 VAL B O 1
ATOM 2814 N N . SER B 1 72 ? -0.447 -26.812 -19.547 1 97.31 72 SER B N 1
ATOM 2815 C CA . SER B 1 72 ? 0.897 -27.188 -19.969 1 97.31 72 SER B CA 1
ATOM 2816 C C . SER B 1 72 ? 1.189 -28.656 -19.656 1 97.31 72 SER B C 1
ATOM 2818 O O . SER B 1 72 ? 0.534 -29.25 -18.797 1 97.31 72 SER B O 1
ATOM 2820 N N . ASP B 1 73 ? 2.168 -29.203 -20.359 1 95.38 73 ASP B N 1
ATOM 2821 C CA . ASP B 1 73 ? 2.584 -30.578 -20.062 1 95.38 73 ASP B CA 1
ATOM 2822 C C . ASP B 1 73 ? 3.098 -30.672 -18.625 1 95.38 73 ASP B C 1
ATOM 2824 O O . ASP B 1 73 ? 3.795 -29.781 -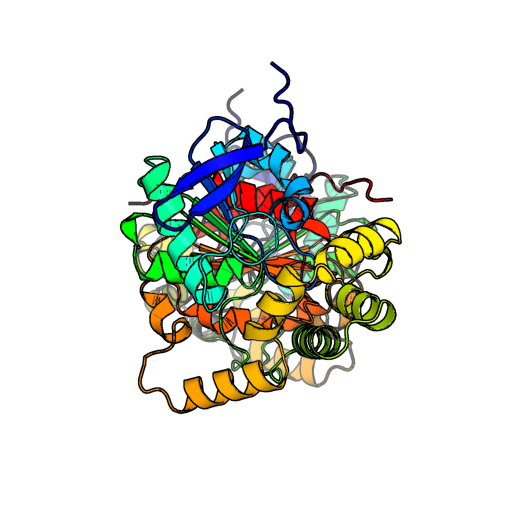18.141 1 95.38 73 ASP B O 1
ATOM 2828 N N . ASP B 1 74 ? 2.678 -31.75 -18 1 93 74 ASP B N 1
ATOM 2829 C CA . ASP B 1 74 ? 3.199 -32.031 -16.672 1 93 74 ASP B CA 1
ATOM 2830 C C . ASP B 1 74 ? 4.672 -32.438 -16.734 1 93 74 ASP B C 1
ATOM 2832 O O . ASP B 1 74 ? 5.027 -33.406 -17.438 1 93 74 ASP B O 1
ATOM 2836 N N . PHE B 1 75 ? 5.613 -31.797 -16.125 1 91.56 75 PHE B N 1
ATOM 2837 C CA . PHE B 1 75 ? 7.047 -32.062 -16.125 1 91.56 75 PHE B CA 1
ATOM 2838 C C . PHE B 1 75 ? 7.379 -33.25 -15.25 1 91.56 75 PHE B C 1
ATOM 2840 O O . PHE B 1 75 ? 8.508 -33.75 -15.273 1 91.56 75 PHE B O 1
ATOM 2847 N N . GLY B 1 76 ? 6.512 -33.75 -14.562 1 83.19 76 GLY B N 1
ATOM 2848 C CA . GLY B 1 76 ? 6.77 -34.875 -13.703 1 83.19 76 GLY B CA 1
ATOM 2849 C C . GLY B 1 76 ? 7.43 -34.531 -12.391 1 83.19 76 GLY B C 1
ATOM 2850 O O . GLY B 1 76 ? 8.641 -34.281 -12.344 1 83.19 76 GLY B O 1
ATOM 2851 N N . GLY B 1 77 ? 6.875 -34.031 -11.32 1 86.31 77 GLY B N 1
ATOM 2852 C CA . GLY B 1 77 ? 7.406 -33.656 -10.016 1 86.31 77 GLY B CA 1
ATOM 2853 C C . GLY B 1 77 ? 6.441 -32.812 -9.203 1 86.31 77 GLY B C 1
ATOM 2854 O O . GLY B 1 77 ? 5.266 -32.688 -9.555 1 86.31 77 GLY B O 1
ATOM 2855 N N . HIS B 1 78 ? 7.07 -32.406 -8.133 1 88.06 78 HIS B N 1
ATOM 2856 C CA . HIS B 1 78 ? 6.273 -31.5 -7.293 1 88.06 78 HIS B CA 1
ATOM 2857 C C . HIS B 1 78 ? 5.953 -30.203 -8.016 1 88.06 78 HIS B C 1
ATOM 2859 O O . HIS B 1 78 ? 6.852 -29.531 -8.523 1 88.06 78 HIS B O 1
ATOM 2865 N N . PRO B 1 79 ? 4.711 -29.859 -8.062 1 87.38 79 PRO B N 1
ATOM 2866 C CA . PRO B 1 79 ? 4.277 -28.719 -8.867 1 87.38 79 PRO B CA 1
ATOM 2867 C C . PRO B 1 79 ? 5.012 -27.438 -8.508 1 87.38 79 PRO B C 1
ATOM 2869 O O . PRO B 1 79 ? 5.352 -26.641 -9.398 1 87.38 79 PRO B O 1
ATOM 2872 N N . MET B 1 80 ? 5.297 -27.234 -7.254 1 86 80 MET B N 1
ATOM 2873 C CA . MET B 1 80 ? 6.016 -26.031 -6.844 1 86 80 MET B CA 1
ATOM 2874 C C . MET B 1 80 ? 7.418 -26 -7.441 1 86 80 MET B C 1
ATOM 2876 O O . MET B 1 80 ? 7.879 -24.953 -7.906 1 86 80 MET B O 1
ATOM 2880 N N . LEU B 1 81 ? 8.109 -27.078 -7.426 1 89 81 LEU B N 1
ATOM 2881 C CA . LEU B 1 81 ? 9.461 -27.172 -7.969 1 89 81 LEU B CA 1
ATOM 2882 C C . LEU B 1 81 ? 9.445 -27.047 -9.484 1 89 81 LEU B C 1
ATOM 2884 O O . LEU B 1 81 ? 10.289 -26.359 -10.062 1 89 81 LEU B O 1
ATOM 2888 N N . THR B 1 82 ? 8.508 -27.688 -10.094 1 93.94 82 THR B N 1
ATOM 2889 C CA . THR B 1 82 ? 8.445 -27.641 -11.547 1 93.94 82 THR B CA 1
ATOM 2890 C C . THR B 1 82 ? 8.039 -26.266 -12.039 1 93.94 82 THR B C 1
ATOM 2892 O O . THR B 1 82 ? 8.422 -25.844 -13.133 1 93.94 82 THR B O 1
ATOM 2895 N N . ALA B 1 83 ? 7.266 -25.562 -11.219 1 95.25 83 ALA B N 1
ATOM 2896 C CA . ALA B 1 83 ? 6.875 -24.203 -11.57 1 95.25 83 ALA B CA 1
ATOM 2897 C C . ALA B 1 83 ? 8.094 -23.297 -11.664 1 95.25 83 ALA B C 1
ATOM 2899 O O . ALA B 1 83 ? 8.219 -22.516 -12.602 1 95.25 83 ALA B O 1
ATOM 2900 N N . THR B 1 84 ? 8.992 -23.375 -10.688 1 94.12 84 THR B N 1
ATOM 2901 C CA . THR B 1 84 ? 10.203 -22.562 -10.695 1 94.12 84 THR B CA 1
ATOM 2902 C C . THR B 1 84 ? 11.062 -22.875 -11.914 1 94.12 84 THR B C 1
ATOM 2904 O O . THR B 1 84 ? 11.562 -21.969 -12.586 1 94.12 84 THR B O 1
ATOM 2907 N N . ASP B 1 85 ? 11.195 -24.125 -12.234 1 95.44 85 ASP B N 1
ATOM 2908 C CA . ASP B 1 85 ? 11.938 -24.562 -13.398 1 95.44 85 ASP B CA 1
ATOM 2909 C C . ASP B 1 85 ? 11.297 -24.062 -14.688 1 95.44 85 ASP B C 1
ATOM 2911 O O . ASP B 1 85 ? 12 -23.672 -15.625 1 95.44 85 ASP B O 1
ATOM 2915 N N . ALA B 1 86 ? 10.016 -24.141 -14.719 1 97.88 86 ALA B N 1
ATOM 2916 C CA . ALA B 1 86 ? 9.273 -23.703 -15.891 1 97.88 86 ALA B CA 1
ATOM 2917 C C . ALA B 1 86 ? 9.523 -22.234 -16.203 1 97.88 86 ALA B C 1
ATOM 2919 O O . ALA B 1 86 ? 9.625 -21.859 -17.375 1 97.88 86 ALA B O 1
ATOM 2920 N N . VAL B 1 87 ? 9.648 -21.391 -15.18 1 98.5 87 VAL B N 1
ATOM 2921 C CA . VAL B 1 87 ? 9.867 -19.969 -15.383 1 98.5 87 VAL B CA 1
ATOM 2922 C C . VAL B 1 87 ? 11.203 -19.75 -16.078 1 98.5 87 VAL B C 1
ATOM 2924 O O . VAL B 1 87 ? 11.289 -19 -17.062 1 98.5 87 VAL B O 1
ATOM 2927 N N . LEU B 1 88 ? 12.258 -20.391 -15.617 1 97.81 88 LEU B N 1
ATOM 2928 C CA . LEU B 1 88 ? 13.578 -20.266 -16.203 1 97.81 88 LEU B CA 1
ATOM 2929 C C . LEU B 1 88 ? 13.57 -20.719 -17.656 1 97.81 88 LEU B C 1
ATOM 2931 O O . LEU B 1 88 ? 14.047 -20.016 -18.547 1 97.81 88 LEU B O 1
ATOM 2935 N N . ARG B 1 89 ? 12.992 -21.906 -17.938 1 97.75 89 ARG B N 1
ATOM 2936 C CA . ARG B 1 89 ? 12.938 -22.453 -19.281 1 97.75 89 ARG B CA 1
ATOM 2937 C C . ARG B 1 89 ? 12.117 -21.562 -20.203 1 97.75 89 ARG B C 1
ATOM 2939 O O . ARG B 1 89 ? 12.445 -21.422 -21.391 1 97.75 89 ARG B O 1
ATOM 2946 N N . PHE B 1 90 ? 11.031 -21.016 -19.641 1 98.69 90 PHE B N 1
ATOM 2947 C CA . PHE B 1 90 ? 10.148 -20.156 -20.422 1 98.69 90 PHE B CA 1
ATOM 2948 C C . PHE B 1 90 ? 10.891 -18.906 -20.891 1 98.69 90 PHE B C 1
ATOM 2950 O O . PHE B 1 90 ? 10.867 -18.578 -22.078 1 98.69 90 PHE B O 1
ATOM 2957 N N . LEU B 1 91 ? 11.555 -18.234 -19.938 1 98.69 91 LEU B N 1
ATOM 2958 C CA . LEU B 1 91 ? 12.266 -17 -20.266 1 98.69 91 LEU B CA 1
ATOM 2959 C C . LEU B 1 91 ? 13.422 -17.266 -21.219 1 98.69 91 LEU B C 1
ATOM 2961 O O . LEU B 1 91 ? 13.602 -16.562 -22.203 1 98.69 91 LEU B O 1
ATOM 2965 N N . ASP B 1 92 ? 14.188 -18.344 -20.969 1 98.25 92 ASP B N 1
ATOM 2966 C CA . ASP B 1 92 ? 15.305 -18.703 -21.844 1 98.25 92 ASP B CA 1
ATOM 2967 C C . ASP B 1 92 ? 14.805 -19.078 -23.234 1 98.25 92 ASP B C 1
ATOM 2969 O O . ASP B 1 92 ? 15.406 -18.688 -24.25 1 98.25 92 ASP B O 1
ATOM 2973 N N . GLY B 1 93 ? 13.734 -19.812 -23.281 1 98.38 93 GLY B N 1
ATOM 2974 C CA . GLY B 1 93 ? 13.18 -20.266 -24.547 1 98.38 93 GLY B CA 1
ATOM 2975 C C . GLY B 1 93 ? 12.703 -19.125 -25.422 1 98.38 93 GLY B C 1
ATOM 2976 O O . GLY B 1 93 ? 12.734 -19.219 -26.656 1 98.38 93 GLY B O 1
ATOM 2977 N N . LEU B 1 94 ? 12.219 -18.016 -24.781 1 98.25 94 LEU B N 1
ATOM 2978 C CA . LEU B 1 94 ? 11.719 -16.875 -25.531 1 98.25 94 LEU B CA 1
ATOM 2979 C C . LEU B 1 94 ? 12.812 -15.828 -25.703 1 98.25 94 LEU B C 1
ATOM 2981 O O . LEU B 1 94 ? 12.594 -14.797 -26.344 1 98.25 94 LEU B O 1
ATOM 2985 N N . GLY B 1 95 ? 13.953 -16.078 -25.141 1 98.25 95 GLY B N 1
ATOM 2986 C CA . GLY B 1 95 ? 15.062 -15.148 -25.25 1 98.25 95 GLY B CA 1
ATOM 2987 C C . GLY B 1 95 ? 14.852 -13.875 -24.438 1 98.25 95 GLY B C 1
ATOM 2988 O O . GLY B 1 95 ? 15.25 -12.789 -24.875 1 98.25 95 GLY B O 1
ATOM 2989 N N . ILE B 1 96 ? 14.203 -13.984 -23.344 1 98.44 96 ILE B N 1
ATOM 2990 C CA . ILE B 1 96 ? 13.961 -12.836 -22.484 1 98.44 96 ILE B CA 1
ATOM 2991 C C . ILE B 1 96 ? 14.984 -12.805 -21.344 1 98.44 96 ILE B C 1
ATOM 2993 O O . ILE B 1 96 ? 15 -13.695 -20.484 1 98.44 96 ILE B O 1
ATOM 2997 N N . ASP B 1 97 ? 15.828 -11.844 -21.281 1 98 97 ASP B N 1
ATOM 2998 C CA . ASP B 1 97 ? 16.906 -11.734 -20.312 1 98 97 ASP B CA 1
ATOM 2999 C C . ASP B 1 97 ? 16.406 -11.133 -19 1 98 97 ASP B C 1
ATOM 3001 O O . ASP B 1 97 ? 16.734 -11.625 -17.922 1 98 97 ASP B O 1
ATOM 3005 N N . GLU B 1 98 ? 15.695 -10.008 -19.094 1 98.44 98 GLU B N 1
ATOM 3006 C CA . GLU B 1 98 ? 15.117 -9.328 -17.953 1 98.44 98 GLU B CA 1
ATOM 3007 C C . GLU B 1 98 ? 13.602 -9.242 -18.062 1 98.44 98 GLU B C 1
ATOM 3009 O O . GLU B 1 98 ? 13.062 -9.07 -19.156 1 98.44 98 GLU B O 1
ATOM 3014 N N . VAL B 1 99 ? 12.945 -9.344 -16.906 1 98.81 99 VAL B N 1
ATOM 3015 C CA . VAL B 1 99 ? 11.492 -9.398 -16.922 1 98.81 99 VAL B CA 1
ATOM 3016 C C . VAL B 1 99 ? 10.93 -8.836 -15.625 1 98.81 99 VAL B C 1
ATOM 3018 O O . VAL B 1 99 ? 11.555 -8.945 -14.57 1 98.81 99 VAL B O 1
ATOM 3021 N N . ALA B 1 100 ? 9.82 -8.141 -15.688 1 98.88 100 ALA B N 1
ATOM 3022 C CA . ALA B 1 100 ? 9 -7.926 -14.5 1 98.88 100 ALA B CA 1
ATOM 3023 C C . ALA B 1 100 ? 8.117 -9.141 -14.211 1 98.88 100 ALA B C 1
ATOM 3025 O O . ALA B 1 100 ? 7.57 -9.75 -15.133 1 98.88 100 ALA B O 1
ATOM 3026 N N . LEU B 1 101 ? 8.008 -9.508 -12.93 1 98.88 101 LEU B N 1
ATOM 3027 C CA . LEU B 1 101 ? 7.223 -10.664 -12.516 1 98.88 101 LEU B CA 1
ATOM 3028 C C . LEU B 1 101 ? 6.047 -10.242 -11.641 1 98.88 101 LEU B C 1
ATOM 3030 O O . LEU B 1 101 ? 6.191 -9.375 -10.781 1 98.88 101 LEU B O 1
ATOM 3034 N N . LEU B 1 102 ? 4.914 -10.758 -11.93 1 98.88 102 LEU B N 1
ATOM 3035 C CA . LEU B 1 102 ? 3.715 -10.609 -11.109 1 98.88 102 LEU B CA 1
ATOM 3036 C C . LEU B 1 102 ? 3.105 -11.977 -10.789 1 98.88 102 LEU B C 1
ATOM 3038 O O . LEU B 1 102 ? 2.729 -12.719 -11.695 1 98.88 102 LEU B O 1
ATOM 3042 N N . GLY B 1 103 ? 3.072 -12.312 -9.492 1 98.81 103 GLY B N 1
ATOM 3043 C CA . GLY B 1 103 ? 2.598 -13.633 -9.125 1 98.81 103 GLY B CA 1
ATOM 3044 C C . GLY B 1 103 ? 1.543 -13.609 -8.031 1 98.81 103 GLY B C 1
ATOM 3045 O O . GLY B 1 103 ? 1.646 -12.836 -7.082 1 98.81 103 GLY B O 1
ATOM 3046 N N . ASN B 1 104 ? 0.556 -14.445 -8.164 1 98.62 104 ASN B N 1
ATOM 3047 C CA . ASN B 1 104 ? -0.472 -14.648 -7.152 1 98.62 104 ASN B CA 1
ATOM 3048 C C . ASN B 1 104 ? -0.203 -15.898 -6.324 1 98.62 104 ASN B C 1
ATOM 3050 O O . ASN B 1 104 ? -0.099 -17 -6.871 1 98.62 104 ASN B O 1
ATOM 3054 N N . SER B 1 105 ? -0.117 -15.719 -4.918 1 97.94 105 SER B N 1
ATOM 3055 C CA . SER B 1 105 ? 0.003 -16.859 -4.023 1 97.94 105 SER B CA 1
ATOM 3056 C C . SER B 1 105 ? 1.176 -17.75 -4.418 1 97.94 105 SER B C 1
ATOM 3058 O O . SER B 1 105 ? 2.314 -17.297 -4.504 1 97.94 105 SER B O 1
ATOM 3060 N N . MET B 1 106 ? 0.982 -18.984 -4.863 1 96.75 106 MET B N 1
ATOM 3061 C CA . MET B 1 106 ? 2.049 -19.875 -5.324 1 96.75 106 MET B CA 1
ATOM 3062 C C . MET B 1 106 ? 2.908 -19.188 -6.379 1 96.75 106 MET B C 1
ATOM 3064 O O . MET B 1 106 ? 4.137 -19.266 -6.34 1 96.75 106 MET B O 1
ATOM 3068 N N . GLY B 1 107 ? 2.264 -18.469 -7.305 1 98.25 107 GLY B N 1
ATOM 3069 C CA . GLY B 1 107 ? 2.994 -17.734 -8.32 1 98.25 107 GLY B CA 1
ATOM 3070 C C . GLY B 1 107 ? 3.879 -16.641 -7.738 1 98.25 107 GLY B C 1
ATOM 3071 O O . GLY B 1 107 ? 4.934 -16.328 -8.289 1 98.25 107 GLY B O 1
ATOM 3072 N N . GLY B 1 108 ? 3.42 -16.016 -6.668 1 98.38 108 GLY B N 1
ATOM 3073 C CA . GLY B 1 108 ? 4.25 -15.055 -5.961 1 98.38 108 GLY B CA 1
ATOM 3074 C C . GLY B 1 108 ? 5.477 -15.68 -5.324 1 98.38 108 GLY B C 1
ATOM 3075 O O . GLY B 1 108 ? 6.566 -15.102 -5.367 1 98.38 108 GLY B O 1
ATOM 3076 N N . ILE B 1 109 ? 5.332 -16.859 -4.703 1 97.56 109 ILE B N 1
ATOM 3077 C CA . ILE B 1 109 ? 6.453 -17.594 -4.117 1 97.56 109 ILE B CA 1
ATOM 3078 C C . ILE B 1 109 ? 7.465 -17.953 -5.203 1 97.56 109 ILE B C 1
ATOM 3080 O O . ILE B 1 109 ? 8.664 -17.719 -5.043 1 97.56 109 ILE B O 1
ATOM 3084 N N . VAL B 1 110 ? 6.941 -18.469 -6.297 1 97.81 110 VAL B N 1
ATOM 3085 C CA . VAL B 1 110 ? 7.789 -18.875 -7.414 1 97.81 110 VAL B CA 1
ATOM 3086 C C . VAL B 1 110 ? 8.547 -17.656 -7.949 1 97.81 110 VAL B C 1
ATOM 3088 O O . VAL B 1 110 ? 9.758 -17.719 -8.18 1 97.81 110 VAL B O 1
ATOM 3091 N N . ALA B 1 111 ? 7.848 -16.562 -8.148 1 98.62 111 ALA B N 1
ATOM 3092 C CA . ALA B 1 111 ? 8.469 -15.328 -8.633 1 98.62 111 ALA B CA 1
ATOM 3093 C C . ALA B 1 111 ? 9.562 -14.852 -7.68 1 98.62 111 ALA B C 1
ATOM 3095 O O . ALA B 1 111 ? 10.641 -14.438 -8.117 1 98.62 111 ALA B O 1
ATOM 3096 N N . THR B 1 112 ? 9.305 -14.93 -6.414 1 98.5 112 THR B N 1
ATOM 3097 C CA . THR B 1 112 ? 10.258 -14.484 -5.402 1 98.5 112 THR B CA 1
ATOM 3098 C C . THR B 1 112 ? 11.484 -15.391 -5.383 1 98.5 112 THR B C 1
ATOM 3100 O O . THR B 1 112 ? 12.617 -14.906 -5.324 1 98.5 112 THR B O 1
ATOM 3103 N N . GLN B 1 113 ? 11.227 -16.656 -5.414 1 97.88 113 GLN B N 1
ATOM 3104 C CA . GLN B 1 113 ? 12.352 -17.594 -5.453 1 97.88 113 GLN B CA 1
ATOM 3105 C C . GLN B 1 113 ? 13.211 -17.359 -6.691 1 97.88 113 GLN B C 1
ATOM 3107 O O . GLN B 1 113 ? 14.438 -17.422 -6.621 1 97.88 113 GLN B O 1
ATOM 3112 N N . PHE B 1 114 ? 12.555 -17.125 -7.797 1 98.12 114 PHE B N 1
ATOM 3113 C CA . PHE B 1 114 ? 13.289 -16.812 -9.016 1 98.12 114 PHE B CA 1
ATOM 3114 C C . PHE B 1 114 ? 14.125 -15.547 -8.836 1 98.12 114 PHE B C 1
ATOM 3116 O O . PHE B 1 114 ? 15.289 -15.5 -9.234 1 98.12 114 PHE B O 1
ATOM 3123 N N . ALA B 1 115 ? 13.57 -14.523 -8.203 1 98.44 115 ALA B N 1
ATOM 3124 C CA . ALA B 1 115 ? 14.258 -13.258 -7.973 1 98.44 115 ALA B CA 1
ATOM 3125 C C . ALA B 1 115 ? 15.453 -13.445 -7.039 1 98.44 115 ALA B C 1
ATOM 3127 O O . ALA B 1 115 ? 16.453 -12.742 -7.156 1 98.44 115 ALA B O 1
ATOM 3128 N N . ILE B 1 116 ? 15.32 -14.328 -6.074 1 98.25 116 ILE B N 1
ATOM 3129 C CA . ILE B 1 116 ? 16.422 -14.633 -5.168 1 98.25 116 ILE B CA 1
ATOM 3130 C C . ILE B 1 116 ? 17.547 -15.32 -5.941 1 98.25 116 ILE B C 1
ATOM 3132 O O . ILE B 1 116 ? 18.719 -14.953 -5.801 1 98.25 116 ILE B O 1
ATOM 3136 N N . ALA B 1 117 ? 17.188 -16.234 -6.797 1 97.88 117 ALA B N 1
ATOM 3137 C CA . ALA B 1 117 ? 18.156 -17.047 -7.516 1 97.88 117 ALA B CA 1
ATOM 3138 C C . ALA B 1 117 ? 18.781 -16.281 -8.672 1 97.8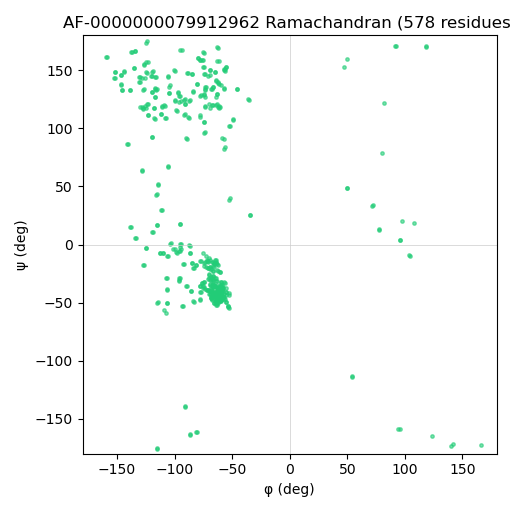8 117 ALA B C 1
ATOM 3140 O O . ALA B 1 117 ? 19.938 -16.5 -9.016 1 97.88 117 ALA B O 1
ATOM 3141 N N . HIS B 1 118 ? 18 -15.438 -9.328 1 98 118 HIS B N 1
ATOM 3142 C CA . HIS B 1 118 ? 18.422 -14.68 -10.5 1 98 118 HIS B CA 1
ATOM 3143 C C . HIS B 1 118 ? 18.125 -13.195 -10.336 1 98 118 HIS B C 1
ATOM 3145 O O . HIS B 1 118 ? 17.391 -12.609 -11.141 1 98 118 HIS B O 1
ATOM 3151 N N . PRO B 1 119 ? 18.766 -12.555 -9.352 1 97.94 119 PRO B N 1
ATOM 3152 C CA . PRO B 1 119 ? 18.406 -11.18 -9.008 1 97.94 119 PRO B CA 1
ATOM 3153 C C . PRO B 1 119 ? 18.594 -10.211 -10.18 1 97.94 119 PRO B C 1
ATOM 3155 O O . PRO B 1 119 ? 17.859 -9.227 -10.289 1 97.94 119 PRO B O 1
ATOM 3158 N N . ASP B 1 120 ? 19.453 -10.539 -11.125 1 97.81 120 ASP B N 1
ATOM 3159 C CA . ASP B 1 120 ? 19.75 -9.609 -12.211 1 97.81 120 ASP B CA 1
ATOM 3160 C C . ASP B 1 120 ? 18.75 -9.758 -13.352 1 97.81 120 ASP B C 1
ATOM 3162 O O . ASP B 1 120 ? 18.703 -8.922 -14.258 1 97.81 120 ASP B O 1
ATOM 3166 N N . ARG B 1 121 ? 17.891 -10.758 -13.281 1 98.31 121 ARG B N 1
ATOM 3167 C CA . ARG B 1 121 ? 16.953 -11.008 -14.367 1 98.31 121 ARG B CA 1
ATOM 3168 C C . ARG B 1 121 ? 15.578 -10.414 -14.062 1 98.31 121 ARG B C 1
ATOM 3170 O O . ARG B 1 121 ? 14.688 -10.422 -14.914 1 98.31 121 ARG B O 1
ATOM 3177 N N . VAL B 1 122 ? 15.406 -9.914 -12.859 1 98.75 122 VAL B N 1
ATOM 3178 C CA . VAL B 1 122 ? 14.094 -9.414 -12.461 1 98.75 122 VAL B CA 1
ATOM 3179 C C . VAL B 1 122 ? 14.141 -7.895 -12.328 1 98.75 122 VAL B C 1
ATOM 3181 O O . VAL B 1 122 ? 14.875 -7.359 -11.492 1 98.75 122 VAL B O 1
ATOM 3184 N N . THR B 1 123 ? 13.352 -7.227 -13.117 1 98.31 123 THR B N 1
ATOM 3185 C CA . THR B 1 123 ? 13.359 -5.77 -13.117 1 98.31 123 THR B CA 1
ATOM 3186 C C . THR B 1 123 ? 12.438 -5.223 -12.031 1 98.31 123 THR B C 1
ATOM 3188 O O . THR B 1 123 ? 12.742 -4.211 -11.398 1 98.31 123 THR B O 1
ATOM 3191 N N . LYS B 1 124 ? 11.32 -5.824 -11.844 1 98.62 124 LYS B N 1
ATOM 3192 C CA . LYS B 1 124 ? 10.336 -5.539 -10.805 1 98.62 124 LYS B CA 1
ATOM 3193 C C . LYS B 1 124 ? 9.625 -6.812 -10.359 1 98.62 124 LYS B C 1
ATOM 3195 O O . LYS B 1 124 ? 9.445 -7.742 -11.148 1 98.62 124 LYS B O 1
ATOM 3200 N N . LEU B 1 125 ? 9.305 -6.844 -9.125 1 98.75 125 LEU B N 1
ATOM 3201 C CA . LEU B 1 125 ? 8.617 -7.988 -8.539 1 98.75 125 LEU B CA 1
ATOM 3202 C C . LEU B 1 125 ? 7.316 -7.555 -7.871 1 98.75 125 LEU B C 1
ATOM 3204 O O . LEU B 1 125 ? 7.316 -6.664 -7.02 1 98.75 125 LEU B O 1
ATOM 3208 N N . ILE B 1 126 ? 6.168 -8.086 -8.289 1 98.94 126 ILE B N 1
ATOM 3209 C CA . ILE B 1 126 ? 4.871 -7.852 -7.672 1 98.94 126 ILE B CA 1
ATOM 3210 C C . ILE B 1 126 ? 4.285 -9.172 -7.18 1 98.94 126 ILE B C 1
ATOM 3212 O O . ILE B 1 126 ? 4.27 -10.164 -7.91 1 98.94 126 ILE B O 1
ATOM 3216 N N . THR B 1 127 ? 3.838 -9.195 -5.988 1 98.69 127 THR B N 1
ATOM 3217 C CA . THR B 1 127 ? 3.189 -10.383 -5.453 1 98.69 127 THR B CA 1
ATOM 3218 C C . THR B 1 127 ? 1.792 -10.055 -4.938 1 98.69 127 THR B C 1
ATOM 3220 O O . THR B 1 127 ? 1.532 -8.922 -4.516 1 98.69 127 THR B O 1
ATOM 3223 N N . ILE B 1 128 ? 0.903 -11.031 -5.055 1 98.56 128 ILE B N 1
ATOM 3224 C CA . ILE B 1 128 ? -0.444 -10.984 -4.496 1 98.56 128 ILE B CA 1
ATOM 3225 C C . ILE B 1 128 ? -0.612 -12.086 -3.453 1 98.56 128 ILE B C 1
ATOM 3227 O O . ILE B 1 128 ? -0.772 -13.258 -3.801 1 98.56 128 ILE B O 1
ATOM 3231 N N . GLY B 1 129 ? -0.641 -11.641 -2.344 1 93.94 129 GLY B N 1
ATOM 3232 C CA . GLY B 1 129 ? -0.698 -12.672 -1.323 1 93.94 129 GLY B CA 1
ATOM 3233 C C . GLY B 1 129 ? 0.346 -13.758 -1.512 1 93.94 129 GLY B C 1
ATOM 3234 O O . GLY B 1 129 ? 1.057 -13.773 -2.52 1 93.94 129 GLY B O 1
ATOM 3235 N N . GLY B 1 130 ? 0.807 -14.617 -0.574 1 83.06 130 GLY B N 1
ATOM 3236 C CA . GLY B 1 130 ? 1.555 -15.844 -0.768 1 83.06 130 GLY B CA 1
ATOM 3237 C C . GLY B 1 130 ? 3.051 -15.672 -0.59 1 83.06 130 GLY B C 1
ATOM 3238 O O . GLY B 1 130 ? 3.842 -16.219 -1.355 1 83.06 130 GLY B O 1
ATOM 3239 N N . ILE B 1 131 ? 3.504 -14.766 0.011 1 91.69 131 ILE B N 1
ATOM 3240 C CA . ILE B 1 131 ? 4.91 -14.586 0.349 1 91.69 131 ILE B CA 1
ATOM 3241 C C . ILE B 1 131 ? 5.059 -14.391 1.856 1 91.69 131 ILE B C 1
ATOM 3243 O O . ILE B 1 131 ? 4.164 -13.852 2.51 1 91.69 131 ILE B O 1
ATOM 3247 N N . GLY B 1 132 ? 6.145 -14.961 2.34 1 94.38 132 GLY B N 1
ATOM 3248 C CA . GLY B 1 132 ? 6.402 -14.812 3.764 1 94.38 132 GLY B CA 1
ATOM 3249 C C . GLY B 1 132 ? 5.863 -15.961 4.594 1 94.38 132 GLY B C 1
ATOM 3250 O O . GLY B 1 132 ? 5.812 -17.094 4.121 1 94.38 132 GLY B O 1
ATOM 3251 N N . LYS B 1 133 ? 5.68 -15.695 5.852 1 93.12 133 LYS B N 1
ATOM 3252 C CA . LYS B 1 133 ? 5.18 -16.688 6.805 1 93.12 133 LYS B CA 1
ATOM 3253 C C . LYS B 1 133 ? 4.258 -16.031 7.836 1 93.12 133 LYS B C 1
ATOM 3255 O O . LYS B 1 133 ? 4.395 -14.852 8.141 1 93.12 133 LYS B O 1
ATOM 3260 N N . ASN B 1 134 ? 3.279 -16.844 8.297 1 93.06 134 ASN B N 1
ATOM 3261 C CA . ASN B 1 134 ? 2.408 -16.359 9.359 1 93.06 134 ASN B CA 1
ATOM 3262 C C . ASN B 1 134 ? 3.191 -16.062 10.641 1 93.06 134 ASN B C 1
ATOM 3264 O O . ASN B 1 134 ? 4.098 -16.812 11 1 93.06 134 ASN B O 1
ATOM 3268 N N . LEU B 1 135 ? 2.861 -15 11.266 1 92.94 135 LEU B N 1
ATOM 3269 C CA . LEU B 1 135 ? 3.514 -14.609 12.516 1 92.94 135 LEU B CA 1
ATOM 3270 C C . LEU B 1 135 ? 2.531 -14.656 13.68 1 92.94 135 LEU B C 1
ATOM 3272 O O . LEU B 1 135 ? 2.822 -15.25 14.719 1 92.94 135 LEU B O 1
ATOM 3276 N N . PHE B 1 136 ? 1.317 -14.047 13.539 1 92.44 136 PHE B N 1
ATOM 3277 C CA . PHE B 1 136 ? 0.325 -13.969 14.609 1 92.44 136 PHE B CA 1
ATOM 3278 C C . PHE B 1 136 ? -0.847 -14.898 14.328 1 92.44 136 PHE B C 1
ATOM 3280 O O . PHE B 1 136 ? -1.497 -15.383 15.25 1 92.44 136 PHE B O 1
ATOM 3287 N N . SER B 1 137 ? -1.089 -15.109 13.094 1 93.44 137 SER B N 1
ATOM 3288 C CA . SER B 1 137 ? -2.182 -15.992 12.688 1 93.44 137 SER B CA 1
ATOM 3289 C C . SER B 1 137 ? -1.742 -17.453 12.664 1 93.44 137 SER B C 1
ATOM 3291 O O . SER B 1 137 ? -0.599 -17.75 12.32 1 93.44 137 SER B O 1
ATOM 3293 N N . PRO B 1 138 ? -2.668 -18.281 12.984 1 92.81 138 PRO B N 1
ATOM 3294 C CA . PRO B 1 138 ? -2.316 -19.688 12.867 1 92.81 138 PRO B CA 1
ATOM 3295 C C . PRO B 1 138 ? -2.148 -20.141 11.414 1 92.81 138 PRO B C 1
ATOM 3297 O O . PRO B 1 138 ? -2.785 -19.578 10.516 1 92.81 138 PRO B O 1
ATOM 3300 N N . GLY B 1 139 ? -1.255 -21.156 11.219 1 90.5 139 GLY B N 1
ATOM 3301 C CA . GLY B 1 139 ? -1.085 -21.812 9.93 1 90.5 139 GLY B CA 1
ATOM 3302 C C . GLY B 1 139 ? -1.395 -23.297 9.969 1 90.5 139 GLY B C 1
ATOM 3303 O O . GLY B 1 139 ? -1.176 -23.953 10.992 1 90.5 139 GLY B O 1
ATOM 3304 N N . PRO B 1 140 ? -1.877 -23.953 8.914 1 92.44 140 PRO B N 1
ATOM 3305 C CA . PRO B 1 140 ? -2.229 -23.297 7.648 1 92.44 140 PRO B CA 1
ATOM 3306 C C . PRO B 1 140 ? -3.531 -22.5 7.734 1 92.44 140 PRO B C 1
ATOM 3308 O O . PRO B 1 140 ? -4.395 -22.812 8.562 1 92.44 140 PRO B O 1
ATOM 3311 N N . GLY B 1 141 ? -3.727 -21.438 6.926 1 93.88 141 GLY B N 1
ATOM 3312 C CA . GLY B 1 141 ? -4.93 -20.609 6.91 1 93.88 141 GLY B CA 1
ATOM 3313 C C . GLY B 1 141 ? -6.168 -21.391 6.5 1 93.88 141 GLY B C 1
ATOM 3314 O O . GLY B 1 141 ? -6.07 -22.516 6 1 93.88 141 GLY B O 1
ATOM 3315 N N . GLU B 1 142 ? -7.328 -20.766 6.664 1 96.5 142 GLU B N 1
ATOM 3316 C CA . GLU B 1 142 ? -8.617 -21.375 6.363 1 96.5 142 GLU B CA 1
ATOM 3317 C C . GLU B 1 142 ? -8.672 -21.875 4.922 1 96.5 142 GLU B C 1
ATOM 3319 O O . GLU B 1 142 ? -9.086 -23 4.664 1 96.5 142 GLU B O 1
ATOM 3324 N N . GLY B 1 143 ? -8.289 -21.016 3.992 1 97.19 143 GLY B N 1
ATOM 3325 C CA . GLY B 1 143 ? -8.344 -21.375 2.584 1 97.19 143 GLY B CA 1
ATOM 3326 C C . GLY B 1 143 ? -7.484 -22.578 2.244 1 97.19 143 GLY B C 1
ATOM 3327 O O . GLY B 1 143 ? -7.855 -23.391 1.4 1 97.19 143 GLY B O 1
ATOM 3328 N N . ILE B 1 144 ? -6.316 -22.703 2.881 1 96.31 144 ILE B N 1
ATOM 3329 C CA . ILE B 1 144 ? -5.43 -23.828 2.629 1 96.31 144 ILE B CA 1
ATOM 3330 C C . ILE B 1 144 ? -6.043 -25.109 3.199 1 96.31 144 ILE B C 1
ATOM 3332 O O . ILE B 1 144 ? -5.992 -26.156 2.568 1 96.31 144 ILE B O 1
ATOM 3336 N N . LYS B 1 145 ? -6.676 -25.031 4.367 1 96.88 145 LYS B N 1
ATOM 3337 C CA . LYS B 1 145 ? -7.344 -26.188 4.953 1 96.88 145 LYS B CA 1
ATOM 3338 C C . LYS B 1 145 ? -8.477 -26.688 4.055 1 96.88 145 LYS B C 1
ATOM 3340 O O . LYS B 1 145 ? -8.633 -27.891 3.842 1 96.88 145 LYS B O 1
ATOM 3345 N N . LEU B 1 146 ? -9.219 -25.719 3.57 1 98.19 146 LEU B N 1
ATOM 3346 C CA . LEU B 1 146 ? -10.336 -26.078 2.703 1 98.19 146 LEU B CA 1
ATOM 3347 C C . LEU B 1 146 ? -9.844 -26.672 1.388 1 98.19 146 LEU B C 1
ATOM 3349 O O . LEU B 1 146 ? -10.484 -27.547 0.816 1 98.19 146 LEU B O 1
ATOM 3353 N N . LEU B 1 147 ? -8.75 -26.141 0.896 1 97.56 147 LEU B N 1
ATOM 3354 C CA . LEU B 1 147 ? -8.117 -26.703 -0.294 1 97.56 147 LEU B CA 1
ATOM 3355 C C . LEU B 1 147 ? -7.715 -28.156 -0.067 1 97.56 147 LEU B C 1
ATOM 3357 O O . LEU B 1 147 ? -7.93 -29 -0.935 1 97.56 147 LEU B O 1
ATOM 3361 N N . MET B 1 148 ? -7.16 -28.469 1.078 1 97.5 148 MET B N 1
ATOM 3362 C CA . MET B 1 148 ? -6.789 -29.844 1.43 1 97.5 148 MET B CA 1
ATOM 3363 C C . MET B 1 148 ? -8.016 -30.734 1.473 1 97.5 148 MET B C 1
ATOM 3365 O O . MET B 1 148 ? -7.98 -31.875 0.979 1 97.5 148 MET B O 1
ATOM 3369 N N . GLU B 1 149 ? -9.07 -30.219 2.055 1 97.88 149 GLU B N 1
ATOM 3370 C CA . GLU B 1 149 ? -10.305 -30.984 2.152 1 97.88 149 GLU B CA 1
ATOM 3371 C C . GLU B 1 149 ? -10.852 -31.328 0.771 1 97.88 149 GLU B C 1
ATOM 3373 O O . GLU B 1 149 ? -11.281 -32.469 0.532 1 97.88 149 GLU B O 1
ATOM 3378 N N . PHE B 1 150 ? -10.797 -30.375 -0.084 1 98.38 150 PHE B N 1
ATOM 3379 C CA . PHE B 1 150 ? -11.258 -30.625 -1.444 1 98.38 150 PHE B CA 1
ATOM 3380 C C . PHE B 1 150 ? -10.375 -31.672 -2.125 1 98.38 150 PHE B C 1
ATOM 3382 O O . PHE B 1 150 ? -10.883 -32.594 -2.783 1 98.38 150 PHE B O 1
ATOM 3389 N N . THR B 1 151 ? -9.086 -31.438 -2.006 1 96.94 151 THR B N 1
ATOM 3390 C CA . THR B 1 151 ? -8.141 -32.344 -2.672 1 96.94 151 THR B CA 1
ATOM 3391 C C . THR B 1 151 ? -8.32 -33.781 -2.195 1 96.94 151 THR B C 1
ATOM 3393 O O . THR B 1 151 ? -8.266 -34.719 -2.994 1 96.94 151 THR B O 1
ATOM 3396 N N . ASP B 1 152 ? -8.578 -33.969 -0.958 1 97.56 152 ASP B N 1
ATOM 3397 C CA . ASP B 1 152 ? -8.758 -35.281 -0.375 1 97.56 152 ASP B CA 1
ATOM 3398 C C . ASP B 1 152 ? -10.102 -35.906 -0.768 1 97.56 152 ASP B C 1
ATOM 3400 O O . ASP B 1 152 ? -10.211 -37.094 -0.967 1 97.56 152 ASP B O 1
ATOM 3404 N N . ASP B 1 153 ? -11.078 -35.062 -0.819 1 97.62 153 ASP B N 1
ATOM 3405 C CA . ASP B 1 153 ? -12.438 -35.469 -1.161 1 97.62 153 ASP B CA 1
ATOM 3406 C C . ASP B 1 153 ? -13.109 -34.406 -2.045 1 97.62 153 ASP B C 1
ATOM 3408 O O . ASP B 1 153 ? -13.914 -33.625 -1.565 1 97.62 153 ASP B O 1
ATOM 3412 N N . PRO B 1 154 ? -12.859 -34.562 -3.375 1 97.94 154 PRO B N 1
ATOM 3413 C CA . PRO B 1 154 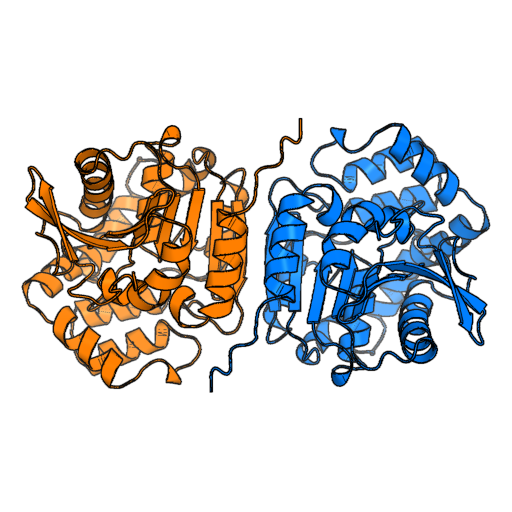? -13.367 -33.531 -4.277 1 97.94 154 PRO B CA 1
ATOM 3414 C C . PRO B 1 154 ? -14.883 -33.625 -4.473 1 97.94 154 PRO B C 1
ATOM 3416 O O . PRO B 1 154 ? -15.383 -34.562 -5.078 1 97.94 154 PRO B O 1
ATOM 3419 N N . THR B 1 155 ? -15.578 -32.656 -3.811 1 98.25 155 THR B N 1
ATOM 3420 C CA . THR B 1 155 ? -17.016 -32.5 -4.031 1 98.25 155 THR B CA 1
ATOM 3421 C C . THR B 1 155 ? -17.312 -31.062 -4.449 1 98.25 155 THR B C 1
ATOM 3423 O O . THR B 1 155 ? -16.531 -30.141 -4.184 1 98.25 155 THR B O 1
ATOM 3426 N N . ARG B 1 156 ? -18.438 -30.953 -5.109 1 98.12 156 ARG B N 1
ATOM 3427 C CA . ARG B 1 156 ? -18.859 -29.625 -5.516 1 98.12 156 ARG B CA 1
ATOM 3428 C C . ARG B 1 156 ? -19.031 -28.703 -4.305 1 98.12 156 ARG B C 1
ATOM 3430 O O . ARG B 1 156 ? -18.703 -27.516 -4.363 1 98.12 156 ARG B O 1
ATOM 3437 N N . GLU B 1 157 ? -19.578 -29.219 -3.236 1 98.38 157 GLU B N 1
ATOM 3438 C CA . GLU B 1 157 ? -19.781 -28.469 -2.004 1 98.38 157 GLU B CA 1
ATOM 3439 C C . GLU B 1 157 ? -18.453 -27.969 -1.439 1 98.38 157 GLU B C 1
ATOM 3441 O O . GLU B 1 157 ? -18.359 -26.812 -1.009 1 98.38 157 GLU B O 1
ATOM 3446 N N . ARG B 1 158 ? -17.469 -28.797 -1.417 1 98.5 158 ARG B N 1
ATOM 3447 C CA . ARG B 1 158 ? -16.156 -28.422 -0.898 1 98.5 158 ARG B CA 1
ATOM 3448 C C . ARG B 1 158 ? -15.5 -27.375 -1.788 1 98.5 158 ARG B C 1
ATOM 3450 O O . ARG B 1 158 ? -14.781 -26.5 -1.299 1 98.5 158 ARG B O 1
ATOM 3457 N N . LEU B 1 159 ? -15.711 -27.5 -3.088 1 98.62 159 LEU B N 1
ATOM 3458 C CA . LEU B 1 159 ? -15.219 -26.469 -3.996 1 98.62 159 LEU B CA 1
ATOM 3459 C C . LEU B 1 159 ? -15.844 -25.109 -3.672 1 98.62 159 LEU B C 1
ATOM 3461 O O . LEU B 1 159 ? -15.141 -24.109 -3.615 1 98.62 159 LEU B O 1
ATOM 3465 N N . ILE B 1 160 ? -17.125 -25.094 -3.471 1 98.69 160 ILE B N 1
ATOM 3466 C CA . ILE B 1 160 ? -17.859 -23.875 -3.188 1 98.69 160 ILE B CA 1
ATOM 3467 C C . ILE B 1 160 ? -17.359 -23.266 -1.876 1 98.69 160 ILE B C 1
ATOM 3469 O O . ILE B 1 160 ? -17.156 -22.047 -1.781 1 98.69 160 ILE B O 1
ATOM 3473 N N . GLU B 1 161 ? -17.141 -24.109 -0.868 1 98.56 161 GLU B N 1
ATOM 3474 C CA . GLU B 1 161 ? -16.594 -23.656 0.402 1 98.56 161 GLU B CA 1
ATOM 3475 C C . GLU B 1 161 ? -15.227 -23 0.205 1 98.56 161 GLU B C 1
ATOM 3477 O O . GLU B 1 161 ? -14.945 -21.938 0.771 1 98.56 161 GLU B O 1
ATOM 3482 N N . TRP B 1 162 ? -14.406 -23.656 -0.552 1 98.62 162 TRP B N 1
ATOM 3483 C CA . TRP B 1 162 ? -13.086 -23.109 -0.827 1 98.62 162 TRP B CA 1
ATOM 3484 C C . TRP B 1 162 ? -13.188 -21.781 -1.565 1 98.62 162 TRP B C 1
ATOM 3486 O O . TRP B 1 162 ? -12.516 -20.797 -1.206 1 98.62 162 TRP B O 1
ATOM 3496 N N . LEU B 1 163 ? -14.023 -21.672 -2.586 1 98.69 163 LEU B N 1
ATOM 3497 C CA . LEU B 1 163 ? -14.195 -20.438 -3.357 1 98.69 163 LEU B CA 1
ATOM 3498 C C . LEU B 1 163 ? -14.648 -19.297 -2.459 1 98.69 163 LEU B C 1
ATOM 3500 O O . LEU B 1 163 ? -14.18 -18.156 -2.615 1 98.69 163 LEU B O 1
ATOM 3504 N N . HIS B 1 164 ? -15.523 -19.578 -1.528 1 98.56 164 HIS B N 1
ATOM 3505 C CA . HIS B 1 164 ? -15.992 -18.547 -0.614 1 98.56 164 HIS B CA 1
ATOM 3506 C C . HIS B 1 164 ? -14.867 -18.062 0.293 1 98.56 164 HIS B C 1
ATOM 3508 O O . HIS B 1 164 ? -14.852 -16.891 0.691 1 98.56 164 HIS B O 1
ATOM 3514 N N . SER B 1 165 ? -13.914 -18.953 0.604 1 98.25 165 SER B N 1
ATOM 3515 C CA . SER B 1 165 ? -12.781 -18.547 1.432 1 98.25 165 SER B CA 1
ATOM 3516 C C . SER B 1 165 ? -11.805 -17.672 0.647 1 98.25 165 SER B C 1
ATOM 3518 O O . SER B 1 165 ? -10.961 -17 1.235 1 98.25 165 SER B O 1
ATOM 3520 N N . MET B 1 166 ? -11.883 -17.625 -0.68 1 98.12 166 MET B N 1
ATOM 3521 C CA . MET B 1 166 ? -10.945 -16.906 -1.539 1 98.12 166 MET B CA 1
ATOM 3522 C C . MET B 1 166 ? -11.328 -15.438 -1.652 1 98.12 166 MET B C 1
ATOM 3524 O O . MET B 1 166 ? -10.5 -14.594 -2.01 1 98.12 166 MET B O 1
ATOM 3528 N N . VAL B 1 167 ? -12.633 -15.133 -1.337 1 98.44 167 VAL B N 1
ATOM 3529 C CA . VAL B 1 167 ? -13.133 -13.789 -1.614 1 98.44 167 VAL B CA 1
ATOM 3530 C C . VAL B 1 167 ? -13.742 -13.195 -0.346 1 98.44 167 VAL B C 1
ATOM 3532 O O . VAL B 1 167 ? -14.07 -13.922 0.595 1 98.44 167 VAL B O 1
ATOM 3535 N N . PHE B 1 168 ? -13.742 -11.891 -0.319 1 98.25 168 PHE B N 1
ATOM 3536 C CA . PHE B 1 168 ? -14.445 -11.172 0.733 1 98.25 168 PHE B CA 1
ATOM 3537 C C . PHE B 1 168 ? -15.945 -11.141 0.454 1 98.25 168 PHE B C 1
ATOM 3539 O O . PHE B 1 168 ? -16.75 -11.453 1.334 1 98.25 168 PHE B O 1
ATOM 3546 N N . ASP B 1 169 ? -16.312 -10.805 -0.794 1 97.81 169 ASP B N 1
ATOM 3547 C CA . ASP B 1 169 ? -17.703 -10.719 -1.213 1 97.81 169 ASP B CA 1
ATOM 3548 C C . ASP B 1 169 ? -18.188 -12.047 -1.802 1 97.81 169 ASP B C 1
ATOM 3550 O O . ASP B 1 169 ? -17.844 -12.391 -2.936 1 97.81 169 ASP B O 1
ATOM 3554 N N . PRO B 1 170 ? -19.047 -12.711 -1.169 1 97.56 170 PRO B N 1
ATOM 3555 C CA . PRO B 1 170 ? -19.484 -14.016 -1.647 1 97.56 170 PRO B CA 1
ATOM 3556 C C . PRO B 1 170 ? -20.188 -13.945 -3.002 1 97.56 170 PRO B C 1
ATOM 3558 O O . PRO B 1 170 ? -20.297 -14.953 -3.703 1 97.56 170 PRO B O 1
ATOM 3561 N N . ALA B 1 171 ? -20.609 -12.773 -3.391 1 97.5 171 ALA B N 1
ATOM 3562 C CA . ALA B 1 171 ? -21.297 -12.617 -4.668 1 97.5 171 ALA B CA 1
ATOM 3563 C C . ALA B 1 171 ? -20.359 -12.883 -5.84 1 97.5 171 ALA B C 1
ATOM 3565 O O . ALA B 1 171 ? -20.812 -13.109 -6.965 1 97.5 171 ALA B O 1
ATOM 3566 N N . MET B 1 172 ? -19.109 -12.898 -5.562 1 96.75 172 MET B N 1
ATOM 3567 C CA . MET B 1 172 ? -18.109 -13.172 -6.586 1 96.75 172 MET B CA 1
ATOM 3568 C C . MET B 1 172 ? -18.141 -14.633 -7.008 1 96.75 172 MET B C 1
ATOM 3570 O O . MET B 1 172 ? -17.625 -14.984 -8.078 1 96.75 172 MET B O 1
ATOM 3574 N N . VAL B 1 173 ? -18.703 -15.469 -6.168 1 98.19 173 VAL B N 1
ATOM 3575 C CA . VAL B 1 173 ? -18.766 -16.906 -6.453 1 98.19 173 VAL B CA 1
ATOM 3576 C C . VAL B 1 173 ? -20.047 -17.219 -7.23 1 98.19 173 VAL B C 1
ATOM 3578 O O . VAL B 1 173 ? -21.078 -17.547 -6.641 1 98.19 173 VAL B O 1
ATOM 3581 N N . THR B 1 174 ? -19.922 -17.172 -8.547 1 98.12 174 THR B N 1
ATOM 3582 C CA . THR B 1 174 ? -21.062 -17.406 -9.422 1 98.12 174 THR B CA 1
ATOM 3583 C C . THR B 1 174 ? -21.141 -18.875 -9.836 1 98.12 174 THR B C 1
ATOM 3585 O O . THR B 1 174 ? -20.156 -19.609 -9.695 1 98.12 174 THR B O 1
ATOM 3588 N N . GLU B 1 175 ? -22.25 -19.219 -10.391 1 98.19 175 GLU B N 1
ATOM 3589 C CA . GLU B 1 175 ? -22.391 -20.562 -10.922 1 98.19 175 GLU B CA 1
ATOM 3590 C C . GLU B 1 175 ? -21.422 -20.828 -12.07 1 98.19 175 GLU B C 1
ATOM 3592 O O . GLU B 1 175 ? -20.875 -21.922 -12.203 1 98.19 175 GLU B O 1
ATOM 3597 N N . GLU B 1 176 ? -21.203 -19.812 -12.852 1 97.44 176 GLU B N 1
ATOM 3598 C CA . GLU B 1 176 ? -20.25 -19.938 -13.961 1 97.44 176 GLU B CA 1
ATOM 3599 C C . GLU B 1 176 ? -18.844 -20.188 -13.453 1 97.44 176 GLU B C 1
ATOM 3601 O O . GLU B 1 176 ? -18.125 -21.031 -14 1 97.44 176 GLU B O 1
ATOM 3606 N N . LEU B 1 177 ? -18.453 -19.469 -12.43 1 97.5 177 LEU B N 1
ATOM 3607 C CA . LEU B 1 177 ? -17.125 -19.672 -11.844 1 97.5 177 LEU B CA 1
ATOM 3608 C C . LEU B 1 177 ? -17 -21.062 -11.25 1 97.5 177 LEU B C 1
ATOM 3610 O O . LEU B 1 177 ? -15.984 -21.734 -11.438 1 97.5 177 LEU B O 1
ATOM 3614 N N . ILE B 1 178 ? -18.016 -21.484 -10.508 1 98.25 178 ILE B N 1
ATOM 3615 C CA . ILE B 1 178 ? -18.016 -22.812 -9.891 1 98.25 178 ILE B CA 1
ATOM 3616 C C . ILE B 1 178 ? -17.844 -23.891 -10.961 1 98.25 178 ILE B C 1
ATOM 3618 O O . ILE B 1 178 ? -16.984 -24.766 -10.82 1 98.25 178 ILE B O 1
ATOM 3622 N N . GLU B 1 179 ? -18.594 -23.766 -12.023 1 97.81 179 GLU B N 1
ATOM 3623 C CA . GLU B 1 179 ? -18.547 -24.781 -13.078 1 97.81 179 GLU B CA 1
ATOM 3624 C C . GLU B 1 179 ? -17.188 -24.781 -13.766 1 97.81 179 GLU B C 1
ATOM 3626 O O . GLU B 1 179 ? -16.656 -25.859 -14.078 1 97.81 179 GLU B O 1
ATOM 3631 N N . GLU B 1 180 ? -16.672 -23.641 -14.016 1 96.25 180 GLU B N 1
ATOM 3632 C CA . GLU B 1 180 ? -15.359 -23.531 -14.648 1 96.25 180 GLU B CA 1
ATOM 3633 C C . GLU B 1 180 ? -14.273 -24.188 -13.805 1 96.25 180 GLU B C 1
ATOM 3635 O O . GLU B 1 180 ? -13.453 -24.953 -14.328 1 96.25 180 GLU B O 1
ATOM 3640 N N . ARG B 1 181 ? -14.305 -23.906 -12.531 1 97.62 181 ARG B N 1
ATOM 3641 C CA . ARG B 1 181 ? -13.297 -24.469 -11.641 1 97.62 181 ARG B CA 1
ATOM 3642 C C . ARG B 1 181 ? -13.523 -25.953 -11.422 1 97.62 181 ARG B C 1
ATOM 3644 O O . ARG B 1 181 ? -12.57 -26.734 -11.398 1 97.62 181 ARG B O 1
ATOM 3651 N N . TRP B 1 182 ? -14.773 -26.312 -11.305 1 97.56 182 TRP B N 1
ATOM 3652 C CA . TRP B 1 182 ? -15.125 -27.719 -11.07 1 97.56 182 TRP B CA 1
ATOM 3653 C C . TRP B 1 182 ? -14.625 -28.594 -12.203 1 97.56 182 TRP B C 1
ATOM 3655 O O . TRP B 1 182 ? -13.992 -29.625 -11.961 1 97.56 182 TRP B O 1
ATOM 3665 N N . THR B 1 183 ? -14.883 -28.203 -13.43 1 95.5 183 THR B N 1
ATOM 3666 C CA . THR B 1 183 ? -14.539 -28.984 -14.609 1 95.5 183 THR B CA 1
ATOM 3667 C C . THR B 1 183 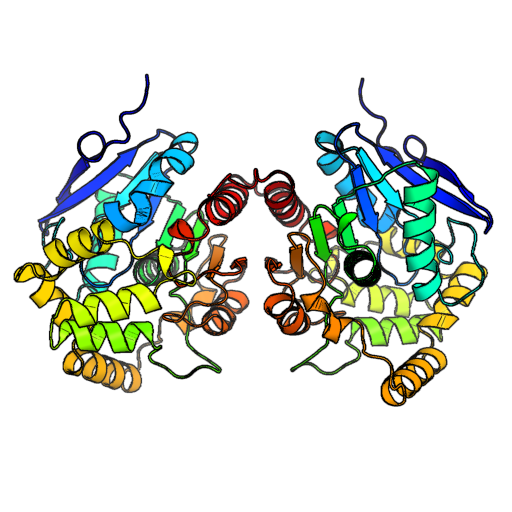? -13.039 -29.25 -14.664 1 95.5 183 THR B C 1
ATOM 3669 O O . THR B 1 183 ? -12.609 -30.391 -14.844 1 95.5 183 THR B O 1
ATOM 3672 N N . GLN B 1 184 ? -12.258 -28.25 -14.445 1 93.56 184 GLN B N 1
ATOM 3673 C CA . GLN B 1 184 ? -10.805 -28.359 -14.516 1 93.56 184 GLN B CA 1
ATOM 3674 C C . GLN B 1 184 ? -10.258 -29.094 -13.289 1 93.56 184 GLN B C 1
ATOM 3676 O O . GLN B 1 184 ? -9.328 -29.891 -13.406 1 93.56 184 GLN B O 1
ATOM 3681 N N . ALA B 1 185 ? -10.82 -28.891 -12.133 1 95.19 185 ALA B N 1
ATOM 3682 C CA . ALA B 1 185 ? -10.305 -29.406 -10.867 1 95.19 185 ALA B CA 1
ATOM 3683 C C . ALA B 1 185 ? -10.477 -30.922 -10.781 1 95.19 185 ALA B C 1
ATOM 3685 O O . ALA B 1 185 ? -9.719 -31.594 -10.078 1 95.19 185 ALA B O 1
ATOM 3686 N N . THR B 1 186 ? -11.453 -31.406 -11.508 1 94.94 186 THR B N 1
ATOM 3687 C CA . THR B 1 186 ? -11.789 -32.812 -11.32 1 94.94 186 THR B CA 1
ATOM 3688 C C . THR B 1 186 ? -11.25 -33.656 -12.469 1 94.94 186 THR B C 1
ATOM 3690 O O . THR B 1 186 ? -11.5 -34.844 -12.539 1 94.94 186 THR B O 1
ATOM 3693 N N . GLU B 1 187 ? -10.578 -32.938 -13.391 1 93.75 187 GLU B N 1
ATOM 3694 C CA . GLU B 1 187 ? -9.812 -33.75 -14.344 1 93.75 187 GLU B CA 1
ATOM 3695 C C . GLU B 1 187 ? -8.82 -34.656 -13.625 1 93.75 187 GLU B C 1
ATOM 3697 O O . GLU B 1 187 ? -8.094 -34.219 -12.734 1 93.75 187 GLU B O 1
ATOM 3702 N N . PRO B 1 188 ? -8.727 -35.938 -13.992 1 93.25 188 PRO B N 1
ATOM 3703 C CA . PRO B 1 188 ? -7.957 -36.906 -13.219 1 93.25 188 PRO B CA 1
ATOM 3704 C C . PRO B 1 188 ? -6.492 -36.531 -13.055 1 93.25 188 PRO B C 1
ATOM 3706 O O . PRO B 1 188 ? -5.953 -36.562 -11.945 1 93.25 188 PRO B O 1
ATOM 3709 N N . ASP B 1 189 ? -5.852 -36.094 -14.078 1 91.38 189 ASP B N 1
ATOM 3710 C CA . ASP B 1 189 ? -4.434 -35.75 -14.008 1 91.38 189 ASP B CA 1
ATOM 3711 C C . ASP B 1 189 ? -4.219 -34.5 -13.172 1 91.38 189 ASP B C 1
ATOM 3713 O O . ASP B 1 189 ? -3.23 -34.406 -12.438 1 91.38 189 ASP B O 1
ATOM 3717 N N . THR B 1 190 ? -5.102 -33.562 -13.344 1 91.75 190 THR B N 1
ATOM 3718 C CA . THR B 1 190 ? -5.02 -32.344 -12.57 1 91.75 190 THR B CA 1
ATOM 3719 C C . THR B 1 190 ? -5.203 -32.625 -11.078 1 91.75 190 THR B C 1
ATOM 3721 O O . THR B 1 190 ? -4.469 -32.094 -10.242 1 91.75 190 THR B O 1
ATOM 3724 N N . LEU B 1 191 ? -6.199 -33.438 -10.805 1 93.81 191 LEU B N 1
ATOM 3725 C CA . LEU B 1 191 ? -6.469 -33.812 -9.422 1 93.81 191 LEU B CA 1
ATOM 3726 C C . LEU B 1 191 ? -5.297 -34.594 -8.82 1 93.81 191 LEU B C 1
ATOM 3728 O O . LEU B 1 191 ? -4.938 -34.375 -7.66 1 93.81 191 LEU B O 1
ATOM 3732 N N . ALA B 1 192 ? -4.727 -35.469 -9.578 1 92.81 192 ALA B N 1
ATOM 3733 C CA . ALA B 1 192 ? -3.57 -36.25 -9.109 1 92.81 192 ALA B CA 1
ATOM 3734 C C . ALA B 1 192 ? -2.396 -35.312 -8.797 1 92.81 192 ALA B C 1
ATOM 3736 O O . ALA B 1 192 ? -1.693 -35.531 -7.805 1 92.81 192 ALA B O 1
ATOM 3737 N N . SER B 1 193 ? -2.146 -34.406 -9.664 1 92.12 193 SER B N 1
ATOM 3738 C CA . SER B 1 193 ? -1.087 -33.406 -9.438 1 92.12 193 SER B CA 1
ATOM 3739 C C . SER B 1 193 ? -1.352 -32.594 -8.188 1 92.12 193 SER B C 1
ATOM 3741 O O . SER B 1 193 ? -0.442 -32.344 -7.387 1 92.12 193 SER B O 1
ATOM 3743 N N . ALA B 1 194 ? -2.59 -32.156 -8.008 1 92.62 194 ALA B N 1
ATOM 3744 C CA . ALA B 1 194 ? -2.975 -31.359 -6.84 1 92.62 194 ALA B CA 1
ATOM 3745 C C . ALA B 1 194 ? -2.725 -32.156 -5.551 1 92.62 194 ALA B C 1
ATOM 3747 O O . ALA B 1 194 ? -2.336 -31.562 -4.535 1 92.62 194 ALA B O 1
ATOM 3748 N N . ARG B 1 195 ? -2.926 -33.406 -5.566 1 93.31 195 ARG B N 1
ATOM 3749 C CA . ARG B 1 195 ? -2.771 -34.25 -4.391 1 93.31 195 ARG B CA 1
ATOM 3750 C C . ARG B 1 195 ? -1.313 -34.312 -3.951 1 93.31 195 ARG B C 1
ATOM 3752 O O . ARG B 1 195 ? -1.022 -34.438 -2.76 1 93.31 195 ARG B O 1
ATOM 3759 N N . LYS B 1 196 ? -0.401 -34.125 -4.871 1 90.69 196 LYS B N 1
ATOM 3760 C CA . LYS B 1 196 ? 1.02 -34.125 -4.535 1 90.69 196 LYS B CA 1
ATOM 3761 C C . LYS B 1 196 ? 1.37 -32.938 -3.666 1 90.69 196 LYS B C 1
ATOM 3763 O O . LYS B 1 196 ? 2.332 -32.969 -2.896 1 90.69 196 LYS B O 1
ATOM 3768 N N . MET B 1 197 ? 0.577 -31.906 -3.723 1 88.94 197 MET B N 1
ATOM 3769 C CA . MET B 1 197 ? 0.867 -30.656 -3.004 1 88.94 197 MET B CA 1
ATOM 3770 C C . MET B 1 197 ? -0.047 -30.5 -1.793 1 88.94 197 MET B C 1
ATOM 3772 O O . MET B 1 197 ? 0.401 -30.094 -0.72 1 88.94 197 MET B O 1
ATOM 3776 N N . TYR B 1 198 ? -1.33 -30.906 -1.996 1 92.88 198 TYR B N 1
ATOM 3777 C CA . TYR B 1 198 ? -2.291 -30.359 -1.048 1 92.88 198 TYR B CA 1
ATOM 3778 C C . TYR B 1 198 ? -3.08 -31.469 -0.362 1 92.88 198 TYR B C 1
ATOM 3780 O O . TYR B 1 198 ? -3.967 -31.203 0.451 1 92.88 198 TYR B O 1
ATOM 3788 N N . SER B 1 199 ? -2.814 -32.719 -0.776 1 94.81 199 SER B N 1
ATOM 3789 C CA . SER B 1 199 ? -3.406 -33.688 0.128 1 94.81 199 SER B CA 1
ATOM 3790 C C . SER B 1 199 ? -2.934 -33.469 1.562 1 94.81 199 SER B C 1
ATOM 3792 O O . SER B 1 199 ? -1.834 -32.969 1.789 1 94.81 199 SER B O 1
ATOM 3794 N N . ARG B 1 200 ? -3.852 -33.875 2.441 1 92.81 200 ARG B N 1
ATOM 3795 C CA . ARG B 1 200 ? -3.471 -33.719 3.842 1 92.81 200 ARG B CA 1
ATOM 3796 C C . ARG B 1 200 ? -2.172 -34.469 4.141 1 92.81 200 ARG B C 1
ATOM 3798 O O . ARG B 1 200 ? -1.309 -33.938 4.855 1 92.81 200 ARG B O 1
ATOM 3805 N N . ALA B 1 201 ? -2.062 -35.594 3.646 1 93.88 201 ALA B N 1
ATOM 3806 C CA . ALA B 1 201 ? -0.87 -36.406 3.855 1 93.88 201 ALA B CA 1
ATOM 3807 C C . ALA B 1 201 ? 0.362 -35.75 3.248 1 93.88 201 ALA B C 1
ATOM 3809 O O . ALA B 1 201 ? 1.414 -35.656 3.887 1 93.88 201 ALA B O 1
ATOM 3810 N N . ALA B 1 202 ? 0.285 -35.312 2.061 1 92.5 202 ALA B N 1
ATOM 3811 C CA . ALA B 1 202 ? 1.401 -34.656 1.381 1 92.5 202 ALA B CA 1
ATOM 3812 C C . ALA B 1 202 ? 1.799 -33.375 2.096 1 92.5 202 ALA B C 1
ATOM 3814 O O . ALA B 1 202 ? 2.986 -33.125 2.289 1 92.5 202 ALA B O 1
ATOM 3815 N N . PHE B 1 203 ? 0.801 -32.594 2.475 1 92.31 203 PHE B N 1
ATOM 3816 C CA . PHE B 1 203 ? 1.056 -31.344 3.152 1 92.31 203 PHE B CA 1
ATOM 3817 C C . PHE B 1 203 ? 1.761 -31.562 4.484 1 92.31 203 PHE B C 1
ATOM 3819 O O . PHE B 1 203 ? 2.729 -30.875 4.805 1 92.31 203 PHE B O 1
ATOM 3826 N N . GLU B 1 204 ? 1.285 -32.5 5.258 1 92.94 204 GLU B N 1
ATOM 3827 C CA . GLU B 1 204 ? 1.894 -32.844 6.543 1 92.94 204 GLU B CA 1
ATOM 3828 C C . GLU B 1 204 ? 3.318 -33.344 6.363 1 92.94 204 GLU B C 1
ATOM 3830 O O . GLU B 1 204 ? 4.211 -33 7.141 1 92.94 204 GLU B O 1
ATOM 3835 N N . ALA B 1 205 ? 3.506 -34.156 5.379 1 93.31 205 ALA B N 1
ATOM 3836 C CA . ALA B 1 205 ? 4.836 -34.656 5.09 1 93.31 205 ALA B CA 1
ATOM 3837 C C . ALA B 1 205 ? 5.797 -33.531 4.715 1 93.31 205 ALA B C 1
ATOM 3839 O O . ALA B 1 205 ? 6.949 -33.531 5.16 1 93.31 205 ALA B O 1
ATOM 3840 N N . ASN B 1 206 ? 5.352 -32.656 3.893 1 90.75 206 ASN B N 1
ATOM 3841 C CA . ASN B 1 206 ? 6.176 -31.516 3.486 1 90.75 206 ASN B CA 1
ATOM 3842 C C . ASN B 1 206 ? 6.508 -30.625 4.668 1 90.75 206 ASN B C 1
ATOM 3844 O O . ASN B 1 206 ? 7.629 -30.125 4.781 1 90.75 206 ASN B O 1
ATOM 3848 N N . THR B 1 207 ? 5.555 -30.359 5.516 1 89.75 207 THR B N 1
ATOM 3849 C CA . THR B 1 207 ? 5.762 -29.531 6.703 1 89.75 207 THR B CA 1
ATOM 3850 C C . THR B 1 207 ? 6.797 -30.172 7.629 1 89.75 207 THR B C 1
ATOM 3852 O O . THR B 1 207 ? 7.688 -29.484 8.133 1 89.75 207 THR B O 1
ATOM 3855 N N . ARG B 1 208 ? 6.719 -31.484 7.812 1 92.56 208 ARG B N 1
ATOM 3856 C CA . ARG B 1 208 ? 7.68 -32.219 8.641 1 92.56 208 ARG B CA 1
ATOM 3857 C C . ARG B 1 208 ? 9.078 -32.156 8.039 1 92.56 208 ARG B C 1
ATOM 3859 O O . ARG B 1 208 ? 10.062 -31.938 8.75 1 92.56 208 ARG B O 1
ATOM 3866 N N . ALA B 1 209 ? 9.062 -32.312 6.777 1 91.81 209 ALA B N 1
ATOM 3867 C CA . ALA B 1 209 ? 10.344 -32.25 6.078 1 91.81 209 ALA B CA 1
ATOM 3868 C C . ALA B 1 209 ? 10.992 -30.891 6.195 1 91.81 209 ALA B C 1
ATOM 3870 O O . ALA B 1 209 ? 12.203 -30.781 6.379 1 91.81 209 ALA B O 1
ATOM 3871 N N . ALA B 1 210 ? 10.219 -29.891 6.055 1 89.19 210 ALA B N 1
ATOM 3872 C CA . ALA B 1 210 ? 10.734 -28.516 6.168 1 89.19 210 ALA B CA 1
ATOM 3873 C C . ALA B 1 210 ? 11.273 -28.25 7.566 1 89.19 210 ALA B C 1
ATOM 3875 O O . ALA B 1 210 ? 12.312 -27.609 7.723 1 89.19 210 ALA B O 1
ATOM 3876 N N . LEU B 1 211 ? 10.641 -28.719 8.562 1 89.81 211 LEU B N 1
ATOM 3877 C CA . LEU B 1 211 ? 11.047 -28.516 9.945 1 89.81 211 LEU B CA 1
ATOM 3878 C C . LEU B 1 211 ? 12.344 -29.266 10.242 1 89.81 211 LEU B C 1
ATOM 3880 O O . LEU B 1 211 ? 13.141 -28.828 11.07 1 89.81 211 LEU B O 1
ATOM 3884 N N . GLU B 1 212 ? 12.477 -30.297 9.508 1 94 212 GLU B N 1
ATOM 3885 C CA . GLU B 1 212 ? 13.648 -31.141 9.75 1 94 212 GLU B CA 1
ATOM 3886 C C . GLU B 1 212 ? 14.82 -30.719 8.859 1 94 212 GLU B C 1
ATOM 3888 O O . GLU B 1 212 ? 15.961 -31.125 9.094 1 94 212 GLU B O 1
ATOM 3893 N N . SER B 1 213 ? 14.461 -30 7.902 1 93.81 213 SER B N 1
ATOM 3894 C CA . SER B 1 213 ? 15.477 -29.609 6.926 1 93.81 213 SER B CA 1
ATOM 3895 C C . SER B 1 213 ? 16.453 -28.609 7.52 1 93.81 213 SER B C 1
ATOM 3897 O O . SER B 1 213 ? 16.062 -27.719 8.266 1 93.81 213 SER B O 1
ATOM 3899 N N . ASP B 1 214 ? 17.734 -28.703 7.105 1 94.94 214 ASP B N 1
ATOM 3900 C CA . ASP B 1 214 ? 18.75 -27.719 7.469 1 94.94 214 ASP B CA 1
ATOM 3901 C C . ASP B 1 214 ? 18.891 -26.656 6.383 1 94.94 214 ASP B C 1
ATOM 3903 O O . ASP B 1 214 ? 19.688 -25.719 6.523 1 94.94 214 ASP B O 1
ATOM 3907 N N . ALA B 1 215 ? 18.078 -26.828 5.359 1 93.94 215 ALA B N 1
ATOM 3908 C CA . ALA B 1 215 ? 18.141 -25.844 4.277 1 93.94 215 ALA B CA 1
ATOM 3909 C C . ALA B 1 215 ? 17.516 -24.516 4.699 1 93.94 215 ALA B C 1
ATOM 3911 O O . ALA B 1 215 ? 16.5 -24.5 5.395 1 93.94 215 ALA B O 1
ATOM 3912 N N . THR B 1 216 ? 18.172 -23.391 4.391 1 94.81 216 THR B N 1
ATOM 3913 C CA . THR B 1 216 ? 17.609 -22.078 4.676 1 94.81 216 THR B CA 1
ATOM 3914 C C . THR B 1 216 ? 16.297 -21.891 3.916 1 94.81 216 THR B C 1
ATOM 3916 O O . THR B 1 216 ? 16.266 -21.969 2.688 1 94.81 216 THR B O 1
ATOM 3919 N N . PRO B 1 217 ? 15.227 -21.719 4.574 1 93.88 217 PRO B N 1
ATOM 3920 C CA . PRO B 1 217 ? 13.977 -21.453 3.855 1 93.88 217 PRO B CA 1
ATOM 3921 C C . PRO B 1 217 ? 14.016 -20.172 3.035 1 93.88 217 PRO B C 1
ATOM 3923 O O . PRO B 1 217 ? 14.766 -19.25 3.367 1 93.88 217 PRO B O 1
ATOM 3926 N N . TYR B 1 218 ? 13.156 -20.062 2.016 1 93.44 218 TYR B N 1
ATOM 3927 C CA . TYR B 1 218 ? 13.258 -18.953 1.08 1 93.44 218 TYR B CA 1
ATOM 3928 C C . TYR B 1 218 ? 12.938 -17.641 1.77 1 93.44 218 TYR B C 1
ATOM 3930 O O . TYR B 1 218 ? 13.531 -16.594 1.453 1 93.44 218 TYR B O 1
ATOM 3938 N N . TRP B 1 219 ? 11.961 -17.656 2.773 1 94.62 219 TRP B N 1
ATOM 3939 C CA . TRP B 1 219 ? 11.531 -16.406 3.408 1 94.62 219 TRP B CA 1
ATOM 3940 C C . TRP B 1 219 ? 12.664 -15.797 4.227 1 94.62 219 TRP B C 1
ATOM 3942 O O . TRP B 1 219 ? 12.617 -14.609 4.562 1 94.62 219 TRP B O 1
ATOM 3952 N N . ALA B 1 220 ? 13.688 -16.578 4.578 1 96.38 220 ALA B N 1
ATOM 3953 C CA . ALA B 1 220 ? 14.859 -16.078 5.301 1 96.38 220 ALA B CA 1
ATOM 3954 C C . ALA B 1 220 ? 15.914 -15.547 4.332 1 96.38 220 ALA B C 1
ATOM 3956 O O . ALA B 1 220 ? 16.953 -15.062 4.754 1 96.38 220 ALA B O 1
ATOM 3957 N N . GLN B 1 221 ? 15.617 -15.625 3.027 1 97.75 221 GLN B N 1
ATOM 3958 C CA . GLN B 1 221 ? 16.562 -15.172 2.016 1 97.75 221 GLN B CA 1
ATOM 3959 C C . GLN B 1 221 ? 16.016 -13.977 1.244 1 97.75 221 GLN B C 1
ATOM 3961 O O . GLN B 1 221 ? 16.547 -13.609 0.193 1 97.75 221 GLN B O 1
ATOM 3966 N N . LEU B 1 222 ? 15.047 -13.367 1.771 1 98.38 222 LEU B N 1
ATOM 3967 C CA . LEU B 1 222 ? 14.344 -12.312 1.054 1 98.38 222 LEU B CA 1
ATOM 3968 C C . LEU B 1 222 ? 15.227 -11.086 0.883 1 98.38 222 LEU B C 1
ATOM 3970 O O . LEU B 1 222 ? 14.984 -10.25 0.009 1 98.38 222 LEU B O 1
ATOM 3974 N N . HIS B 1 223 ? 16.297 -10.891 1.711 1 97.69 223 HIS B N 1
ATOM 3975 C CA . HIS B 1 223 ? 17.25 -9.781 1.587 1 97.69 223 HIS B CA 1
ATOM 3976 C C . HIS B 1 223 ? 18.016 -9.859 0.277 1 97.69 223 HIS B C 1
ATOM 3978 O O . HIS B 1 223 ? 18.641 -8.883 -0.142 1 97.69 223 HIS B O 1
ATOM 3984 N N . LYS B 1 224 ? 17.938 -11.023 -0.41 1 98.25 224 LYS B N 1
ATOM 3985 C CA . LYS B 1 224 ? 18.672 -11.242 -1.653 1 98.25 224 LYS B CA 1
ATOM 3986 C C . LYS B 1 224 ? 17.891 -10.703 -2.85 1 98.25 224 LYS B C 1
ATOM 3988 O O . LYS B 1 224 ? 18.438 -10.586 -3.949 1 98.25 224 LYS B O 1
ATOM 3993 N N . VAL B 1 225 ? 16.625 -10.43 -2.691 1 98.5 225 VAL B N 1
ATOM 3994 C CA . VAL B 1 225 ? 15.852 -9.82 -3.764 1 98.5 225 VAL B CA 1
ATOM 3995 C C . VAL B 1 225 ? 16.344 -8.398 -4.016 1 98.5 225 VAL B C 1
ATOM 3997 O O . VAL B 1 225 ? 16.297 -7.547 -3.123 1 98.5 225 VAL B O 1
ATOM 4000 N N . LYS B 1 226 ? 16.797 -8.125 -5.219 1 98 226 LYS B N 1
ATOM 4001 C CA . LYS B 1 226 ? 17.328 -6.805 -5.559 1 98 226 LYS B CA 1
ATOM 4002 C C . LYS B 1 226 ? 16.266 -5.93 -6.211 1 98 226 LYS B C 1
ATOM 4004 O O . LYS B 1 226 ? 16.312 -4.703 -6.102 1 98 226 LYS B O 1
ATOM 4009 N N . ALA B 1 227 ? 15.344 -6.543 -6.867 1 98.06 227 ALA B N 1
ATOM 4010 C CA . ALA B 1 227 ? 14.344 -5.82 -7.656 1 98.06 227 ALA B CA 1
ATOM 4011 C C . ALA B 1 227 ? 13.422 -5 -6.762 1 98.06 227 ALA B C 1
ATOM 4013 O O . ALA B 1 227 ? 13.023 -5.457 -5.691 1 98.06 227 ALA B O 1
ATOM 4014 N N . PRO B 1 228 ? 13.133 -3.676 -7.184 1 98.19 228 PRO B N 1
ATOM 4015 C CA . PRO B 1 228 ? 11.969 -3.062 -6.543 1 98.19 228 PRO B CA 1
ATOM 4016 C C . PRO B 1 228 ? 10.766 -3.998 -6.488 1 98.19 228 PRO B C 1
ATOM 4018 O O . PRO B 1 228 ? 10.492 -4.723 -7.449 1 98.19 228 PRO B O 1
ATOM 4021 N N . THR B 1 229 ? 10.141 -4.066 -5.32 1 98.69 229 THR B N 1
ATOM 4022 C CA . THR B 1 229 ? 9.086 -5.051 -5.086 1 98.69 229 THR B CA 1
ATOM 4023 C C . THR B 1 229 ? 7.82 -4.375 -4.574 1 98.69 229 THR B C 1
ATOM 4025 O O . THR B 1 229 ? 7.887 -3.484 -3.725 1 98.69 229 THR B O 1
ATOM 4028 N N . LEU B 1 230 ? 6.695 -4.707 -5.113 1 98.88 230 LEU B N 1
ATOM 4029 C CA . LEU B 1 230 ? 5.391 -4.336 -4.582 1 98.88 230 LEU B CA 1
ATOM 4030 C C . LEU B 1 230 ? 4.648 -5.559 -4.059 1 98.88 230 LEU B C 1
ATOM 4032 O O . LEU B 1 230 ? 4.285 -6.445 -4.836 1 98.88 230 LEU B O 1
ATOM 4036 N N . LEU B 1 231 ? 4.488 -5.586 -2.764 1 98.88 231 LEU B N 1
ATOM 4037 C CA . LEU B 1 231 ? 3.637 -6.59 -2.133 1 98.88 231 LEU B CA 1
ATOM 4038 C C . LEU B 1 231 ? 2.186 -6.125 -2.088 1 98.88 231 LEU B C 1
ATOM 4040 O O . LEU B 1 231 ? 1.896 -5.027 -1.604 1 98.88 231 LEU B O 1
ATOM 4044 N N . THR B 1 232 ? 1.28 -6.906 -2.637 1 98.81 232 THR B N 1
ATOM 4045 C CA . THR B 1 232 ? -0.138 -6.574 -2.553 1 98.81 232 THR B CA 1
ATOM 4046 C C . THR B 1 232 ? -0.897 -7.641 -1.769 1 98.81 232 THR B C 1
ATOM 4048 O O . THR B 1 232 ? -0.573 -8.828 -1.852 1 98.81 232 THR B O 1
ATOM 4051 N N . TRP B 1 233 ? -1.886 -7.195 -1.007 1 98.69 233 TRP B N 1
ATOM 4052 C CA . TRP B 1 233 ? -2.646 -8.102 -0.15 1 98.69 233 TRP B CA 1
ATOM 4053 C C . TRP B 1 233 ? -4.098 -7.648 -0.034 1 98.69 233 TRP B C 1
ATOM 4055 O O . TRP B 1 233 ? -4.383 -6.449 -0.016 1 98.69 233 TRP B O 1
ATOM 4065 N N . GLY B 1 234 ? -5.047 -8.602 -0.1 1 98.5 234 GLY B N 1
ATOM 4066 C CA . GLY B 1 234 ? -6.367 -8.297 0.436 1 98.5 234 GLY B CA 1
ATOM 4067 C C . GLY B 1 234 ? -6.402 -8.273 1.952 1 98.5 234 GLY B C 1
ATOM 4068 O O . GLY B 1 234 ? -5.883 -9.18 2.605 1 98.5 234 GLY B O 1
ATOM 4069 N N . ARG B 1 235 ? -6.992 -7.289 2.488 1 97.44 235 ARG B N 1
ATOM 4070 C CA . ARG B 1 235 ? -7.066 -7.102 3.934 1 97.44 235 ARG B CA 1
ATOM 4071 C C . ARG B 1 235 ? -7.703 -8.312 4.609 1 97.44 235 ARG B C 1
ATOM 4073 O O . ARG B 1 235 ? -7.336 -8.664 5.73 1 97.44 235 ARG B O 1
ATOM 4080 N N . ASP B 1 236 ? -8.641 -8.969 3.918 1 97.31 236 ASP B N 1
ATOM 4081 C CA . ASP B 1 236 ? -9.43 -10.055 4.488 1 97.31 236 ASP B CA 1
ATOM 4082 C C . ASP B 1 236 ? -9.07 -11.391 3.846 1 97.31 236 ASP B C 1
ATOM 4084 O O . ASP B 1 236 ? -9.938 -12.258 3.68 1 97.31 236 ASP B O 1
ATOM 4088 N N . ASP B 1 237 ? -7.84 -11.516 3.416 1 98.06 237 ASP B N 1
ATOM 4089 C CA . ASP B 1 237 ? -7.332 -12.75 2.832 1 98.06 237 ASP B CA 1
ATOM 4090 C C . ASP B 1 237 ? -7.348 -13.883 3.854 1 98.06 237 ASP B C 1
ATOM 4092 O O . ASP B 1 237 ? -6.645 -13.828 4.863 1 98.06 237 ASP B O 1
ATOM 4096 N N . ARG B 1 238 ? -8.07 -14.977 3.561 1 97.38 238 ARG B N 1
ATOM 4097 C CA . ARG B 1 238 ? -8.234 -16.109 4.48 1 97.38 238 ARG B CA 1
ATOM 4098 C C . ARG B 1 238 ? -7.316 -17.266 4.098 1 97.38 238 ARG B C 1
ATOM 4100 O O . ARG B 1 238 ? -7.285 -18.281 4.781 1 97.38 238 ARG B O 1
ATOM 4107 N N . VAL B 1 239 ? -6.621 -17.109 3.027 1 97.31 239 VAL B N 1
ATOM 4108 C CA . VAL B 1 239 ? -5.648 -18.109 2.582 1 97.31 239 VAL B CA 1
ATOM 4109 C C . VAL B 1 239 ? -4.266 -17.75 3.123 1 97.31 239 VAL B C 1
ATOM 4111 O O . VAL B 1 239 ? -3.594 -18.594 3.723 1 97.31 239 VAL B O 1
ATOM 4114 N N . SER B 1 240 ? -3.912 -16.562 2.861 1 97.19 240 SER B N 1
ATOM 4115 C CA . SER B 1 240 ? -2.676 -15.945 3.342 1 97.19 240 SER B CA 1
ATOM 4116 C C . SER B 1 240 ? -2.961 -14.719 4.199 1 97.19 240 SER B C 1
ATOM 4118 O O . SER B 1 240 ? -3.016 -13.602 3.691 1 97.19 240 SER B O 1
ATOM 4120 N N . PRO B 1 241 ? -3.053 -14.93 5.492 1 96.44 241 PRO B N 1
ATOM 4121 C CA . PRO B 1 241 ? -3.371 -13.789 6.348 1 96.44 241 PRO B CA 1
ATOM 4122 C C . PRO B 1 241 ? -2.395 -12.625 6.168 1 96.44 241 PRO B C 1
ATOM 4124 O O . PRO B 1 241 ? -1.215 -12.844 5.887 1 96.44 241 PRO B O 1
ATOM 4127 N N . VAL B 1 242 ? -2.859 -11.445 6.418 1 96.75 242 VAL B N 1
ATOM 4128 C CA . VAL B 1 242 ? -2.164 -10.211 6.066 1 96.75 242 VAL B CA 1
ATOM 4129 C C . VAL B 1 242 ? -0.856 -10.109 6.848 1 96.75 242 VAL B C 1
ATOM 4131 O O . VAL B 1 242 ? 0.113 -9.516 6.375 1 96.75 242 VAL B O 1
ATOM 4134 N N . ASP B 1 243 ? -0.737 -10.695 8.086 1 96.5 243 ASP B N 1
ATOM 4135 C CA . ASP B 1 243 ? 0.474 -10.602 8.891 1 96.5 243 ASP B CA 1
ATOM 4136 C C . ASP B 1 243 ? 1.651 -11.289 8.211 1 96.5 243 ASP B C 1
ATOM 4138 O O . ASP B 1 243 ? 2.809 -11.047 8.562 1 96.5 243 ASP B O 1
ATOM 4142 N N . MET B 1 244 ? 1.34 -12.117 7.195 1 97.5 244 MET B N 1
ATOM 4143 C CA . MET B 1 244 ? 2.404 -12.742 6.418 1 97.5 244 MET B CA 1
ATOM 4144 C C . MET B 1 244 ? 3.195 -11.703 5.637 1 97.5 244 MET B C 1
ATOM 4146 O O . MET B 1 244 ? 4.309 -11.969 5.18 1 97.5 244 MET B O 1
ATOM 4150 N N . SER B 1 245 ? 2.697 -10.516 5.465 1 97.94 245 SER B N 1
ATOM 4151 C CA . SER B 1 245 ? 3.354 -9.477 4.68 1 97.94 245 SER B CA 1
ATOM 4152 C C . SER B 1 245 ? 4.496 -8.836 5.461 1 97.94 245 SER B C 1
ATOM 4154 O O . SER B 1 245 ? 5.34 -8.148 4.883 1 97.94 245 SER B O 1
ATOM 4156 N N . ILE B 1 246 ? 4.566 -9.062 6.785 1 96.88 246 ILE B N 1
ATOM 4157 C CA . ILE B 1 246 ? 5.465 -8.32 7.66 1 96.88 246 ILE B CA 1
ATOM 4158 C C . ILE B 1 246 ? 6.914 -8.68 7.336 1 96.88 246 ILE B C 1
ATOM 4160 O O . ILE B 1 246 ? 7.75 -7.801 7.125 1 96.88 246 ILE B O 1
ATOM 4164 N N . ILE B 1 247 ? 7.277 -9.938 7.211 1 97.44 247 ILE B N 1
ATOM 4165 C CA . ILE B 1 247 ? 8.656 -10.367 6.98 1 97.44 247 ILE B CA 1
ATOM 4166 C C . ILE B 1 247 ? 9.125 -9.883 5.613 1 97.44 247 ILE B C 1
ATOM 4168 O O . ILE B 1 247 ? 10.164 -9.227 5.504 1 97.44 247 ILE B O 1
ATOM 4172 N N . PRO B 1 248 ? 8.328 -10.133 4.555 1 98.38 248 PRO B N 1
ATOM 4173 C CA . PRO B 1 248 ? 8.82 -9.641 3.262 1 98.38 248 PRO B CA 1
ATOM 4174 C C . PRO B 1 248 ? 8.883 -8.117 3.195 1 98.38 248 PRO B C 1
ATOM 4176 O O . PRO B 1 248 ? 9.781 -7.562 2.559 1 98.38 248 PRO B O 1
ATOM 4179 N N . MET B 1 249 ? 7.969 -7.445 3.809 1 97.62 249 MET B N 1
ATOM 4180 C CA . MET B 1 249 ? 8.008 -5.984 3.832 1 97.62 249 MET B CA 1
ATOM 4181 C C . MET B 1 249 ? 9.289 -5.484 4.492 1 97.62 249 MET B C 1
ATOM 4183 O O . MET B 1 249 ? 9.844 -4.469 4.078 1 97.62 249 MET B O 1
ATOM 4187 N N . ARG B 1 250 ? 9.797 -6.207 5.445 1 96.75 250 ARG B N 1
ATOM 4188 C CA . ARG B 1 250 ? 10.953 -5.773 6.211 1 96.75 250 ARG B CA 1
ATOM 4189 C C . ARG B 1 250 ? 12.25 -6.238 5.551 1 96.75 250 ARG B C 1
ATOM 4191 O O . ARG B 1 250 ? 13.258 -5.523 5.574 1 96.75 250 ARG B O 1
ATOM 4198 N N . LEU B 1 251 ? 12.227 -7.402 4.961 1 97.5 251 LEU B N 1
ATOM 4199 C CA . LEU B 1 251 ? 13.5 -8.023 4.59 1 97.5 251 LEU B CA 1
ATOM 4200 C C . LEU B 1 251 ? 13.836 -7.734 3.133 1 97.5 251 LEU B C 1
ATOM 4202 O O . LEU B 1 251 ? 15.008 -7.742 2.748 1 97.5 251 LEU B O 1
ATOM 4206 N N . ILE B 1 252 ? 12.836 -7.586 2.277 1 98.38 252 ILE B N 1
ATOM 4207 C CA . ILE B 1 252 ? 13.141 -7.137 0.923 1 98.38 252 ILE B CA 1
ATOM 4208 C C . ILE B 1 252 ? 13.492 -5.652 0.938 1 98.38 252 ILE B C 1
ATOM 4210 O O . ILE B 1 252 ? 12.664 -4.816 1.302 1 98.38 252 ILE B O 1
ATOM 4214 N N . PRO B 1 253 ? 14.656 -5.266 0.554 1 96.62 253 PRO B N 1
ATOM 4215 C CA . PRO B 1 253 ? 15.164 -3.914 0.807 1 96.62 253 PRO B CA 1
ATOM 4216 C C . PRO B 1 253 ? 14.273 -2.828 0.205 1 96.62 253 PRO B C 1
ATOM 4218 O O . PRO B 1 253 ? 14.031 -1.8 0.843 1 96.62 253 PRO B O 1
ATOM 4221 N N . LYS B 1 254 ? 13.719 -3.033 -0.988 1 97 254 LYS B N 1
ATOM 4222 C CA . LYS B 1 254 ? 12.93 -2.018 -1.679 1 97 254 LYS B CA 1
ATOM 4223 C C . LYS B 1 254 ? 11.477 -2.469 -1.842 1 97 254 LYS B C 1
ATOM 4225 O O . LYS B 1 254 ? 10.891 -2.307 -2.912 1 97 254 LYS B O 1
ATOM 4230 N N . ALA B 1 255 ? 10.922 -3.057 -0.766 1 98.5 255 ALA B N 1
ATOM 4231 C CA . ALA B 1 255 ? 9.562 -3.57 -0.834 1 98.5 255 ALA B CA 1
ATOM 4232 C C . ALA B 1 255 ? 8.555 -2.51 -0.395 1 98.5 255 ALA B C 1
ATOM 4234 O O . ALA B 1 255 ? 8.672 -1.949 0.697 1 98.5 255 ALA B O 1
ATOM 4235 N N . GLU B 1 256 ? 7.648 -2.176 -1.262 1 98.62 256 GLU B N 1
ATOM 4236 C CA . GLU B 1 256 ? 6.41 -1.489 -0.902 1 98.62 256 GLU B CA 1
ATOM 4237 C C . GLU B 1 256 ? 5.309 -2.486 -0.553 1 98.62 256 GLU B C 1
ATOM 4239 O O . GLU B 1 256 ? 5.297 -3.607 -1.063 1 98.62 256 GLU B O 1
ATOM 4244 N N . LEU B 1 257 ? 4.445 -2.137 0.348 1 98.75 257 LEU B N 1
ATOM 4245 C CA . LEU B 1 257 ? 3.273 -2.939 0.687 1 98.75 257 LEU B CA 1
ATOM 4246 C C . LEU B 1 257 ? 1.986 -2.184 0.377 1 98.75 257 LEU B C 1
ATOM 4248 O O . LEU B 1 257 ? 1.833 -1.024 0.768 1 98.75 257 LEU B O 1
ATOM 4252 N N . HIS B 1 258 ? 1.108 -2.74 -0.349 1 98.88 258 HIS B N 1
ATOM 4253 C CA . HIS B 1 258 ? -0.209 -2.193 -0.654 1 98.88 258 HIS B CA 1
ATOM 4254 C C . HIS B 1 258 ? -1.314 -3.156 -0.237 1 98.88 258 HIS B C 1
ATOM 4256 O O . HIS B 1 258 ? -1.457 -4.234 -0.818 1 98.88 258 HIS B O 1
ATOM 4262 N N . VAL B 1 259 ? -2.098 -2.795 0.78 1 98.75 259 VAL B N 1
ATOM 4263 C CA . VAL B 1 259 ? -3.195 -3.613 1.281 1 98.75 259 VAL B CA 1
ATOM 4264 C C . VAL B 1 259 ? -4.531 -3.027 0.824 1 98.75 259 VAL B C 1
ATOM 4266 O O . VAL B 1 259 ? -4.762 -1.823 0.949 1 98.75 259 VAL B O 1
ATOM 4269 N N . LEU B 1 260 ? -5.414 -3.84 0.256 1 98.69 260 LEU B N 1
ATOM 4270 C CA . LEU B 1 260 ? -6.699 -3.428 -0.291 1 98.69 260 LEU B CA 1
ATOM 4271 C C . LEU B 1 260 ? -7.84 -3.83 0.64 1 98.69 260 LEU B C 1
ATOM 4273 O O . LEU B 1 260 ? -7.887 -4.965 1.12 1 98.69 260 LEU B O 1
ATOM 4277 N N . PRO B 1 261 ? -8.781 -2.932 0.858 1 97.44 261 PRO B N 1
ATOM 4278 C CA . PRO B 1 261 ? -9.93 -3.238 1.723 1 97.44 261 PRO B CA 1
ATOM 4279 C C . PRO B 1 261 ? -10.953 -4.141 1.043 1 97.44 261 PRO B C 1
ATOM 4281 O O . PRO B 1 261 ? -11.016 -4.195 -0.188 1 97.44 261 PRO B O 1
ATOM 4284 N N . ASN B 1 262 ? -11.797 -4.832 1.878 1 97.25 262 ASN B N 1
ATOM 4285 C CA . ASN B 1 262 ? -12.898 -5.637 1.365 1 97.25 262 ASN B CA 1
ATOM 4286 C C . ASN B 1 262 ? -12.438 -6.582 0.26 1 97.25 262 ASN B C 1
ATOM 4288 O O . ASN B 1 262 ? -13.047 -6.637 -0.81 1 97.25 262 ASN B O 1
ATOM 4292 N N . CYS B 1 263 ? -11.391 -7.234 0.568 1 98.38 263 CYS B N 1
ATOM 4293 C CA . CYS B 1 263 ? -10.75 -8.047 -0.458 1 98.38 263 CYS B CA 1
ATOM 4294 C C . CYS B 1 263 ? -10.141 -9.305 0.145 1 98.38 263 CYS B C 1
ATOM 4296 O O . CYS B 1 263 ? -9.516 -9.258 1.205 1 98.38 263 CYS B O 1
ATOM 4298 N N . GLY B 1 264 ? -10.398 -10.43 -0.486 1 98.25 264 GLY B N 1
ATOM 4299 C CA . GLY B 1 264 ? -9.789 -11.695 -0.095 1 98.25 264 GLY B CA 1
ATOM 4300 C C . GLY B 1 264 ? -8.484 -11.984 -0.817 1 98.25 264 GLY B C 1
ATOM 4301 O O . GLY B 1 264 ? -7.645 -11.094 -0.962 1 98.25 264 GLY B O 1
ATOM 4302 N N . HIS B 1 265 ? -8.297 -13.234 -1.212 1 98.44 265 HIS B N 1
ATOM 4303 C CA . HIS B 1 265 ? -7.031 -13.742 -1.719 1 98.44 265 HIS B CA 1
ATOM 4304 C C . HIS B 1 265 ? -6.84 -13.383 -3.189 1 98.44 265 HIS B C 1
ATOM 4306 O O . HIS B 1 265 ? -5.73 -13.477 -3.717 1 98.44 265 HIS B O 1
ATOM 4312 N N . TRP B 1 266 ? -7.895 -13.008 -3.912 1 98.25 266 TRP B N 1
ATOM 4313 C CA . TRP B 1 266 ? -7.871 -12.68 -5.332 1 98.25 266 TRP B CA 1
ATOM 4314 C C . TRP B 1 266 ? -7.98 -11.172 -5.551 1 98.25 266 TRP B C 1
ATOM 4316 O O . TRP B 1 266 ? -8.922 -10.695 -6.188 1 98.25 266 TRP B O 1
ATOM 4326 N N . ALA B 1 267 ? -6.93 -10.461 -5.125 1 98.19 267 ALA B N 1
ATOM 4327 C CA . ALA B 1 267 ? -6.941 -9 -5.211 1 98.19 267 ALA B CA 1
ATOM 4328 C C . ALA B 1 267 ? -7.121 -8.539 -6.652 1 98.19 267 ALA B C 1
ATOM 4330 O O . ALA B 1 267 ? -7.859 -7.586 -6.918 1 98.19 267 ALA B O 1
ATOM 4331 N N . MET B 1 268 ? -6.508 -9.219 -7.66 1 98.19 268 MET B N 1
ATOM 4332 C CA . MET B 1 268 ? -6.52 -8.836 -9.07 1 98.19 268 MET B CA 1
ATOM 4333 C C . MET B 1 268 ? -7.906 -9.047 -9.68 1 98.19 268 MET B C 1
ATOM 4335 O O . MET B 1 268 ? -8.195 -8.547 -10.766 1 98.19 268 MET B O 1
ATOM 4339 N N . ILE B 1 269 ? -8.734 -9.797 -8.961 1 97.75 269 ILE B N 1
ATOM 4340 C CA . ILE B 1 269 ? -10.086 -10.07 -9.445 1 97.75 269 ILE B CA 1
ATOM 4341 C C . ILE B 1 269 ? -11.094 -9.258 -8.641 1 97.75 269 ILE B C 1
ATOM 4343 O O . ILE B 1 269 ? -11.93 -8.547 -9.211 1 97.75 269 ILE B O 1
ATOM 4347 N N . GLU B 1 270 ? -11.039 -9.289 -7.328 1 97.44 270 GLU B N 1
ATOM 4348 C CA . GLU B 1 270 ? -12.055 -8.734 -6.438 1 97.44 270 GLU B CA 1
ATOM 4349 C C . GLU B 1 270 ? -11.93 -7.215 -6.34 1 97.44 270 GLU B C 1
ATOM 4351 O O . GLU B 1 270 ? -12.938 -6.512 -6.203 1 97.44 270 GLU B O 1
ATOM 4356 N N . GLN B 1 271 ? -10.75 -6.746 -6.273 1 97.38 271 GLN B N 1
ATOM 4357 C CA . GLN B 1 271 ? -10.461 -5.312 -6.297 1 97.38 271 GLN B CA 1
ATOM 4358 C C . GLN B 1 271 ? -9.68 -4.934 -7.551 1 97.38 271 GLN B C 1
ATOM 4360 O O . GLN B 1 271 ? -8.641 -4.273 -7.465 1 97.38 271 GLN B O 1
ATOM 4365 N N . LYS B 1 272 ? -10.219 -5.363 -8.688 1 97.31 272 LYS B N 1
ATOM 4366 C CA . LYS B 1 272 ? -9.539 -5.316 -9.977 1 97.31 272 LYS B CA 1
ATOM 4367 C C . LYS B 1 272 ? -9.031 -3.908 -10.281 1 97.31 272 LYS B C 1
ATOM 4369 O O . LYS B 1 272 ? -7.844 -3.713 -10.539 1 97.31 272 LYS B O 1
ATOM 4374 N N . SER B 1 273 ? -9.906 -2.893 -10.211 1 96.94 273 SER B N 1
ATOM 4375 C CA . SER B 1 273 ? -9.547 -1.53 -10.586 1 96.94 273 SER B CA 1
ATOM 4376 C C . SER B 1 273 ? -8.469 -0.971 -9.664 1 96.94 273 SER B C 1
ATOM 4378 O O . SER B 1 273 ? -7.473 -0.412 -10.133 1 96.94 273 SER B O 1
ATOM 4380 N N . ALA B 1 274 ? -8.68 -1.102 -8.359 1 97.81 274 ALA B N 1
ATOM 4381 C CA . ALA B 1 274 ? -7.707 -0.596 -7.395 1 97.81 274 ALA B CA 1
ATOM 4382 C C . ALA B 1 274 ? -6.371 -1.317 -7.531 1 97.81 274 ALA B C 1
ATOM 4384 O O . ALA B 1 274 ? -5.309 -0.688 -7.48 1 97.81 274 ALA B O 1
ATOM 4385 N N . PHE B 1 275 ? -6.488 -2.654 -7.746 1 98.31 275 PHE B N 1
ATOM 4386 C CA . PHE B 1 275 ? -5.285 -3.459 -7.922 1 98.31 275 PHE B CA 1
ATOM 4387 C C . PHE B 1 275 ? -4.523 -3.033 -9.172 1 98.31 275 PHE B C 1
ATOM 4389 O O . PHE B 1 275 ? -3.33 -2.74 -9.102 1 98.31 275 PHE B O 1
ATOM 4396 N N . GLU B 1 276 ? -5.168 -2.965 -10.289 1 98.38 276 GLU B N 1
ATOM 4397 C CA . GLU B 1 276 ? -4.527 -2.605 -11.547 1 98.38 276 GLU B CA 1
ATOM 4398 C C . GLU B 1 276 ? -3.914 -1.209 -11.477 1 98.38 276 GLU B C 1
ATOM 4400 O O . GLU B 1 276 ? -2.812 -0.983 -11.984 1 98.38 276 GLU B O 1
ATOM 4405 N N . SER B 1 277 ? -4.629 -0.345 -10.875 1 97.62 277 SER B N 1
ATOM 4406 C CA . SER B 1 277 ? -4.16 1.031 -10.75 1 97.62 277 SER B CA 1
ATOM 4407 C C . SER B 1 277 ? -2.871 1.103 -9.938 1 97.62 277 SER B C 1
ATOM 4409 O O . SER B 1 277 ? -1.908 1.754 -10.352 1 97.62 277 SER B O 1
ATOM 4411 N N . ALA B 1 278 ? -2.807 0.437 -8.789 1 97.88 278 ALA B N 1
ATOM 4412 C CA . ALA B 1 278 ? -1.628 0.445 -7.93 1 97.88 278 ALA B CA 1
ATOM 4413 C C . ALA B 1 278 ? -0.441 -0.221 -8.617 1 97.88 278 ALA B C 1
ATOM 4415 O O . ALA B 1 278 ? 0.682 0.285 -8.562 1 97.88 278 ALA B O 1
ATOM 4416 N N . VAL B 1 279 ? -0.697 -1.317 -9.281 1 98.69 279 VAL B N 1
ATOM 4417 C CA . VAL B 1 279 ? 0.368 -2.082 -9.93 1 98.69 279 VAL B CA 1
ATOM 4418 C C . VAL B 1 279 ? 0.917 -1.302 -11.117 1 98.69 279 VAL B C 1
ATOM 4420 O O . VAL B 1 279 ? 2.133 -1.242 -11.32 1 98.69 279 VAL B O 1
ATOM 4423 N N . LEU B 1 280 ? 0.038 -0.697 -11.891 1 98.38 280 LEU B N 1
ATOM 4424 C CA . LEU B 1 280 ? 0.495 0.084 -13.031 1 98.38 280 LEU B CA 1
ATOM 4425 C C . LEU B 1 280 ? 1.316 1.286 -12.578 1 98.38 280 LEU B C 1
ATOM 4427 O O . LEU B 1 280 ? 2.344 1.605 -13.18 1 98.38 280 LEU B O 1
ATOM 4431 N N . ALA B 1 281 ? 0.846 1.982 -11.547 1 98.06 281 ALA B N 1
ATOM 4432 C CA . ALA B 1 281 ? 1.604 3.107 -11 1 98.06 281 ALA B CA 1
ATOM 4433 C C . ALA B 1 281 ? 3.014 2.678 -10.602 1 98.06 281 ALA B C 1
ATOM 4435 O O . ALA B 1 281 ? 3.979 3.41 -10.828 1 98.06 281 ALA B O 1
ATOM 4436 N N . PHE B 1 282 ? 3.16 1.499 -9.992 1 98.5 282 PHE B N 1
ATOM 4437 C CA . PHE B 1 282 ? 4.445 0.951 -9.57 1 98.5 282 PHE B CA 1
ATOM 4438 C C . PHE B 1 282 ? 5.297 0.577 -10.781 1 98.5 282 PHE B C 1
ATOM 4440 O O . PHE B 1 282 ? 6.469 0.95 -10.859 1 98.5 282 PHE B O 1
ATOM 4447 N N . LEU B 1 283 ? 4.668 -0.104 -11.742 1 98.5 283 LEU B N 1
ATOM 4448 C CA . LEU B 1 283 ? 5.395 -0.636 -12.883 1 98.5 283 LEU B CA 1
ATOM 4449 C C . LEU B 1 283 ? 5.883 0.49 -13.789 1 98.5 283 LEU B C 1
ATOM 4451 O O . LEU B 1 283 ? 6.965 0.4 -14.375 1 98.5 283 LEU B O 1
ATOM 4455 N N . LEU B 1 284 ? 5.121 1.545 -13.898 1 97.44 284 LEU B N 1
ATOM 4456 C CA . LEU B 1 284 ? 5.406 2.582 -14.891 1 97.44 284 LEU B CA 1
ATOM 4457 C C . LEU B 1 284 ? 6.203 3.723 -14.266 1 97.44 284 LEU B C 1
ATOM 4459 O O . LEU B 1 284 ? 6.613 4.652 -14.961 1 97.44 284 LEU B O 1
ATOM 4463 N N . ARG B 1 285 ? 6.379 3.629 -12.938 1 94.19 285 ARG B N 1
ATOM 4464 C CA . ARG B 1 285 ? 7.105 4.691 -12.25 1 94.19 285 ARG B CA 1
ATOM 4465 C C . ARG B 1 285 ? 8.547 4.773 -12.742 1 94.19 285 ARG B C 1
ATOM 4467 O O . ARG B 1 285 ? 9.227 3.754 -12.859 1 94.19 285 ARG B O 1
ATOM 4474 N N . LYS B 1 286 ? 8.922 6.105 -13.109 1 79.12 286 LYS B N 1
ATOM 4475 C CA . LYS B 1 286 ? 10.297 6.316 -13.555 1 79.12 286 LYS B CA 1
ATOM 4476 C C . LYS B 1 286 ? 11.258 6.352 -12.375 1 79.12 286 LYS B C 1
ATOM 4478 O O . LYS B 1 286 ? 10.938 6.906 -11.32 1 79.12 286 LYS B O 1
ATOM 4483 N N . GLU B 1 287 ? 12.086 5.453 -12.133 1 65.25 287 GLU B N 1
ATOM 4484 C CA . GLU B 1 287 ? 13.055 5.477 -11.039 1 65.25 287 GLU B CA 1
ATOM 4485 C C . GLU B 1 287 ? 13.938 6.723 -11.102 1 65.25 287 GLU B C 1
ATOM 4487 O O . GLU B 1 287 ? 14.375 7.121 -12.188 1 65.25 287 GLU B O 1
ATOM 4492 N N . GLY B 1 288 ? 13.453 7.855 -10.555 1 53.28 288 GLY B N 1
ATOM 4493 C CA . GLY B 1 288 ? 14.234 9.086 -10.516 1 53.28 288 GLY B CA 1
ATOM 4494 C C . GLY B 1 288 ? 15.719 8.844 -10.312 1 53.28 288 GLY B C 1
ATOM 4495 O O . GLY B 1 288 ? 16.125 7.781 -9.82 1 53.28 288 GLY B O 1
ATOM 4496 N N . GLY B 1 289 ? 16.609 9.352 -11.227 1 43 289 GLY B N 1
ATOM 4497 C CA . GLY B 1 289 ? 18 9.641 -10.953 1 43 289 GLY B CA 1
ATOM 4498 C C . GLY B 1 289 ? 18.25 10.141 -9.539 1 43 289 GLY B C 1
ATOM 4499 O O . GLY B 1 289 ? 18.719 11.258 -9.344 1 43 289 GLY B O 1
ATOM 4500 N N . ASP B 1 290 ? 17.578 9.922 -8.57 1 35.06 290 ASP B N 1
ATOM 4501 C CA . ASP B 1 290 ? 17.953 10.625 -7.344 1 35.06 290 ASP B CA 1
ATOM 4502 C C . ASP B 1 290 ? 19.438 10.43 -7.02 1 35.06 290 ASP B C 1
ATOM 4504 O O . ASP B 1 290 ? 19.875 10.734 -5.91 1 35.06 290 ASP B O 1
ATOM 4508 N N . ARG B 1 291 ? 20.531 10.414 -7.898 1 25.92 291 ARG B N 1
ATOM 4509 C CA . ARG B 1 291 ? 21.766 10.898 -7.277 1 25.92 291 ARG B CA 1
ATOM 4510 C C . ARG B 1 291 ? 21.688 12.398 -7.012 1 25.92 291 ARG B C 1
ATOM 4512 O O . ARG B 1 291 ? 21.141 13.148 -7.82 1 25.92 291 ARG B O 1
#

pLDDT: mean 95.02, std 8.98, range [25.92, 98.94]

Secondary structure (DSSP, 8-state):
-----SHHHHEEEEEETTEEEEEEEE-SSSEEEEE---STT--HHHHHHHHHHHHHTTSEEEEE--BTSSSBPP-SS-HHHHHHHHHHHHHHHHT--SEEEEEETHHHHHHHHHHHH-GGGEEEEEEES--S--SSS-SS-HHHHHHHHHHHS--HHHHHHHHHHH-SSGGG--HHHHHHHHHHHTSHHHHHHHHHHHSHHHHHHHHHHHHH--SPPGGGGGGG--S-EEEEEETT-SSS-GGGGHHHHHHSTTEEEEEESS--S-HHHHTHHHHHHHHHHHHH-------/-----SHHHHEEEEEETTEEEEEEEE-SSSEEEEE---STT--HHHHHHHHHHHHHTTSEEEEE--BTSSSBPP-SS-HHHHHHHHHHHHHHHHT--SEEEEEETHHHHHHHHHHHH-GGGEEEEEEES--S--SSS-SS-HHHHHHHHHHHS--HHHHHHHHHHH-SSGGG--HHHHHHHHHHHTSHHHHHHHHHHHSHHHHHHHHHHHHH--SPPGGGGGGG--S-EEEEEETT-SSS-GGGGHHHHHHSTTEEEEEESS--S-HHHHTHHHHHHHHHHHHH-------

Sequence (582 aa):
MTTDSSYEGTLKELNTDLGVLRYHEAGDGPPLLLLHGSGPGVTGWRNFRGNLDVFAEHFRTFILEFPGFGVSDDFGGHPMLTATDAVLRFLDGLGIDEVALLGNSMGGIVATQFAIAHPDRVTKLITIGGIGKNLFSPGPGEGIKLLMEFTDDPTRERLIEWLHSMVFDPAMVTEELIEERWTQATEPDTLASARKMYSRAAFEANTRAALESDATPYWAQLHKVKAPTLLTWGRDDRVSPVDMSIIPMRLIPKAELHVLPNCGHWAMIEQKSAFESAVLAFLLRKEGGDRMTTDSSYEGTLKELNTDLGVLRYHEAGDGPPLLLLHGSGPGVTGWRNFRGNLDVFAEHFRTFILEFPGFGVSDDFGGHPMLTATDAVLRFLDGLGIDEVALLGNSMGGIVATQFAIAHPDRVTKLITIGGIGKNLFSPGPGEGIKLLMEFTDDPTRERLIEWLHSMVFDPAMVTEELIEERWTQATEPDTLASARKMYSRAAFEANTRAALESDATPYWAQLHKVKAPTLLTWGRDDRVSPVDMSIIPMRLIPKAELHVLPNCGHWAMIEQKSAFESAVLAFLLRKEGGDR

InterPro domains:
  IPR000073 Alpha/beta hydrolase fold-1 [PF00561] (30-270)
  IPR000073 Alpha/beta hydrolase fold-1 [PR00111] (58-73)
  IPR000073 Alpha/beta hydrolase fold-1 [PR00111] (101-114)
  IPR000073 Alpha/beta hydrolase fold-1 [PR00111] (115-128)
  IPR000073 Alpha/beta hydrolase fold-1 [PR00111] (229-243)
  IPR000639 Epoxide hydrolase-like [PR00412] (58-73)
  IPR000639 Epoxide hydrolase-like [PR00412] (101-114)
  IPR000639 Epoxide hydrolase-like [PR00412] (115-128)
  IPR000639 Epoxide hydrolase-like [PR00412] (260-282)
  IPR029058 Alpha/Beta hydrolase fold [G3DSA:3.40.50.1820] (10-283)
  IPR029058 Alpha/Beta hydrolase fold [SSF53474] (21-283)
  IPR050266 AB hydrolase superfamily [PTHR43798] (22-287)

Foldseek 3Di:
DPQPLDPVSFWDWFQDPQFIKIKGWAADAAEEEEAEADFFLDFQCVQCSVPRVLVRVHYGYMRTGFALQQPTDHSDDQRLVSRLVCVVRVCVRVVQQAYAYEYAASSLVSQLVNCLVCVPRYAEHEYFFHAFDDDPDDPPFPLLVLRQVCLQPPDLVSLLVSVCLQWLDSVVDDPVNSVSSSVSRPDPSSSVNSCCDRHPVNVVVVVVCVVVDPDDDSLNSLLSRPHQYEYEYECSARRHHPNRVVSNCPRNPRYDYHYDYRTYSSCCPHVVVVVSVVVCCVVVDDPPPPD/DPQPLDPVSFWDWFQDPQFIKIKGWAADAAEEEEAEADFFLDFQCVQCSVPRVLVRVHYGYMRTGFALQQPTDHSPDQSLVSRLVCVVRVCVRVVQQAYAYEYAASSLVSQLLNCLVCVPRYAEHEYFFHAADDDPDDPDFPLLVLRQVCLQPPDLVSLLVNVCLQWLDSVVDDPVNSVSSSVSRPDPSSSVSSCCDRHPVNVVVVVVCVVVDPDDDSLNSLLSRPHQYEYEYECSERRHHPNRVVSNCPRNPRYDYHYDYRTYSSCCPHVVVVVSVVVCCVVVDDPDPPD